Protein AF-A0AAW1S0P6-F1 (afdb_monomer)

Radius of gyration: 84.05 Å; Cα contacts (8 Å, |Δi|>4): 151; chains: 1; bounding box: 163×71×258 Å

Organism: NCBI:txid381761

Mean predicted aligned error: 23.47 Å

Foldseek 3Di:
DDDDDWDWDADQDPQFKDKPPHTDDHGDIDTDDQQIWIWDDDDDPDPPDIDIDTDHDDDPPPPDDPDPPPDDPDDDDDDDDDDDDDDDDDDDDDDDDDDDDDDDDDDDDDDPVVVVVVVVVVVVVVVVVVVVVVVVVVVVVVVVVVVVVVVVVVVVVVVVVVVVVVVVVVVVVVVVVVVVVVVVVVVVVVVVVVVVVVVVVVVVVVVVVVVVVVVVVVVVVVVVVVVVVVVVVVVVVVVVVVVVVVVVVVVVVVVVVLVVLVVLLVVLVVQLVVLVVQLVVLVVQLVVLVVQLVVLVVVVVVVVVVLVVPDDDPVSVVVVVVVVVVSVVVNVVSVVSNVVSVVSNVVSVVSNVVSVVSNVVSVCVNVVPPPPPPPPPPPPPDDDDDDDDDDDDDDDDDDDDDDDDDDDDDDPPDDDDDDDDD

Solvent-accessible surface area (backbone atoms only — not comparable to full-atom values): 25565 Å² total; per-residue (Å²): 134,84,82,81,87,80,49,69,50,61,36,83,64,93,69,44,38,23,50,76,85,45,75,58,58,74,74,46,76,42,79,61,53,81,66,42,35,40,35,41,52,50,95,60,105,54,93,87,48,66,52,77,45,69,43,71,81,77,71,73,76,76,75,70,72,77,76,72,75,86,70,80,87,82,79,77,92,79,84,82,91,78,90,77,82,85,82,80,81,92,79,81,86,82,83,82,79,89,84,78,89,77,89,84,75,94,72,80,90,77,68,83,64,59,63,53,52,53,52,53,49,51,54,50,52,52,52,48,52,53,50,51,52,47,52,51,47,52,54,48,52,50,50,51,51,50,49,51,52,50,52,50,50,50,50,52,55,50,51,50,53,49,53,54,48,52,52,50,51,51,52,50,53,51,53,50,51,53,52,52,51,53,52,53,52,51,54,48,53,52,54,48,53,51,51,53,52,49,52,54,51,51,52,52,52,51,53,50,51,50,51,50,52,51,52,52,51,49,51,51,50,51,53,49,53,49,51,50,52,54,50,51,52,51,51,53,49,52,52,50,52,51,50,50,52,50,52,53,50,51,52,50,51,54,49,54,50,52,53,51,46,50,52,50,35,53,51,28,48,53,48,30,53,53,27,47,52,51,28,51,53,25,48,53,50,30,52,49,35,50,50,52,43,49,52,50,52,51,52,47,56,49,51,56,51,55,60,65,73,68,60,96,45,83,67,56,54,50,56,49,49,54,53,51,49,54,46,52,55,53,51,52,51,37,54,51,49,31,55,51,27,50,53,46,28,52,51,25,50,51,49,30,52,52,29,48,52,50,32,51,55,35,47,53,69,56,59,75,61,74,68,66,84,77,75,74,73,78,78,89,77,89,86,80,94,74,91,81,84,89,80,88,82,91,82,81,85,84,88,89,82,88,80,88,80,83,85,80,82,88,76,94,85,74,89,75,90,82,80,82,89,134

Sequence (422 aa):
MQGQLAFFITDLSTNGTSINGERIRKGEPVQLTEGDRVRLAVASCTADKLVEYVFRAVSPPASAPPSPPASPVAGNRVSPAAGNRVLEPANGHATPHMSGSKRARAATAESGDDLLSVLRRSIKDLKQQLAEERAARDAAEQRAAAGNAAHTAELAAAAQRLADAEARERARAAAQVEAAQAAAQTARLEAQGVQDALRAAEERALEEAGRRRAAEAELEREKTARAELEGEAASARTHAEERSRRLEAEAKAHQAVAEAKQRMAEHAEAAAAAAEATAAEARSGLARAKADAATLQEQLGAAQRALREAGDGRAAERERGDLMQAYARRMHAAMTTLGAAERKEAAATQALAAAREERAAAADASDGGKGGPVCMELDDTEGARGTEGHGGSAKALPAGFMQGAQPGTFDPDTGGEFAGMA

pLDDT: mean 72.91, std 23.36, range [25.8, 95.69]

Secondary structure (DSSP, 8-state):
------EEEEB--SS-EEETTEEPPBT-EEEE-TT-EEEEE-SSSSTT-EEEEE----PPP--PPPPPP------------------------------------------THHHHHHHHHHHHHHHHHHHHHHHHHHHHHHHHHHHHHHHHHHHHHHHHHHHHHHHHHHHHHHHHHHHHHHHHHHHHHHHHHHHHHHHHHHHHHHHHHHHHHHHHHHHHHHHHHHHHHHHHHHHHHHHHHHHHHHHHHHHHHHHHHHHHHHHHHHHHHHHHHHHHHHHHHHHHHHHHHHHHHHHHHHHHHHHHHHHHHT---HHHHHHHHHHHHHHHHHHHHHHHHHHHHHHHHHHHHHHHHHHHHHHHHHHHHHHTT-S----------SS------------------------PPP------------

Structure (mmCIF, N/CA/C/O backbone):
data_AF-A0AAW1S0P6-F1
#
_entry.id   AF-A0AAW1S0P6-F1
#
loop_
_atom_site.group_PDB
_atom_site.id
_atom_site.type_symbol
_atom_site.label_atom_id
_atom_site.label_alt_id
_atom_site.label_comp_id
_atom_site.label_asym_id
_atom_site.label_entity_id
_atom_site.label_seq_id
_atom_site.pdbx_PDB_ins_code
_atom_site.Cartn_x
_atom_site.Cartn_y
_atom_site.Cartn_z
_atom_site.occupancy
_atom_site.B_iso_or_equiv
_atom_site.auth_seq_id
_atom_site.auth_comp_id
_atom_site.auth_asym_id
_atom_site.auth_atom_id
_atom_site.pdbx_PDB_model_num
ATOM 1 N N . MET A 1 1 ? -11.227 35.759 59.719 1.00 38.41 1 MET A N 1
ATOM 2 C CA . MET A 1 1 ? -10.950 35.800 58.270 1.00 38.41 1 MET A CA 1
ATOM 3 C C . MET A 1 1 ? -11.362 34.455 57.698 1.00 38.41 1 MET A C 1
ATOM 5 O O . MET A 1 1 ? -10.686 33.472 57.963 1.00 38.41 1 MET A O 1
ATOM 9 N N . GLN A 1 2 ? -12.535 34.374 57.066 1.00 44.62 2 GLN A N 1
ATOM 10 C CA . GLN A 1 2 ? -13.010 33.134 56.444 1.00 44.62 2 GLN A CA 1
ATOM 11 C C . GLN A 1 2 ? -12.268 32.961 55.115 1.00 44.62 2 GLN A C 1
ATOM 13 O O . GLN A 1 2 ? -12.330 33.847 54.266 1.00 44.62 2 GLN A O 1
ATOM 18 N N . GLY A 1 3 ? -11.512 31.871 54.969 1.00 48.34 3 GLY A N 1
ATOM 19 C CA . GLY A 1 3 ? -10.849 31.537 53.711 1.00 48.34 3 GLY A CA 1
ATOM 20 C C . GLY A 1 3 ? -11.897 31.219 52.650 1.00 48.34 3 GLY A C 1
ATOM 21 O O . GLY A 1 3 ? -12.729 30.336 52.850 1.00 48.34 3 GLY A O 1
ATOM 22 N N . GLN A 1 4 ? -11.886 31.961 51.547 1.00 64.81 4 GLN A N 1
ATOM 23 C CA . GLN A 1 4 ? -12.768 31.718 50.414 1.00 64.81 4 GLN A CA 1
ATOM 24 C C . GLN A 1 4 ? -12.187 30.541 49.618 1.00 64.81 4 GLN A C 1
ATOM 26 O O . GLN A 1 4 ? -11.095 30.644 49.062 1.00 64.81 4 GLN A O 1
ATOM 31 N N . LEU A 1 5 ? -12.873 29.396 49.623 1.00 72.56 5 LEU A N 1
ATOM 32 C CA . LEU A 1 5 ? -12.511 28.251 48.787 1.00 72.56 5 LEU A CA 1
ATOM 33 C C . LEU A 1 5 ? -12.808 28.609 47.325 1.00 72.56 5 LEU A C 1
ATOM 35 O O . LEU A 1 5 ? -13.945 28.932 46.988 1.00 72.56 5 LEU A O 1
ATOM 39 N N . ALA A 1 6 ? -11.784 28.570 46.473 1.00 82.88 6 ALA A N 1
ATOM 40 C CA . ALA A 1 6 ? -11.907 28.781 45.035 1.00 82.88 6 ALA A CA 1
ATOM 41 C C . ALA A 1 6 ? -11.751 27.443 44.304 1.00 82.88 6 ALA A C 1
ATOM 43 O O . ALA A 1 6 ? -10.819 26.685 44.576 1.00 82.88 6 ALA A O 1
ATOM 44 N N . PHE A 1 7 ? -12.668 27.158 43.381 1.00 85.44 7 PHE A N 1
ATOM 45 C CA . PHE A 1 7 ? -12.632 25.965 42.539 1.00 85.44 7 PHE A CA 1
ATOM 46 C C . PHE A 1 7 ? -12.058 26.324 41.174 1.00 85.44 7 PHE A C 1
ATOM 48 O O . PHE A 1 7 ? -12.340 27.400 40.654 1.00 85.44 7 PHE A O 1
ATOM 55 N N . PHE A 1 8 ? -11.264 25.430 40.592 1.00 90.00 8 PHE A N 1
ATOM 56 C CA . PHE A 1 8 ? -10.635 25.629 39.290 1.00 90.00 8 PHE A CA 1
ATOM 57 C C . PHE A 1 8 ? -10.854 24.405 38.406 1.00 90.00 8 PHE A C 1
ATOM 59 O O . PHE A 1 8 ? -10.938 23.281 38.903 1.00 90.00 8 PHE A O 1
ATOM 66 N N . ILE A 1 9 ? -10.913 24.628 37.098 1.00 88.75 9 ILE A N 1
ATOM 67 C CA . ILE A 1 9 ? -10.955 23.586 36.075 1.00 88.75 9 ILE A CA 1
ATOM 68 C C . ILE A 1 9 ? -9.799 23.776 35.096 1.00 88.75 9 ILE A C 1
ATOM 70 O O . ILE A 1 9 ? -9.474 24.900 34.718 1.00 88.75 9 ILE A O 1
ATOM 74 N N . THR A 1 10 ? -9.196 22.668 34.674 1.00 91.44 10 THR A N 1
ATOM 75 C CA . THR A 1 10 ? -8.102 22.653 33.701 1.00 91.44 10 THR A CA 1
ATOM 76 C C . THR A 1 10 ? -8.468 21.714 32.565 1.00 91.44 10 THR A C 1
ATOM 78 O O . THR A 1 10 ? -8.795 20.549 32.796 1.00 91.44 10 THR A O 1
ATOM 81 N N . ASP A 1 11 ? -8.394 22.202 31.329 1.00 90.44 11 ASP A N 1
ATOM 82 C CA . ASP A 1 11 ? -8.635 21.362 30.160 1.00 90.44 11 ASP A CA 1
ATOM 83 C C . ASP A 1 11 ? -7.413 20.490 29.852 1.00 90.44 11 ASP A C 1
ATOM 85 O O . ASP A 1 11 ? -6.328 20.999 29.561 1.00 90.44 11 ASP A O 1
ATOM 89 N N . LEU A 1 12 ? -7.605 19.171 29.889 1.00 87.94 12 LEU A N 1
ATOM 90 C CA . LEU A 1 12 ? -6.617 18.164 29.481 1.00 87.94 12 LEU A CA 1
ATOM 91 C C . LEU A 1 12 ? -7.060 17.391 28.230 1.00 87.94 12 LEU A C 1
ATOM 93 O O . LEU A 1 12 ? -6.334 16.524 27.741 1.00 87.94 12 LEU A O 1
ATOM 97 N N . SER A 1 13 ? -8.240 17.702 27.694 1.00 82.38 13 SER A N 1
ATOM 98 C CA . SER A 1 13 ? -8.849 16.952 26.601 1.00 82.38 13 SER A CA 1
ATOM 99 C C . SER A 1 13 ? -8.153 17.203 25.255 1.00 82.38 13 SER A C 1
ATOM 101 O O . SER A 1 13 ? -7.410 18.170 25.059 1.00 82.38 13 SER A O 1
ATOM 103 N N . THR A 1 14 ? -8.372 16.303 24.296 1.00 81.75 14 THR A N 1
ATOM 104 C CA . THR A 1 14 ? -7.911 16.475 22.905 1.00 81.75 14 THR A CA 1
ATOM 105 C C . THR A 1 14 ? -8.839 17.401 22.116 1.00 81.75 14 THR A C 1
ATOM 107 O O . THR A 1 14 ? -8.379 18.171 21.278 1.00 81.75 14 THR A O 1
ATOM 110 N N . ASN A 1 15 ? -10.140 17.375 22.417 1.00 79.62 15 ASN A N 1
ATOM 111 C CA . ASN A 1 15 ? -11.169 18.076 21.641 1.00 79.62 15 ASN A CA 1
ATOM 112 C C . ASN A 1 15 ? -11.487 19.479 22.175 1.00 79.62 15 ASN A C 1
ATOM 114 O O . ASN A 1 15 ? -12.098 20.293 21.481 1.00 79.62 15 ASN A O 1
ATOM 118 N N . GLY A 1 16 ? -11.021 19.804 23.376 1.00 84.25 16 GLY A N 1
ATOM 119 C CA . GLY A 1 16 ? -11.215 21.092 24.017 1.00 84.25 16 GLY A CA 1
ATOM 120 C C . GLY A 1 16 ? -12.424 21.135 24.948 1.00 84.25 16 GLY A C 1
ATOM 121 O O . GLY A 1 16 ? -13.446 20.483 24.720 1.00 84.25 16 GLY A O 1
ATOM 122 N N . THR A 1 17 ? -12.299 21.976 25.966 1.00 87.19 17 THR A N 1
ATOM 123 C CA . THR A 1 17 ? -13.348 22.297 26.937 1.00 87.19 17 THR A CA 1
ATOM 124 C C . THR A 1 17 ? -13.785 23.754 26.770 1.00 87.19 17 THR A C 1
ATOM 126 O O . THR A 1 17 ? -12.982 24.621 26.419 1.00 87.19 17 THR A O 1
ATOM 129 N N . SER A 1 18 ? -15.063 24.045 27.009 1.00 88.00 18 SER A N 1
ATOM 130 C CA . SER A 1 18 ? -15.578 25.419 27.044 1.00 88.00 18 SER A CA 1
ATOM 131 C C . SER A 1 18 ? -16.373 25.690 28.315 1.00 88.00 18 SER A C 1
ATOM 133 O O . SER A 1 18 ? -16.998 24.778 28.853 1.00 88.00 18 SER A O 1
ATOM 135 N N . ILE A 1 19 ? -16.344 26.934 28.789 1.00 89.50 19 ILE A N 1
ATOM 136 C CA . ILE A 1 19 ? -17.119 27.423 29.932 1.00 89.50 19 ILE A CA 1
ATOM 137 C C . ILE A 1 19 ? -18.008 28.558 29.428 1.00 89.50 19 ILE A C 1
ATOM 139 O O . ILE A 1 19 ? -17.525 29.470 28.765 1.00 89.50 19 ILE A O 1
ATOM 143 N N . ASN A 1 20 ? -19.316 28.484 29.680 1.00 87.81 20 ASN A N 1
ATOM 144 C C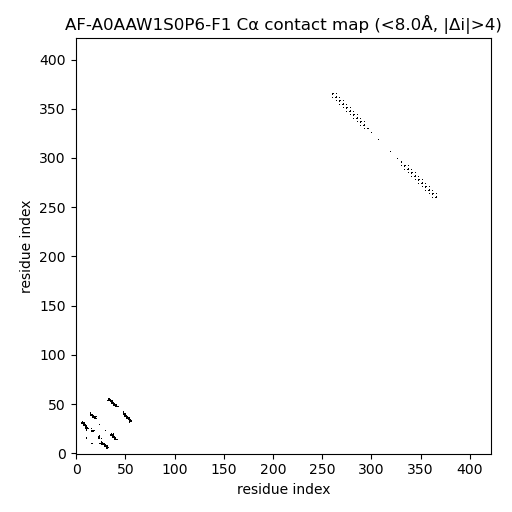A . ASN A 1 20 ? -20.313 29.474 29.245 1.00 87.81 20 ASN A CA 1
ATOM 145 C C . ASN A 1 20 ? -20.275 29.795 27.733 1.00 87.81 20 ASN A C 1
ATOM 147 O O . ASN A 1 20 ? -20.693 30.866 27.304 1.00 87.81 20 ASN A O 1
ATOM 151 N N . GLY A 1 21 ? -19.812 28.842 26.916 1.00 81.81 21 GLY A N 1
ATOM 152 C CA . GLY A 1 21 ? -19.679 28.988 25.462 1.00 81.81 21 GLY A CA 1
ATOM 153 C C . GLY A 1 21 ? -18.304 29.462 24.981 1.00 81.81 21 GLY A C 1
ATOM 154 O O . GLY A 1 21 ? -18.055 29.421 23.779 1.00 81.81 21 GLY A O 1
ATOM 155 N N . GLU A 1 22 ? -17.391 29.833 25.881 1.00 84.94 22 GLU A N 1
ATOM 156 C CA . GLU A 1 22 ? -16.026 30.242 25.541 1.00 84.94 22 GLU A CA 1
ATOM 157 C C . GLU A 1 22 ? -15.033 29.097 25.752 1.00 84.94 22 GLU A C 1
ATOM 159 O O . GLU A 1 22 ? -15.021 28.442 26.794 1.00 84.94 22 GLU A O 1
ATOM 164 N N . ARG A 1 23 ? -14.190 28.822 24.750 1.00 85.81 23 ARG A N 1
ATOM 165 C CA . ARG A 1 23 ? -13.186 27.753 24.832 1.00 85.81 23 ARG A CA 1
ATOM 166 C C . ARG A 1 23 ? -12.046 28.170 25.760 1.00 85.81 23 ARG A C 1
ATOM 168 O O . ARG A 1 23 ? -11.400 29.186 25.515 1.00 85.81 23 ARG A O 1
ATOM 175 N N . ILE A 1 24 ? -11.770 27.359 26.778 1.00 90.06 24 ILE A N 1
ATOM 176 C CA . ILE A 1 24 ? -10.649 27.592 27.694 1.00 90.06 24 ILE A CA 1
ATOM 177 C C . ILE A 1 24 ? -9.345 27.035 27.115 1.00 90.06 24 ILE A C 1
ATOM 179 O O . ILE A 1 24 ? -9.351 26.141 26.264 1.00 90.06 24 ILE A O 1
ATOM 183 N N . ARG A 1 25 ? -8.206 27.585 27.544 1.00 88.38 25 ARG A N 1
ATOM 184 C CA . ARG A 1 25 ? -6.886 27.148 27.073 1.00 88.38 25 ARG A CA 1
ATOM 185 C C . ARG A 1 25 ? -6.486 25.826 27.724 1.00 88.38 25 ARG A C 1
ATOM 187 O O . ARG A 1 25 ? -6.668 25.625 28.923 1.00 88.38 25 ARG A O 1
ATOM 194 N N . LYS A 1 26 ? -5.902 24.932 26.926 1.00 90.56 26 LYS A N 1
ATOM 195 C CA . LYS A 1 26 ? -5.421 23.629 27.394 1.00 90.56 26 LYS A CA 1
ATOM 196 C C . LYS A 1 26 ? -4.271 23.811 28.388 1.00 90.56 26 LYS A C 1
ATOM 198 O O . LYS A 1 26 ? -3.304 24.499 28.080 1.00 90.56 26 LYS A O 1
ATOM 203 N N . GLY A 1 27 ? -4.368 23.168 29.551 1.00 86.50 27 GLY A N 1
ATOM 204 C CA . GLY A 1 27 ? -3.345 23.211 30.602 1.00 86.50 27 GLY A CA 1
ATOM 205 C C . GLY A 1 27 ? -3.355 24.453 31.505 1.00 86.50 27 GLY A C 1
ATOM 206 O O . GLY A 1 27 ? -2.630 24.456 32.497 1.00 86.50 27 GLY A O 1
ATOM 207 N N . GLU A 1 28 ? -4.181 25.469 31.229 1.00 88.19 28 GLU A N 1
ATOM 208 C CA . GLU A 1 28 ? -4.324 26.643 32.103 1.00 88.19 28 GLU A CA 1
ATOM 209 C C . GLU A 1 28 ? -5.522 26.462 33.060 1.00 88.19 28 GLU A C 1
ATOM 211 O O . GLU A 1 28 ? -6.624 26.150 32.599 1.00 88.19 28 GLU A O 1
ATOM 216 N N . PRO A 1 29 ? -5.343 26.634 34.386 1.00 89.06 29 PRO A N 1
ATOM 217 C CA . PRO A 1 29 ? -6.447 26.566 35.336 1.00 89.06 29 PRO A CA 1
ATOM 218 C C . PRO A 1 29 ? -7.324 27.820 35.243 1.00 89.06 29 PRO A C 1
ATOM 220 O O . PRO A 1 29 ? -6.841 28.944 35.379 1.00 89.06 29 PRO A O 1
ATOM 223 N N . VAL A 1 30 ? -8.630 27.625 35.073 1.00 89.31 30 VAL A N 1
ATOM 224 C CA . VAL A 1 30 ? -9.642 28.691 35.057 1.00 89.31 30 VAL A CA 1
ATOM 225 C C . VAL A 1 30 ? -10.534 28.548 36.286 1.00 89.31 30 VAL A C 1
ATOM 227 O O . VAL A 1 30 ? -10.974 27.445 36.607 1.00 89.31 30 VAL A O 1
ATOM 230 N N . GLN A 1 31 ? -10.781 29.645 37.005 1.00 90.00 31 GLN A N 1
ATOM 231 C CA . GLN A 1 31 ? -11.635 29.632 38.194 1.00 90.00 31 GLN A CA 1
ATOM 232 C C . GLN A 1 31 ? -13.100 29.403 37.805 1.00 90.00 31 GLN A C 1
ATOM 234 O O . GLN A 1 31 ? -13.607 30.059 36.900 1.00 90.00 31 GLN A O 1
ATOM 239 N N . LEU A 1 32 ? -13.774 28.498 38.513 1.00 88.00 32 LEU A N 1
ATOM 240 C CA . LEU A 1 32 ? -15.202 28.233 38.382 1.00 88.00 32 LEU A CA 1
ATOM 241 C C . LEU A 1 32 ? -16.009 29.064 39.381 1.00 88.00 32 LEU A C 1
ATOM 243 O O . LEU A 1 32 ? -15.631 29.228 40.545 1.00 88.00 32 LEU A O 1
ATOM 247 N N . THR A 1 33 ? -17.163 29.527 38.923 1.00 86.50 33 THR A N 1
ATOM 248 C CA . THR A 1 33 ? -18.168 30.262 39.686 1.00 86.50 33 THR A CA 1
ATOM 249 C C . THR A 1 33 ? -19.507 29.524 39.685 1.00 86.50 33 THR A C 1
ATOM 251 O O . THR A 1 33 ? -19.783 28.689 38.822 1.00 86.50 33 THR A O 1
ATOM 254 N N . GLU A 1 34 ? -20.332 29.784 40.703 1.00 84.50 34 GLU A N 1
ATOM 255 C CA . GLU A 1 34 ? -21.646 29.148 40.853 1.00 84.50 34 GLU A CA 1
ATOM 256 C C . GLU A 1 34 ? -22.500 29.343 39.593 1.00 84.50 34 GLU A C 1
ATOM 258 O O . GLU A 1 34 ? -22.775 30.472 39.192 1.00 84.50 34 GLU A O 1
ATOM 263 N N . GLY A 1 35 ? -22.961 28.239 39.000 1.00 83.25 35 GLY A N 1
ATOM 264 C CA . GLY A 1 35 ? -23.798 28.254 37.801 1.00 83.25 35 GLY A CA 1
ATOM 265 C C . GLY A 1 35 ? -23.041 28.188 36.473 1.00 83.25 35 GLY A C 1
ATOM 266 O O . GLY A 1 35 ? -23.700 28.127 35.431 1.00 83.25 35 GLY A O 1
ATOM 267 N N . ASP A 1 36 ? -21.705 28.143 36.486 1.00 87.06 36 ASP A N 1
ATOM 268 C CA . ASP A 1 36 ? -20.908 28.003 35.266 1.00 87.06 36 ASP A CA 1
ATOM 269 C C . ASP A 1 36 ? -21.238 26.719 34.503 1.00 87.06 36 ASP A C 1
ATOM 271 O O . ASP A 1 36 ? -21.343 25.628 35.074 1.00 87.06 36 ASP A O 1
ATOM 275 N N . ARG A 1 37 ? -21.384 26.852 33.181 1.00 87.69 37 ARG A N 1
ATOM 276 C CA . ARG A 1 37 ? -21.723 25.753 32.274 1.00 87.69 37 ARG A CA 1
ATOM 277 C C . ARG A 1 37 ? -20.485 25.255 31.554 1.00 87.69 37 ARG A C 1
ATOM 279 O O . ARG A 1 37 ? -19.979 25.925 30.658 1.00 87.69 37 ARG A O 1
ATOM 286 N N . VAL A 1 38 ? -20.025 24.065 31.906 1.00 87.94 38 VAL A N 1
ATOM 287 C CA . VAL A 1 38 ? -18.865 23.419 31.292 1.00 87.94 38 VAL A CA 1
ATOM 288 C C . VAL A 1 38 ? -19.339 22.482 30.189 1.00 87.94 38 VAL A C 1
ATOM 290 O O . VAL A 1 38 ?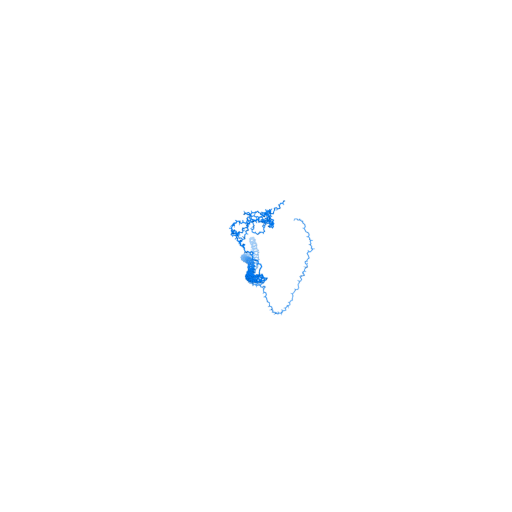 -20.097 21.551 30.451 1.00 87.94 38 VAL A O 1
ATOM 293 N N . ARG A 1 39 ? -18.883 22.694 28.953 1.00 85.12 39 ARG A N 1
ATOM 294 C CA . ARG A 1 39 ? -19.192 21.821 27.813 1.00 85.12 39 ARG A CA 1
ATOM 295 C C . ARG A 1 39 ? -17.943 21.112 27.318 1.00 85.12 39 ARG A C 1
ATOM 297 O O . ARG A 1 39 ? -16.937 21.760 27.015 1.00 85.12 39 ARG A O 1
ATOM 304 N N . LEU A 1 40 ? -18.043 19.792 27.192 1.00 82.25 40 LEU A N 1
ATOM 305 C CA . LEU A 1 40 ? -17.005 18.934 26.626 1.00 82.25 40 LEU A CA 1
ATOM 306 C C . LEU A 1 40 ? -17.352 18.589 25.178 1.00 82.25 40 LEU A C 1
ATOM 308 O O . LEU A 1 40 ? -18.443 18.085 24.901 1.00 82.25 40 LEU A O 1
ATOM 312 N N . ALA A 1 41 ? -16.416 18.828 24.260 1.00 69.38 41 ALA A N 1
ATOM 313 C CA . ALA A 1 41 ? -16.553 18.384 22.880 1.00 69.38 41 ALA A CA 1
ATOM 314 C C . ALA A 1 41 ? -16.237 16.880 22.780 1.00 69.38 41 ALA A C 1
ATOM 316 O O . ALA A 1 41 ? -15.095 16.452 22.971 1.00 69.38 41 ALA A O 1
ATOM 317 N N . VAL A 1 42 ? -17.237 16.050 22.478 1.00 60.53 42 VAL A N 1
ATOM 318 C CA . VAL A 1 42 ? -17.020 14.625 22.186 1.00 60.53 42 VAL A CA 1
ATOM 319 C C . VAL A 1 42 ? -16.735 14.481 20.692 1.00 60.53 42 VAL A C 1
ATOM 321 O O . VAL A 1 42 ? -17.435 15.058 19.865 1.00 60.53 42 VAL A O 1
ATOM 324 N N . ALA A 1 43 ? -15.674 13.753 20.346 1.00 48.53 43 ALA A N 1
ATOM 325 C CA . ALA A 1 43 ? -15.132 13.649 18.993 1.00 48.53 43 ALA A CA 1
ATOM 326 C C . ALA A 1 43 ? -16.197 13.267 17.945 1.00 48.53 43 ALA A C 1
ATOM 328 O O . ALA A 1 43 ? -16.577 12.105 17.845 1.00 48.53 43 ALA A O 1
ATOM 329 N N . SER A 1 44 ? -16.675 14.246 17.173 1.00 46.34 44 SER A N 1
ATOM 330 C CA . SER A 1 44 ? -17.182 14.115 15.796 1.00 46.34 44 SER A CA 1
ATOM 331 C C . SER A 1 44 ? -17.662 15.484 15.302 1.00 46.34 44 SER A C 1
ATOM 333 O O . SER A 1 44 ? -18.165 16.282 16.087 1.00 46.34 44 SER A O 1
ATOM 335 N N . CYS A 1 45 ? -17.519 15.759 14.006 1.00 39.78 45 CYS A N 1
ATOM 336 C CA . CYS A 1 45 ? -17.879 17.011 13.324 1.00 39.78 45 CYS A CA 1
ATOM 337 C C . CYS A 1 45 ? -19.399 17.278 13.231 1.00 39.78 45 CYS A C 1
ATOM 339 O O . CYS A 1 45 ? -19.862 17.932 12.300 1.00 39.78 45 CYS A O 1
ATOM 341 N N . THR A 1 46 ? -20.182 16.771 14.178 1.00 45.72 46 THR A N 1
ATOM 342 C CA . THR A 1 46 ? -21.636 16.919 14.259 1.00 45.72 46 THR A CA 1
ATOM 343 C C . THR A 1 46 ? -21.979 17.454 15.642 1.00 45.72 46 THR A C 1
ATOM 345 O O . THR A 1 46 ? -21.520 16.904 16.642 1.00 45.72 46 THR A O 1
ATOM 348 N N . ALA A 1 47 ? -22.783 18.517 15.708 1.00 51.34 47 ALA A N 1
ATOM 349 C CA . ALA A 1 47 ? -23.155 19.247 16.926 1.00 51.34 47 ALA A CA 1
ATOM 350 C C . ALA A 1 47 ? -23.902 18.413 17.998 1.00 51.34 47 ALA A C 1
ATOM 352 O O . ALA A 1 47 ? -24.271 18.938 19.046 1.00 51.34 47 ALA A O 1
ATOM 353 N N . ASP A 1 48 ? -24.088 17.113 17.767 1.00 49.16 48 ASP A N 1
ATOM 354 C CA . ASP A 1 48 ? -25.056 16.263 18.461 1.00 49.16 48 ASP A CA 1
ATOM 355 C C . ASP A 1 48 ? -24.489 15.515 19.678 1.00 49.16 48 ASP A C 1
ATOM 357 O O . ASP A 1 48 ? -25.187 14.712 20.294 1.00 49.16 48 ASP A O 1
ATOM 361 N N . LYS A 1 49 ? -23.226 15.754 20.059 1.00 55.47 49 LYS A N 1
ATOM 362 C CA . LYS A 1 49 ? -22.599 15.108 21.230 1.00 55.47 49 LYS A CA 1
ATOM 363 C C . LYS A 1 49 ? -21.862 16.105 22.124 1.00 55.47 49 LYS A C 1
ATOM 365 O O . LYS A 1 49 ? -20.685 15.935 22.434 1.00 55.47 49 LYS A O 1
ATOM 370 N N . LEU A 1 50 ? -22.556 17.164 22.534 1.00 66.19 50 LEU A N 1
ATOM 371 C CA . LEU A 1 50 ? -22.090 18.053 23.600 1.00 66.19 50 LEU A CA 1
ATOM 372 C C . LEU A 1 50 ? -22.627 17.561 24.943 1.00 66.19 50 LEU A C 1
ATOM 374 O O . LEU A 1 50 ? -23.837 17.447 25.128 1.00 66.19 50 LEU A O 1
ATOM 378 N N . VAL A 1 51 ? -21.725 17.291 25.887 1.00 73.12 51 VAL A N 1
ATOM 379 C CA . VAL A 1 51 ? -22.098 17.040 27.284 1.00 73.12 51 VAL A CA 1
ATOM 380 C C . VAL A 1 51 ? -21.921 18.344 28.054 1.00 73.12 51 VAL A C 1
ATOM 382 O O . VAL A 1 51 ? -20.819 18.893 28.079 1.00 73.12 51 VAL A O 1
ATOM 385 N N . GLU A 1 52 ? -23.006 18.848 28.643 1.00 82.94 52 GLU A N 1
ATOM 386 C CA . GLU A 1 52 ? -23.034 20.080 29.438 1.00 82.94 52 GLU A CA 1
ATOM 387 C C . GLU A 1 52 ? -23.162 19.740 30.930 1.00 82.94 52 GLU A C 1
ATOM 389 O O . GLU A 1 52 ? -24.091 19.051 31.347 1.00 82.94 52 GLU A O 1
ATOM 394 N N . TYR A 1 53 ? -22.227 20.243 31.733 1.00 84.56 53 TYR A N 1
ATOM 395 C CA . TYR A 1 53 ? -22.234 20.171 33.191 1.00 84.56 53 TYR A CA 1
ATOM 396 C C . TYR A 1 53 ? -22.474 21.567 33.759 1.00 84.56 53 TYR A C 1
ATOM 398 O O . TYR A 1 53 ? -21.944 22.544 33.239 1.00 84.56 53 TYR A O 1
ATOM 406 N N . VAL A 1 54 ? -23.238 21.669 34.846 1.00 85.56 54 VAL A N 1
ATOM 407 C CA . VAL A 1 54 ? -23.435 22.933 35.571 1.00 85.56 54 VAL A CA 1
ATOM 408 C C . VAL A 1 54 ? -22.720 22.838 36.907 1.00 85.56 54 VAL A C 1
ATOM 410 O O . V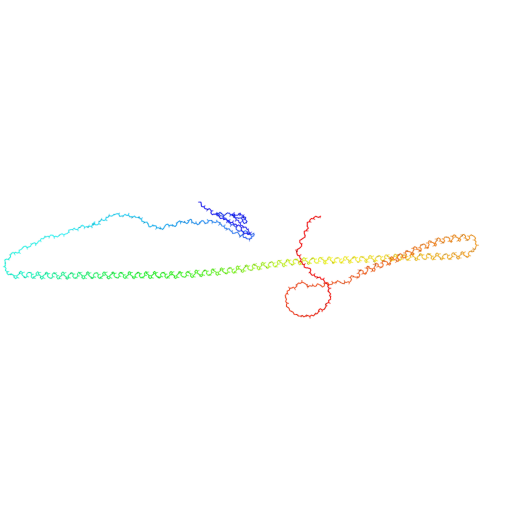AL A 1 54 ? -23.027 21.953 37.709 1.00 85.56 54 VAL A O 1
ATOM 413 N N . PHE A 1 55 ? -21.774 23.739 37.151 1.00 84.19 55 PHE A N 1
ATOM 414 C CA . PHE A 1 55 ? -21.059 23.790 38.415 1.00 84.19 55 PHE A CA 1
ATOM 415 C C . PHE A 1 55 ? -21.961 24.350 39.519 1.00 84.19 55 PHE A C 1
ATOM 417 O O . PHE A 1 55 ? -22.571 25.410 39.368 1.00 84.19 55 PHE A O 1
ATOM 424 N N . ARG A 1 56 ? -22.034 23.624 40.637 1.00 80.88 56 ARG A N 1
ATOM 425 C CA . ARG A 1 56 ? -22.699 24.060 41.866 1.00 80.88 56 ARG A CA 1
ATOM 426 C C . ARG A 1 56 ? -21.786 23.809 43.058 1.00 80.88 56 ARG A C 1
ATOM 428 O O . ARG A 1 56 ? -21.524 22.661 43.417 1.00 80.88 56 ARG A O 1
ATOM 435 N N . ALA A 1 57 ? -21.323 24.878 43.681 1.00 72.88 57 ALA A N 1
ATOM 436 C CA . ALA A 1 57 ? -20.676 24.888 44.975 1.00 72.88 57 ALA A CA 1
ATOM 437 C C . ALA A 1 57 ? -21.726 24.611 46.057 1.00 72.88 57 ALA A C 1
ATOM 439 O O . ALA A 1 57 ? -22.380 25.500 46.605 1.00 72.88 57 ALA A O 1
ATOM 440 N N . VAL A 1 58 ? -21.875 23.334 46.400 1.00 68.31 58 VAL A N 1
ATOM 441 C CA . VAL A 1 58 ? -22.656 22.940 47.570 1.00 68.31 58 VAL A CA 1
ATOM 442 C C . VAL A 1 58 ? -21.824 23.264 48.802 1.00 68.31 58 VAL A C 1
ATOM 444 O O . VAL A 1 58 ? -20.909 22.528 49.167 1.00 68.31 58 VAL A O 1
ATOM 447 N N . SER A 1 59 ? -22.136 24.379 49.458 1.00 58.34 59 SER A N 1
ATOM 448 C CA . SER A 1 59 ? -21.699 24.551 50.840 1.00 58.34 59 SER A CA 1
ATOM 449 C C . SER A 1 59 ? -22.451 23.517 51.683 1.00 58.34 59 SER A C 1
ATOM 451 O O . SER A 1 59 ? -23.684 23.477 51.592 1.00 58.34 59 SER A O 1
ATOM 453 N N . PRO A 1 60 ? -21.777 22.670 52.488 1.00 50.00 60 PRO A N 1
ATOM 454 C CA . PRO A 1 60 ? -22.496 21.887 53.482 1.00 50.00 60 PRO A CA 1
ATOM 455 C C . PRO A 1 60 ? -23.316 22.871 54.326 1.00 50.00 60 PRO A C 1
ATOM 457 O O . PRO A 1 60 ? -22.820 23.974 54.596 1.00 50.00 60 PRO A O 1
ATOM 460 N N . PRO A 1 61 ? -24.561 22.536 54.721 1.00 43.94 61 PRO A N 1
ATOM 461 C CA . PRO A 1 61 ? -25.275 23.370 55.675 1.00 43.94 61 PRO A CA 1
ATOM 462 C C . PRO A 1 61 ? -24.318 23.585 56.840 1.00 43.94 61 PRO A C 1
ATOM 464 O O . PRO A 1 61 ? -23.742 22.608 57.328 1.00 43.94 61 PRO A O 1
ATOM 467 N N . ALA A 1 62 ? -24.073 24.849 57.212 1.00 46.94 62 ALA A N 1
ATOM 468 C CA . ALA A 1 62 ? -23.304 25.159 58.407 1.00 46.94 62 ALA A CA 1
ATOM 469 C C . ALA A 1 62 ? -23.850 24.235 59.485 1.00 46.94 62 ALA A C 1
ATOM 471 O O . ALA A 1 62 ? -25.053 24.287 59.753 1.00 46.94 62 ALA A O 1
ATOM 472 N N . SER A 1 63 ? -23.022 23.301 59.968 1.00 45.94 63 SER A N 1
ATOM 473 C CA . SER A 1 63 ? -23.470 22.320 60.941 1.00 45.94 63 SER A CA 1
ATOM 474 C C . SER A 1 63 ? -24.082 23.136 62.059 1.00 45.94 63 SER A C 1
ATOM 476 O O . SER A 1 63 ? -23.364 23.892 62.723 1.00 45.94 63 SER A O 1
ATOM 478 N N . ALA A 1 64 ? -25.406 23.069 62.200 1.00 41.53 64 ALA A N 1
ATOM 479 C CA . ALA A 1 64 ? -26.047 23.662 63.348 1.00 41.53 64 ALA A CA 1
ATOM 480 C C . ALA A 1 64 ? -25.281 23.090 64.547 1.00 41.53 64 ALA A C 1
ATOM 482 O O . ALA A 1 64 ? -25.070 21.868 64.579 1.00 41.53 64 ALA A O 1
ATOM 483 N N . PRO A 1 65 ? -24.764 23.929 65.465 1.00 48.22 65 PRO A N 1
ATOM 484 C CA . PRO A 1 65 ? -24.181 23.399 66.687 1.00 48.22 65 PRO A CA 1
ATOM 485 C C . PRO A 1 65 ? -25.193 22.405 67.262 1.00 48.22 65 PRO A C 1
ATOM 487 O O . PRO A 1 65 ? -26.398 22.671 67.143 1.00 48.22 65 PRO A O 1
ATOM 490 N N . PRO A 1 66 ? -24.740 21.246 67.780 1.00 42.34 66 PRO A N 1
ATOM 491 C CA . PRO A 1 66 ? -25.646 20.197 68.221 1.00 42.34 66 PRO A CA 1
ATOM 492 C C . PRO A 1 66 ? -26.719 20.850 69.075 1.00 42.34 66 PRO A C 1
ATOM 494 O O . PRO A 1 66 ? -26.398 21.590 70.010 1.00 42.34 66 PRO A O 1
ATOM 497 N N . SER A 1 67 ? -27.982 20.663 68.682 1.00 42.91 67 SER A N 1
ATOM 498 C CA . SER A 1 67 ? -29.102 21.170 69.457 1.00 42.91 67 SER A CA 1
ATOM 499 C C . SER A 1 67 ? -28.859 20.744 70.904 1.00 42.91 67 SER A C 1
ATOM 501 O O . SER A 1 67 ? -28.574 19.562 71.127 1.00 42.91 67 SER A O 1
ATOM 503 N N . PRO A 1 68 ? -28.873 21.674 71.877 1.00 38.91 68 PRO A N 1
ATOM 504 C CA . PRO A 1 68 ? -28.704 21.285 73.265 1.00 38.91 68 PRO A CA 1
ATOM 505 C C . PRO A 1 68 ? -29.737 20.193 73.569 1.00 38.91 68 PRO A C 1
ATOM 507 O O . PRO A 1 68 ? -30.857 20.273 73.047 1.00 38.91 68 PRO A O 1
ATOM 510 N N . PRO A 1 69 ? -29.392 19.160 74.362 1.00 40.44 69 PRO A N 1
ATOM 511 C CA . PRO A 1 69 ? -30.398 18.212 74.814 1.00 40.44 69 PRO A CA 1
ATOM 512 C C . PRO A 1 69 ? -31.545 19.026 75.401 1.00 40.44 69 PRO A C 1
ATOM 514 O O . PRO A 1 69 ? -31.294 20.014 76.097 1.00 40.44 69 PRO A O 1
ATOM 517 N N . ALA A 1 70 ? -32.782 18.657 75.066 1.00 38.88 70 ALA A N 1
ATOM 518 C CA . ALA A 1 70 ? -33.966 19.266 75.643 1.00 38.88 70 ALA A CA 1
ATOM 519 C C . ALA A 1 70 ? -33.821 19.225 77.169 1.00 38.88 70 ALA A C 1
ATOM 521 O O . ALA A 1 70 ? -33.996 18.188 77.807 1.00 38.88 70 ALA A O 1
ATOM 522 N N . SER A 1 71 ? -33.404 20.356 77.732 1.00 32.34 71 SER A N 1
ATOM 523 C CA . SER A 1 71 ? -33.315 20.546 79.164 1.00 32.34 71 SER A CA 1
ATOM 524 C C . SER A 1 71 ? -34.755 20.587 79.668 1.00 32.34 71 SER A C 1
ATOM 526 O O . SER A 1 71 ? -35.596 21.239 79.035 1.00 32.34 71 SER A O 1
ATOM 528 N N . PRO A 1 72 ? -35.077 19.864 80.750 1.00 38.69 72 PRO A N 1
ATOM 529 C CA . PRO A 1 72 ? -36.429 19.807 81.268 1.00 38.69 72 PRO A CA 1
ATOM 530 C C . PRO A 1 72 ? -36.858 21.225 81.630 1.00 38.69 72 PRO A C 1
ATOM 532 O O . PRO A 1 72 ? -36.165 21.927 82.368 1.00 38.69 72 PRO A O 1
ATOM 535 N N . VAL A 1 73 ? -38.012 21.651 81.121 1.00 32.31 73 VAL A N 1
ATOM 536 C CA . VAL A 1 73 ? -38.675 22.849 81.629 1.00 32.31 73 VAL A CA 1
ATOM 537 C C . VAL A 1 73 ? -39.093 22.549 83.067 1.00 32.31 73 VAL A C 1
ATOM 539 O O . VAL A 1 73 ? -40.134 21.958 83.335 1.00 32.31 73 VAL A O 1
ATOM 542 N N . ALA A 1 74 ? -38.226 22.936 83.997 1.00 32.50 74 ALA A N 1
ATOM 543 C CA . ALA A 1 74 ? -38.579 23.236 85.365 1.00 32.50 74 ALA A CA 1
ATOM 544 C C . ALA A 1 74 ? -39.078 24.686 85.410 1.00 32.50 74 ALA A C 1
ATOM 546 O O . ALA A 1 74 ? -38.327 25.632 85.189 1.00 32.50 74 ALA A O 1
ATOM 547 N N . GLY A 1 75 ? -40.363 24.830 85.707 1.00 30.38 75 GLY A N 1
ATOM 548 C CA . GLY A 1 75 ? -41.069 26.073 86.008 1.00 30.38 75 GLY A CA 1
ATOM 549 C C . GLY A 1 75 ? -42.551 25.706 86.087 1.00 30.38 75 GLY A C 1
ATOM 550 O O . GLY A 1 75 ? -43.123 25.303 85.089 1.00 30.38 75 GLY A O 1
ATOM 551 N N . ASN A 1 76 ? -43.226 25.674 87.231 1.00 27.08 76 ASN A N 1
ATOM 552 C CA . ASN A 1 76 ? -43.089 26.537 88.389 1.00 27.08 76 ASN A CA 1
ATOM 553 C C . ASN A 1 76 ? -43.285 25.773 89.698 1.00 27.08 76 ASN A C 1
ATOM 555 O O . ASN A 1 76 ? -44.255 25.041 89.883 1.00 27.08 76 ASN A O 1
ATOM 559 N N . ARG A 1 77 ? -42.402 26.064 90.657 1.00 27.98 77 ARG A N 1
ATOM 560 C CA . ARG A 1 77 ? -42.745 26.023 92.075 1.00 27.98 77 ARG A CA 1
ATOM 561 C C . ARG A 1 77 ? -43.777 27.114 92.348 1.00 27.98 77 ARG A C 1
ATOM 563 O O . ARG A 1 77 ? -43.453 28.288 92.214 1.00 27.98 77 ARG A O 1
ATOM 570 N N . VAL A 1 78 ? -44.949 26.719 92.827 1.00 29.02 78 VAL A N 1
ATOM 571 C CA . VAL A 1 78 ? -45.708 27.486 93.819 1.00 29.02 78 VAL A CA 1
ATOM 572 C C . VAL A 1 78 ? -46.282 26.470 94.808 1.00 29.02 78 VAL A C 1
ATOM 574 O O . VAL A 1 78 ? -47.248 25.780 94.512 1.00 29.02 78 VAL A O 1
ATOM 577 N N . SER A 1 79 ? -45.660 26.370 95.979 1.00 36.56 79 SER A N 1
ATOM 578 C CA . SER A 1 79 ? -46.385 26.098 97.226 1.00 36.56 79 SER A CA 1
ATOM 579 C C . SER A 1 79 ? -46.628 27.476 97.845 1.00 36.56 79 SER A C 1
ATOM 581 O O . SER A 1 79 ? -45.700 28.291 97.809 1.00 36.56 79 SER A O 1
ATOM 583 N N . PRO A 1 80 ? -47.818 27.775 98.397 1.00 39.16 80 PRO A N 1
ATOM 584 C CA . PRO A 1 80 ? -48.099 27.267 99.740 1.00 39.16 80 PRO A CA 1
ATOM 585 C C . PRO A 1 80 ? -49.580 26.974 100.072 1.00 39.16 80 PRO A C 1
ATOM 587 O O . PRO A 1 80 ? -50.502 27.495 99.462 1.00 39.16 80 PRO A O 1
ATOM 590 N N . ALA A 1 81 ? -49.737 26.169 101.127 1.00 25.81 81 ALA A N 1
ATOM 591 C CA . ALA A 1 81 ? -50.718 26.293 102.212 1.00 25.81 81 ALA A CA 1
ATOM 592 C C . ALA A 1 81 ? -52.218 26.470 101.890 1.00 25.81 81 ALA A C 1
ATOM 594 O O . ALA A 1 81 ? -52.666 27.557 101.553 1.00 25.81 81 ALA A O 1
ATOM 595 N N . ALA A 1 82 ? -52.989 25.422 102.200 1.00 30.59 82 ALA A N 1
ATOM 596 C CA . ALA A 1 82 ? -54.302 25.428 102.872 1.00 30.59 82 ALA A CA 1
ATOM 597 C C . ALA A 1 82 ? -54.737 23.944 102.951 1.00 30.59 82 ALA 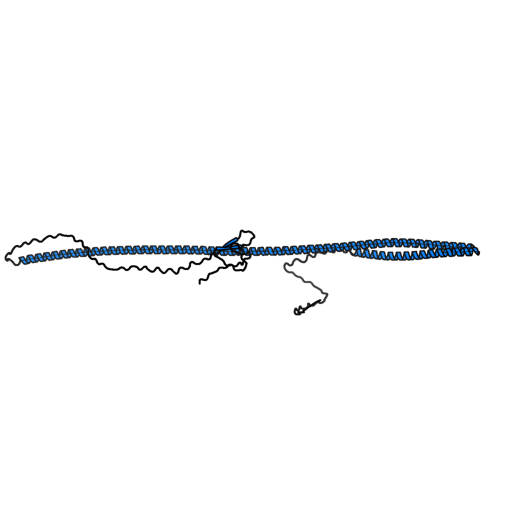A C 1
ATOM 599 O O . ALA A 1 82 ? -54.765 23.266 101.935 1.00 30.59 82 ALA A O 1
ATOM 600 N N . GLY A 1 83 ? -54.963 23.290 104.093 1.00 25.80 83 GLY A N 1
ATOM 601 C CA . GLY A 1 83 ? -55.657 23.795 105.268 1.00 25.80 83 GLY A CA 1
ATOM 602 C C . GLY A 1 83 ? -57.136 23.934 104.926 1.00 25.80 83 GLY A C 1
ATOM 603 O O . GLY A 1 83 ? -57.481 24.934 104.323 1.00 25.80 83 GLY A O 1
ATOM 604 N N . ASN A 1 84 ? -57.936 22.902 105.224 1.00 31.80 84 ASN A N 1
ATOM 605 C CA . ASN A 1 84 ? -59.405 22.859 105.398 1.00 31.80 84 ASN A CA 1
ATOM 606 C C . ASN A 1 84 ? -59.797 21.379 105.220 1.00 31.80 84 ASN A C 1
ATOM 608 O O . ASN A 1 84 ? -59.696 20.844 104.126 1.00 31.80 84 ASN A O 1
ATOM 612 N N . ARG A 1 85 ? -60.100 20.554 106.228 1.00 26.58 85 ARG A N 1
ATOM 613 C CA . ARG A 1 85 ? -60.965 20.732 107.401 1.00 26.58 85 ARG A CA 1
ATOM 614 C C . ARG A 1 85 ? -62.248 21.513 107.106 1.00 26.58 85 ARG A C 1
ATOM 616 O O . ARG A 1 85 ? -62.211 22.705 106.848 1.00 26.58 85 ARG A O 1
ATOM 623 N N . VAL A 1 86 ? -63.341 20.777 107.314 1.00 26.20 86 VAL A N 1
ATOM 624 C CA . VAL A 1 86 ? -64.727 21.203 107.517 1.00 26.20 86 VAL A CA 1
ATOM 625 C C . VAL A 1 86 ? -65.487 21.585 106.251 1.00 26.20 86 VAL A C 1
ATOM 627 O O . VAL A 1 86 ? -65.377 22.700 105.767 1.00 26.20 86 VAL A O 1
ATOM 630 N N . LEU A 1 87 ? -66.352 20.666 105.815 1.00 31.78 87 LEU A N 1
ATOM 631 C CA . LEU A 1 87 ? -67.776 20.953 105.638 1.00 31.78 87 LEU A CA 1
ATOM 632 C C . LEU A 1 87 ? -68.569 19.728 106.117 1.00 31.78 87 LEU A C 1
ATOM 634 O O . LEU A 1 87 ? -68.713 18.732 105.412 1.00 31.78 87 LEU A O 1
ATOM 638 N N . GLU A 1 88 ? -69.047 19.813 107.359 1.00 28.56 88 GLU A N 1
ATOM 639 C CA . GLU A 1 88 ? -70.328 19.210 107.724 1.00 28.56 88 GLU A CA 1
ATOM 640 C C . GLU A 1 88 ? -71.430 19.774 106.814 1.00 28.56 88 GLU A C 1
ATOM 642 O O . GLU A 1 88 ? -71.336 20.916 106.352 1.00 28.56 88 GLU A O 1
ATOM 647 N N . PRO A 1 89 ? -72.540 19.045 106.672 1.00 37.41 89 PRO A N 1
ATOM 648 C CA . PRO A 1 89 ? -73.830 19.697 106.780 1.00 37.41 89 PRO A CA 1
ATOM 649 C C . PRO A 1 89 ? -74.541 19.239 108.054 1.00 37.41 89 PRO A C 1
ATOM 651 O O . PRO A 1 89 ? -74.906 18.075 108.220 1.00 37.41 89 PRO A O 1
ATOM 654 N N . ALA A 1 90 ? -74.762 20.209 108.937 1.00 26.61 90 ALA A N 1
ATOM 655 C CA . ALA A 1 90 ? -75.786 20.158 109.957 1.00 26.61 90 ALA A CA 1
ATOM 656 C C . ALA A 1 90 ? -77.170 20.023 109.301 1.00 26.61 90 ALA A C 1
ATOM 658 O O . ALA A 1 90 ? -77.521 20.793 108.412 1.00 26.61 90 ALA A O 1
ATOM 659 N N . ASN A 1 91 ? -77.934 19.040 109.762 1.00 33.25 91 ASN A N 1
ATOM 660 C CA . ASN A 1 91 ? -79.392 19.021 109.902 1.00 33.25 91 ASN A CA 1
ATOM 661 C C . ASN A 1 91 ? -79.672 17.726 110.679 1.00 33.25 91 ASN A C 1
ATOM 663 O O . ASN A 1 91 ? -79.264 16.652 110.262 1.00 33.25 91 ASN A O 1
ATOM 667 N N . GLY A 1 92 ? -80.261 17.715 111.863 1.00 29.19 92 GLY A N 1
ATOM 668 C CA . GLY A 1 92 ? -81.290 18.599 112.371 1.00 29.19 92 GLY A CA 1
ATOM 669 C C . GLY A 1 92 ? -82.372 17.683 112.934 1.00 29.19 92 GLY A C 1
ATOM 670 O O . GLY A 1 92 ? -83.103 17.065 112.178 1.00 29.19 92 GLY A O 1
ATOM 671 N N . HIS A 1 93 ? -82.401 17.594 114.264 1.00 27.25 93 HIS A N 1
ATOM 672 C CA . HIS A 1 93 ? -83.533 17.218 115.115 1.00 27.25 93 HIS A CA 1
ATOM 673 C C . HIS A 1 93 ? -84.302 15.906 114.869 1.00 27.25 93 HIS A C 1
ATOM 675 O O . HIS A 1 93 ? -85.135 15.810 113.980 1.00 27.25 93 HIS A O 1
ATOM 681 N N . ALA A 1 94 ? -84.212 15.002 115.851 1.00 30.81 94 ALA A N 1
ATOM 682 C CA . ALA A 1 94 ? -85.371 14.683 116.695 1.00 30.81 94 ALA A CA 1
ATOM 683 C C . ALA A 1 94 ? -84.918 14.000 117.998 1.00 30.81 94 ALA A C 1
ATOM 685 O O . ALA A 1 94 ? -84.515 12.841 118.018 1.00 30.81 94 ALA A O 1
ATOM 686 N N . THR A 1 95 ? -84.999 14.738 119.104 1.00 34.38 95 THR A N 1
ATOM 687 C CA . THR A 1 95 ? -85.271 14.173 120.430 1.00 34.38 95 THR A CA 1
ATOM 688 C C . THR A 1 95 ? -86.709 13.629 120.459 1.00 34.38 95 THR A C 1
ATOM 690 O O . THR A 1 95 ? -87.562 14.073 119.691 1.00 34.38 95 THR A O 1
ATOM 693 N N . PRO A 1 96 ? -87.007 12.690 121.366 1.00 38.59 96 PRO A N 1
ATOM 694 C CA . PRO A 1 96 ? -87.886 13.052 122.476 1.00 38.59 96 PRO A CA 1
ATOM 695 C C . PRO A 1 96 ? -87.238 12.650 123.8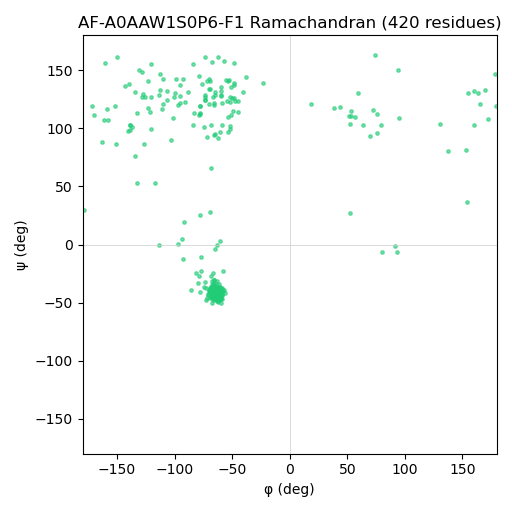08 1.00 38.59 96 PRO A C 1
ATOM 697 O O . PRO A 1 96 ? -86.647 11.588 123.954 1.00 38.59 96 PRO A O 1
ATOM 700 N N . HIS A 1 97 ? -87.125 13.589 124.739 1.00 29.64 97 HIS A N 1
ATOM 701 C CA . HIS A 1 97 ? -88.082 13.784 125.830 1.00 29.64 97 HIS A CA 1
ATOM 702 C C . HIS A 1 97 ? -88.178 12.609 126.817 1.00 29.64 97 HIS A C 1
ATOM 704 O O . HIS A 1 97 ? -88.849 11.607 126.603 1.00 29.64 97 HIS A O 1
ATOM 710 N N . MET A 1 98 ? -87.535 12.851 127.961 1.00 30.38 98 MET A N 1
ATOM 711 C CA . MET A 1 98 ? -87.951 12.489 129.316 1.00 30.38 98 MET A CA 1
ATOM 712 C C . MET A 1 98 ? -89.461 12.272 129.469 1.00 30.38 98 MET A C 1
ATOM 714 O O . MET A 1 98 ? -90.234 13.124 129.037 1.00 30.38 98 MET A O 1
ATOM 718 N N . SER A 1 99 ? -89.853 11.246 130.227 1.00 31.45 99 SER A N 1
ATOM 719 C CA . SER A 1 99 ? -90.867 11.320 131.297 1.00 31.45 99 SER A CA 1
ATOM 720 C C . SER A 1 99 ? -91.333 9.910 131.653 1.00 31.45 99 SER A C 1
ATOM 722 O O . SER A 1 99 ? -91.708 9.146 130.769 1.00 31.45 99 SER A O 1
ATOM 724 N N . GLY A 1 100 ? -91.355 9.562 132.943 1.00 31.27 100 GLY A N 1
ATOM 725 C CA . GLY A 1 100 ? -92.050 8.342 133.359 1.00 31.27 100 GLY A CA 1
ATOM 726 C C . GLY A 1 100 ? -91.579 7.660 134.631 1.00 31.27 100 GLY A C 1
ATOM 727 O O . GLY A 1 100 ? -91.613 6.440 134.718 1.00 31.27 100 GLY A O 1
ATOM 728 N N . SER A 1 101 ? -91.184 8.422 135.643 1.00 31.31 101 SER A N 1
ATOM 729 C CA . SER A 1 101 ? -91.260 7.985 137.033 1.00 31.31 101 SER A CA 1
ATOM 730 C C . SER A 1 101 ? -92.608 7.312 137.349 1.00 31.31 101 SER A C 1
ATOM 732 O O . SER A 1 101 ? -93.653 7.959 137.262 1.00 31.31 101 SER A O 1
ATOM 734 N N . LYS A 1 102 ? -92.590 6.071 137.846 1.00 33.91 102 LYS A N 1
ATOM 735 C CA . LYS A 1 102 ? -93.586 5.602 138.819 1.00 33.91 102 LYS A CA 1
ATOM 736 C C . LYS A 1 102 ? -92.878 5.173 140.099 1.00 33.91 102 LYS A C 1
ATOM 738 O O . LYS A 1 102 ? -92.347 4.076 140.215 1.00 33.91 102 LYS A O 1
ATOM 743 N N . ARG A 1 103 ? -92.902 6.094 141.067 1.00 33.84 103 ARG A N 1
ATOM 744 C CA . ARG A 1 103 ? -92.911 5.786 142.501 1.00 33.84 103 ARG A CA 1
ATOM 745 C C . ARG A 1 103 ? -94.087 4.861 142.814 1.00 33.84 103 ARG A C 1
ATOM 747 O O . ARG A 1 103 ? -95.181 5.126 142.322 1.00 33.84 103 ARG A O 1
ATOM 754 N N . ALA A 1 104 ? -93.861 3.908 143.715 1.00 29.94 104 ALA A N 1
ATOM 755 C CA . ALA A 1 104 ? -94.772 3.372 144.743 1.00 29.94 104 ALA A CA 1
ATOM 756 C C . ALA A 1 104 ? -94.292 1.946 145.062 1.00 29.94 104 ALA A C 1
ATOM 758 O O . ALA A 1 104 ? -94.093 1.173 144.143 1.00 29.94 104 ALA A O 1
ATOM 759 N N . ARG A 1 105 ? -94.085 1.492 146.291 1.00 36.00 105 ARG A N 1
ATOM 760 C CA . ARG A 1 105 ? -94.395 1.990 147.631 1.00 36.00 105 ARG A CA 1
ATOM 761 C C . ARG A 1 105 ? -93.469 1.239 148.589 1.00 36.00 105 ARG A C 1
ATOM 763 O O . ARG A 1 105 ? -93.062 0.117 148.304 1.00 36.00 105 ARG A O 1
ATOM 770 N N . ALA A 1 106 ? -93.215 1.848 149.739 1.00 33.81 106 ALA A N 1
ATOM 771 C CA . ALA A 1 106 ? -92.870 1.105 150.934 1.00 33.81 106 ALA A CA 1
ATOM 772 C C . ALA A 1 106 ? -93.928 0.014 151.164 1.00 33.81 106 ALA A C 1
ATOM 774 O O . ALA A 1 106 ? -95.116 0.320 151.273 1.00 33.81 106 ALA A O 1
ATOM 775 N N . ALA A 1 107 ? -93.490 -1.234 151.233 1.00 37.28 107 ALA A N 1
ATOM 776 C CA . ALA A 1 107 ? -94.180 -2.265 151.979 1.00 37.28 107 ALA A CA 1
ATOM 777 C C . ALA A 1 107 ? -93.152 -2.804 152.968 1.00 37.28 107 ALA A C 1
ATOM 779 O O . ALA A 1 107 ? -92.058 -3.231 152.606 1.00 37.28 107 ALA A O 1
ATOM 780 N N . THR A 1 108 ? -93.499 -2.614 154.229 1.00 39.75 108 THR A N 1
ATOM 781 C CA . THR A 1 108 ? -92.917 -3.216 155.418 1.00 39.75 108 THR A CA 1
ATOM 782 C C . THR A 1 108 ? -92.534 -4.676 155.199 1.00 39.75 108 THR A C 1
ATOM 784 O O . THR A 1 108 ? -93.215 -5.401 154.482 1.00 39.75 108 THR A O 1
ATOM 787 N N . ALA A 1 109 ? -91.427 -5.055 155.833 1.00 39.31 109 ALA A N 1
ATOM 788 C CA . ALA A 1 109 ? -90.818 -6.371 155.805 1.00 39.31 109 ALA A CA 1
ATOM 789 C C . ALA A 1 109 ? -91.827 -7.521 155.862 1.00 39.31 109 ALA A C 1
ATOM 791 O O . ALA A 1 109 ? -92.629 -7.571 156.785 1.00 39.31 109 ALA A O 1
ATOM 792 N N . GLU A 1 110 ? -91.667 -8.484 154.959 1.00 39.06 110 GLU A N 1
ATOM 793 C CA . GLU A 1 110 ? -91.908 -9.892 155.247 1.00 39.06 110 GLU A CA 1
ATOM 794 C C . GLU A 1 110 ? -91.008 -10.733 154.324 1.00 39.06 110 GLU A 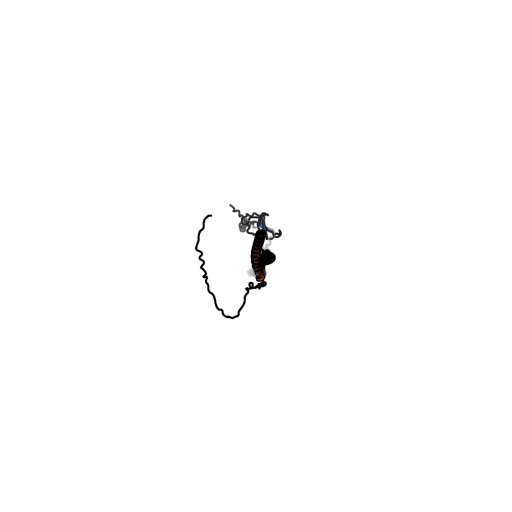C 1
ATOM 796 O O . GLU A 1 110 ? -91.089 -10.641 153.106 1.00 39.06 110 GLU A O 1
ATOM 801 N N . SER A 1 111 ? -90.122 -11.525 154.940 1.00 45.56 111 SER A N 1
ATOM 802 C CA . SER A 1 111 ? -89.292 -12.586 154.345 1.00 45.56 111 SER A CA 1
ATOM 803 C C . SER A 1 111 ? -88.106 -12.192 153.434 1.00 45.56 111 SER A C 1
ATOM 805 O O . SER A 1 111 ? -88.251 -11.702 152.318 1.00 45.56 111 SER A O 1
ATOM 807 N N . GLY A 1 112 ? -86.881 -12.511 153.874 1.00 54.44 112 GLY A N 1
ATOM 808 C CA . GLY A 1 112 ? -85.637 -12.367 153.098 1.00 54.44 112 GLY A CA 1
ATOM 809 C C . GLY A 1 112 ? -85.526 -13.254 151.844 1.00 54.44 112 GLY A C 1
ATOM 810 O O . GLY A 1 112 ? -84.563 -13.103 151.089 1.00 54.44 112 GLY A O 1
ATOM 811 N N . ASP A 1 113 ? -86.499 -14.133 151.580 1.00 57.38 113 ASP A N 1
ATOM 812 C CA . ASP A 1 113 ? -86.503 -15.016 150.406 1.00 57.38 113 ASP A CA 1
ATOM 813 C C . ASP A 1 113 ? -86.941 -14.308 149.105 1.00 57.38 113 ASP A C 1
ATOM 815 O O . ASP A 1 113 ? -86.470 -14.661 148.017 1.00 57.38 113 ASP A O 1
ATOM 819 N N . ASP A 1 114 ? -87.752 -13.247 149.186 1.00 58.25 114 ASP A N 1
ATOM 820 C CA . ASP A 1 114 ? -88.288 -12.565 147.996 1.00 58.25 114 ASP A CA 1
ATOM 821 C C . ASP A 1 114 ? -87.245 -11.692 147.277 1.00 58.25 114 ASP A C 1
ATOM 823 O O . ASP A 1 114 ? -87.177 -11.686 146.044 1.00 58.25 114 ASP A O 1
ATOM 827 N N . LEU A 1 115 ? -86.347 -11.033 148.016 1.00 59.81 115 LEU A N 1
ATOM 828 C CA . LEU A 1 115 ? -85.236 -10.250 147.451 1.00 59.81 115 LEU A CA 1
ATOM 829 C C . LEU A 1 115 ? -84.219 -11.132 146.710 1.00 59.81 115 LEU A C 1
ATOM 831 O O . LEU A 1 115 ? -83.720 -10.761 145.644 1.00 59.81 115 LEU A O 1
ATOM 835 N N . LEU A 1 116 ? -83.950 -12.330 147.238 1.00 70.56 116 LEU A N 1
ATOM 836 C CA . LEU A 1 116 ? -83.076 -13.312 146.596 1.00 70.56 116 LEU A CA 1
ATOM 837 C C . LEU A 1 116 ? -83.689 -13.857 145.302 1.00 70.56 116 LEU A C 1
ATOM 839 O O . LEU A 1 116 ? -82.956 -14.120 144.347 1.00 70.56 116 LEU A O 1
ATOM 843 N N . SER A 1 117 ? -85.016 -13.992 145.233 1.00 73.06 117 SER A N 1
ATOM 844 C CA . SER A 1 117 ? -85.711 -14.440 144.021 1.00 73.06 117 SER A CA 1
ATOM 845 C C . SER A 1 117 ? -85.624 -13.409 142.883 1.00 73.06 117 SER A C 1
ATOM 847 O O . SER A 1 117 ? -85.332 -13.774 141.740 1.00 73.06 117 SER A O 1
ATOM 849 N N . VAL A 1 118 ? -85.777 -12.119 143.205 1.00 74.81 118 VAL A N 1
ATOM 850 C CA . VAL A 1 118 ? -85.669 -11.004 142.251 1.00 74.81 118 VAL A CA 1
ATOM 851 C C . VAL A 1 118 ? -84.231 -10.851 141.758 1.00 74.81 118 VAL A C 1
ATOM 853 O O . VAL A 1 118 ? -84.008 -10.751 140.551 1.00 74.81 118 VAL A O 1
ATOM 856 N N . LEU A 1 119 ? -83.245 -10.923 142.658 1.00 75.50 119 LEU A N 1
ATOM 857 C CA . LEU A 1 119 ? -81.825 -10.901 142.291 1.00 75.50 119 LEU A CA 1
ATOM 858 C C . LEU A 1 119 ? -81.432 -12.111 141.435 1.00 75.50 119 LEU A C 1
ATOM 860 O O . LEU A 1 119 ? -80.733 -11.948 140.439 1.00 75.50 119 LEU A O 1
ATOM 864 N N . ARG A 1 120 ? -81.912 -13.323 141.750 1.00 79.81 120 ARG A N 1
ATOM 865 C CA . ARG A 1 120 ? -81.660 -14.516 140.920 1.00 79.81 120 ARG A CA 1
ATOM 866 C C . ARG A 1 120 ? -82.271 -14.394 139.526 1.00 79.81 120 ARG A C 1
ATOM 868 O O . ARG A 1 120 ? -81.644 -14.840 138.567 1.00 79.81 120 ARG A O 1
ATOM 875 N N . ARG A 1 121 ? -83.463 -13.799 139.403 1.00 80.50 121 ARG A N 1
ATOM 876 C CA . ARG A 1 121 ? -84.126 -13.574 138.110 1.00 80.50 121 ARG A CA 1
ATOM 877 C C . ARG A 1 121 ? -83.381 -12.525 137.282 1.00 80.50 121 ARG A C 1
ATOM 879 O O . ARG A 1 121 ? -83.018 -12.819 136.156 1.00 80.50 121 ARG A O 1
ATOM 886 N N . SER A 1 122 ? -83.004 -11.399 137.887 1.00 80.12 122 SER A N 1
ATOM 887 C CA . SER A 1 122 ? -82.162 -10.373 137.251 1.00 80.12 122 SER A CA 1
ATOM 888 C C . SER A 1 122 ? -80.796 -10.918 136.802 1.00 80.12 122 SER A C 1
ATOM 890 O O . SER A 1 122 ? -80.381 -10.682 135.672 1.00 80.12 122 SER A O 1
ATOM 892 N N . ILE A 1 123 ? -80.120 -11.727 137.627 1.00 81.12 123 ILE A N 1
ATOM 893 C CA . ILE A 1 123 ? -78.851 -12.373 137.250 1.00 81.12 123 ILE A CA 1
ATOM 894 C C . ILE A 1 123 ? -79.055 -13.364 136.096 1.00 81.12 123 ILE A C 1
ATOM 896 O O . ILE A 1 123 ? -78.180 -13.495 135.240 1.00 81.12 123 ILE A O 1
ATOM 900 N N . LYS A 1 124 ? -80.185 -14.079 136.061 1.00 84.69 124 LYS A N 1
ATOM 901 C CA . LYS A 1 124 ? -80.524 -14.986 134.959 1.00 84.69 124 LYS A CA 1
ATOM 902 C C . LYS A 1 124 ? -80.777 -14.209 133.665 1.00 84.69 124 LYS A C 1
ATOM 904 O O . LYS A 1 124 ? -80.214 -14.580 132.640 1.00 84.69 124 LYS A O 1
ATOM 909 N N . ASP A 1 125 ? -81.531 -13.119 133.737 1.00 83.00 125 ASP A N 1
ATOM 910 C CA . ASP A 1 125 ? -81.855 -12.273 132.587 1.00 83.00 125 ASP A CA 1
ATOM 911 C C . ASP A 1 125 ? -80.599 -11.571 132.043 1.00 83.00 125 ASP A C 1
ATOM 913 O O . ASP A 1 125 ? -80.368 -11.576 130.839 1.00 83.00 125 ASP A O 1
ATOM 917 N N . LEU A 1 126 ? -79.707 -11.081 132.913 1.00 80.44 126 LEU A N 1
ATOM 918 C CA . LEU A 1 126 ? -78.414 -10.508 132.513 1.00 80.44 126 LEU A CA 1
ATOM 919 C C . LEU A 1 126 ? -77.472 -11.550 131.896 1.00 80.44 126 LEU A C 1
ATOM 921 O O . LEU A 1 126 ? -76.764 -11.250 130.938 1.00 80.44 126 LEU A O 1
ATOM 925 N N . LYS A 1 127 ? -77.459 -12.788 132.407 1.00 82.81 127 LYS A N 1
ATOM 926 C CA . LYS A 1 127 ? -76.704 -13.888 131.779 1.00 82.81 127 LYS A CA 1
ATOM 927 C C . LYS A 1 127 ? -77.254 -14.232 130.400 1.00 82.81 127 LYS A C 1
ATOM 929 O O . LYS A 1 127 ? -76.473 -14.576 129.518 1.00 82.81 127 LYS A O 1
ATOM 934 N N . GLN A 1 128 ? -78.569 -14.140 130.226 1.00 85.12 128 GLN A N 1
ATOM 935 C CA . GLN A 1 128 ? -79.223 -14.389 128.952 1.00 85.12 128 GLN A CA 1
ATOM 936 C C . GLN A 1 128 ? -78.943 -13.266 127.945 1.00 85.12 128 GLN A C 1
ATOM 938 O O . GLN A 1 128 ? -78.490 -13.561 126.846 1.00 85.12 128 GLN A O 1
ATOM 943 N N . GLN A 1 129 ? -79.059 -11.999 128.347 1.00 79.50 129 GLN A N 1
ATOM 944 C CA . GLN A 1 129 ? -78.677 -10.850 127.517 1.00 79.50 129 GLN A CA 1
ATOM 945 C C . GLN A 1 129 ? -77.195 -10.887 127.129 1.00 79.50 129 GLN A C 1
ATOM 947 O O . GLN A 1 129 ? -76.853 -10.673 125.972 1.00 79.50 129 GLN A O 1
ATOM 952 N N . LEU A 1 130 ? -76.307 -11.244 128.063 1.00 80.69 130 LEU A N 1
ATOM 953 C CA . LEU A 1 130 ? -74.882 -11.401 127.769 1.00 80.69 130 LEU A CA 1
ATOM 954 C C . LEU A 1 130 ? -74.611 -12.562 126.798 1.00 80.69 130 LEU A C 1
ATOM 956 O O . LEU A 1 130 ? -73.685 -12.483 125.993 1.00 80.69 130 LEU A O 1
ATOM 960 N N . ALA A 1 131 ? -75.388 -13.647 126.863 1.00 81.25 131 ALA A N 1
ATOM 961 C CA . ALA A 1 131 ? -75.287 -14.754 125.913 1.00 81.25 131 ALA A CA 1
ATOM 962 C C . ALA A 1 131 ? -75.800 -14.357 124.519 1.00 81.25 131 ALA A C 1
ATOM 964 O O . ALA A 1 131 ? -75.177 -14.711 123.521 1.00 81.25 131 ALA A O 1
ATOM 965 N N . GLU A 1 132 ? -76.884 -13.584 124.450 1.00 82.38 132 GLU A N 1
ATOM 966 C CA . GLU A 1 132 ? -77.452 -13.061 123.205 1.00 82.38 132 GLU A CA 1
ATOM 967 C C . GLU A 1 132 ? -76.532 -12.022 122.545 1.00 82.38 132 GLU A C 1
ATOM 969 O O . GLU A 1 132 ? -76.297 -12.103 121.342 1.00 82.38 132 GLU A O 1
ATOM 974 N N . GLU A 1 133 ? -75.924 -11.110 123.310 1.00 78.94 133 GLU A N 1
ATOM 975 C CA . GLU A 1 133 ? -74.929 -10.163 122.787 1.00 78.94 133 GLU A CA 1
ATOM 976 C C . GLU A 1 133 ? -73.653 -10.860 122.313 1.00 78.94 133 GLU A C 1
ATOM 978 O O . GLU A 1 133 ? -73.103 -10.488 121.277 1.00 78.94 133 GLU A O 1
ATOM 983 N N . ARG A 1 134 ? -73.185 -11.895 123.026 1.00 84.75 134 ARG A N 1
ATOM 984 C CA . ARG A 1 134 ? -72.050 -12.714 122.572 1.00 84.75 134 ARG A CA 1
ATOM 985 C C . ARG A 1 134 ? -72.383 -13.450 121.280 1.00 84.75 134 ARG A C 1
ATOM 987 O O . ARG A 1 134 ? -71.608 -13.364 120.341 1.00 84.75 134 ARG A O 1
ATOM 994 N N . ALA A 1 135 ? -73.560 -14.067 121.181 1.00 83.19 135 ALA A N 1
ATOM 995 C CA . ALA A 1 135 ? -74.002 -14.724 119.953 1.00 83.19 135 ALA A CA 1
ATOM 996 C C . ALA A 1 135 ? -74.174 -13.733 118.785 1.00 83.19 135 ALA A C 1
ATOM 998 O O . ALA A 1 135 ? -73.807 -14.041 117.652 1.00 83.19 135 ALA A O 1
ATOM 999 N N . ALA A 1 136 ? -74.692 -12.528 119.047 1.00 79.94 136 ALA A N 1
ATOM 1000 C CA . ALA A 1 136 ? -74.811 -11.470 118.046 1.00 79.94 136 ALA A CA 1
ATOM 1001 C C . ALA A 1 136 ? -73.439 -10.946 117.596 1.00 79.94 136 ALA A C 1
ATOM 1003 O O . ALA A 1 136 ? -73.239 -10.694 116.406 1.00 79.94 136 ALA A O 1
ATOM 1004 N N . ARG A 1 137 ? -72.483 -10.821 118.524 1.00 82.44 137 ARG A N 1
ATOM 1005 C CA . ARG A 1 137 ? -71.102 -10.431 118.233 1.00 82.44 137 ARG A CA 1
ATOM 1006 C C . ARG A 1 137 ? -70.361 -11.510 117.449 1.00 82.44 137 ARG A C 1
ATOM 1008 O O . ARG A 1 137 ? -69.767 -11.178 116.432 1.00 82.44 137 ARG A O 1
ATOM 1015 N N . ASP A 1 138 ? -70.478 -12.776 117.836 1.00 86.00 138 ASP A N 1
ATOM 1016 C CA . ASP A 1 138 ? -69.895 -13.906 117.106 1.00 86.00 138 ASP A CA 1
ATOM 1017 C C . ASP A 1 138 ? -70.487 -14.002 115.690 1.00 86.00 138 ASP A C 1
ATOM 1019 O O . ASP A 1 138 ? -69.760 -14.199 114.718 1.00 86.00 138 ASP A O 1
ATOM 1023 N N . ALA A 1 139 ? -71.797 -13.775 115.532 1.00 81.31 139 ALA A N 1
ATOM 1024 C CA . ALA A 1 139 ? -72.442 -13.718 114.221 1.00 81.31 139 ALA A CA 1
ATOM 1025 C C . ALA A 1 139 ? -71.975 -12.513 113.380 1.00 81.31 139 ALA A C 1
ATOM 1027 O O . ALA A 1 139 ? -71.826 -12.631 112.161 1.00 81.31 139 ALA A O 1
ATOM 1028 N N . ALA A 1 140 ? -71.735 -11.353 113.998 1.00 77.75 140 ALA A N 1
ATOM 1029 C CA . ALA A 1 140 ? -71.187 -10.178 113.320 1.00 77.75 140 ALA A CA 1
ATOM 1030 C C . ALA A 1 140 ? -69.717 -10.383 112.915 1.00 77.75 140 ALA A C 1
ATOM 1032 O O . ALA A 1 140 ? -69.347 -10.049 111.789 1.00 77.75 140 ALA A O 1
ATOM 1033 N N . GLU A 1 141 ? -68.901 -10.989 113.780 1.00 84.56 141 GLU A N 1
ATOM 1034 C CA . GLU A 1 141 ? -67.505 -11.343 113.504 1.00 84.56 141 GLU A CA 1
ATOM 1035 C C . GLU A 1 141 ? -67.411 -12.411 112.404 1.00 84.56 141 GLU A C 1
ATOM 1037 O O . GLU A 1 141 ? -66.603 -12.269 111.488 1.00 84.56 141 GLU A O 1
ATOM 1042 N N . GLN A 1 142 ? -68.298 -13.412 112.392 1.00 83.75 142 GLN A N 1
ATOM 1043 C CA . GLN A 1 142 ? -68.394 -14.388 111.300 1.00 83.75 142 GLN A CA 1
ATOM 1044 C C . GLN A 1 142 ? -68.803 -13.743 109.970 1.00 83.75 142 GLN A C 1
ATOM 1046 O O . GLN A 1 142 ? -68.234 -14.077 108.931 1.00 83.75 142 GLN A O 1
ATOM 1051 N N . ARG A 1 143 ? -69.746 -12.790 109.975 1.00 83.56 143 ARG A N 1
ATOM 1052 C CA . ARG A 1 143 ? -70.120 -12.034 108.764 1.00 83.56 143 ARG A CA 1
ATOM 1053 C C . ARG A 1 143 ? -68.977 -11.152 108.266 1.00 83.56 143 ARG A C 1
ATOM 1055 O O . ARG A 1 143 ? -68.746 -11.101 107.062 1.00 83.56 143 ARG A O 1
ATOM 1062 N N . ALA A 1 144 ? -68.244 -10.497 109.166 1.00 82.19 144 ALA A N 1
ATOM 1063 C CA . ALA A 1 144 ? -67.067 -9.706 108.814 1.00 82.19 144 ALA A CA 1
ATOM 1064 C C . ALA A 1 144 ? -65.932 -10.589 108.266 1.00 82.19 144 ALA A C 1
ATOM 1066 O O . ALA A 1 144 ? -65.325 -10.248 107.255 1.00 82.19 144 ALA A O 1
ATOM 1067 N N . ALA A 1 145 ? -65.688 -11.755 108.870 1.00 83.56 145 ALA A N 1
ATOM 1068 C CA . ALA A 1 145 ? -64.713 -12.730 108.387 1.00 83.56 145 ALA A CA 1
ATOM 1069 C C . ALA A 1 145 ? -65.097 -13.296 107.010 1.00 83.56 145 ALA A C 1
ATOM 1071 O O . ALA A 1 145 ? -64.244 -13.383 106.130 1.00 83.56 145 ALA A O 1
ATOM 1072 N N . ALA A 1 146 ? -66.378 -13.612 106.790 1.00 83.62 146 ALA A N 1
ATOM 1073 C CA . ALA A 1 146 ? -66.887 -14.056 105.494 1.00 83.62 146 ALA A CA 1
ATOM 1074 C C . ALA A 1 146 ? -66.791 -12.955 104.423 1.00 83.62 146 ALA A C 1
ATOM 1076 O O . ALA A 1 146 ? -66.377 -13.231 103.300 1.00 83.62 146 ALA A O 1
ATOM 1077 N N . GLY A 1 147 ? -67.107 -11.703 104.775 1.00 87.19 147 GLY A N 1
ATOM 1078 C CA . GLY A 1 147 ? -66.942 -10.547 103.890 1.00 87.19 147 GLY A CA 1
ATOM 1079 C C . GLY A 1 147 ? -65.478 -10.295 103.520 1.00 87.19 147 GLY A C 1
ATOM 1080 O O . GLY A 1 147 ? -65.163 -10.106 102.347 1.00 87.19 147 GLY A O 1
ATOM 1081 N N . ASN A 1 148 ? -64.566 -10.384 104.492 1.00 88.06 148 ASN A N 1
ATOM 1082 C CA . ASN A 1 148 ? -63.128 -10.269 104.250 1.00 88.06 148 ASN A CA 1
ATOM 1083 C C . ASN A 1 148 ? -62.602 -11.418 103.378 1.00 88.06 148 ASN A C 1
ATOM 1085 O O . ASN A 1 148 ? -61.802 -11.170 102.483 1.00 88.06 148 ASN A O 1
ATOM 1089 N N . ALA A 1 149 ? -63.066 -12.654 103.593 1.00 86.06 149 ALA A N 1
ATOM 1090 C CA . ALA A 1 149 ? -62.702 -13.808 102.770 1.00 86.06 149 ALA A CA 1
ATOM 1091 C C . ALA A 1 149 ? -63.222 -13.695 101.324 1.00 86.06 149 ALA A C 1
ATOM 1093 O O . ALA A 1 149 ? -62.526 -14.069 100.382 1.00 86.06 149 ALA A O 1
ATOM 1094 N N . ALA A 1 150 ? -64.425 -13.148 101.131 1.00 86.88 150 ALA A N 1
ATOM 1095 C CA . ALA A 1 150 ? -64.956 -12.864 99.800 1.00 86.88 150 ALA A CA 1
ATOM 1096 C C . ALA A 1 150 ? -64.138 -11.768 99.096 1.00 86.88 150 ALA A C 1
ATOM 1098 O O . ALA A 1 150 ? -63.743 -11.939 97.944 1.00 86.88 150 ALA A O 1
ATOM 1099 N N . HIS A 1 151 ? -63.802 -10.685 99.803 1.00 90.19 151 HIS A N 1
ATOM 1100 C CA . HIS A 1 151 ? -63.012 -9.593 99.235 1.00 90.19 151 HIS A CA 1
ATOM 1101 C C . HIS A 1 151 ? -61.574 -10.019 98.888 1.00 90.19 151 HIS A C 1
ATOM 1103 O O . HIS A 1 151 ? -61.048 -9.632 97.844 1.00 90.19 151 HIS A O 1
ATOM 1109 N N . THR A 1 152 ? -60.937 -10.867 99.705 1.00 91.19 152 THR A N 1
ATOM 1110 C CA . THR A 1 152 ? -59.614 -11.427 99.380 1.00 91.19 152 THR A CA 1
ATOM 1111 C C . THR A 1 152 ? -59.666 -12.392 98.197 1.00 91.19 152 THR A C 1
ATOM 1113 O O . THR A 1 152 ? -58.756 -12.370 97.369 1.00 91.19 152 THR A O 1
ATOM 1116 N N . ALA A 1 153 ? -60.731 -13.188 98.058 1.00 89.12 153 ALA A N 1
ATOM 1117 C CA . ALA A 1 153 ? -60.938 -14.040 96.887 1.00 89.12 153 ALA A CA 1
ATOM 1118 C C . ALA A 1 153 ? -61.146 -13.218 95.601 1.00 89.12 153 ALA A C 1
ATOM 1120 O O . ALA A 1 153 ? -60.577 -13.548 94.559 1.00 89.12 153 ALA A O 1
ATOM 1121 N N . GLU A 1 154 ? -61.898 -12.115 95.669 1.00 90.81 154 GLU A N 1
ATOM 1122 C CA . GLU A 1 154 ? -62.072 -11.188 94.544 1.00 90.81 154 GLU A CA 1
ATOM 1123 C C . GLU A 1 154 ? -60.759 -10.503 94.147 1.00 90.81 154 GLU A C 1
ATOM 1125 O O . GLU A 1 154 ? -60.442 -10.436 92.956 1.00 90.81 154 GLU A O 1
ATOM 1130 N N . LEU A 1 155 ? -59.965 -10.052 95.124 1.00 91.56 155 LEU A N 1
ATOM 1131 C CA . LEU A 1 155 ? -58.637 -9.477 94.890 1.00 91.56 155 LEU A CA 1
ATOM 1132 C C . LEU A 1 155 ? -57.676 -10.497 94.266 1.00 91.56 155 LEU A C 1
ATOM 1134 O O . LEU A 1 155 ? -56.975 -10.162 93.312 1.00 91.56 155 LEU A O 1
ATOM 1138 N N . ALA A 1 156 ? -57.679 -11.749 94.733 1.00 90.56 156 ALA A N 1
ATOM 1139 C CA . ALA A 1 156 ? -56.877 -12.820 94.143 1.00 90.56 156 ALA A CA 1
ATOM 1140 C C . ALA A 1 156 ? -57.305 -13.123 92.695 1.00 90.56 156 ALA A C 1
ATOM 1142 O O . ALA A 1 156 ? -56.461 -13.239 91.806 1.00 90.56 156 ALA A O 1
ATOM 1143 N N . ALA A 1 157 ? -58.613 -13.168 92.420 1.00 91.38 157 ALA A N 1
ATOM 1144 C CA . ALA A 1 157 ? -59.140 -13.357 91.069 1.00 91.38 157 ALA A CA 1
ATOM 1145 C C . ALA A 1 157 ? -58.865 -12.154 90.144 1.00 91.38 157 ALA A C 1
ATOM 1147 O O . ALA A 1 157 ? -58.730 -12.320 88.929 1.00 91.38 157 ALA A O 1
ATOM 1148 N N . ALA A 1 158 ? -58.804 -10.932 90.680 1.00 90.44 158 ALA A N 1
ATOM 1149 C CA . ALA A 1 158 ? -58.403 -9.742 89.932 1.00 90.44 158 ALA A CA 1
ATOM 1150 C C . ALA A 1 158 ? -56.897 -9.753 89.616 1.00 90.44 158 ALA A C 1
ATOM 1152 O O . ALA A 1 158 ? -56.519 -9.506 88.472 1.00 90.44 158 ALA A O 1
ATOM 1153 N N . ALA A 1 159 ? -56.054 -10.118 90.587 1.00 90.00 159 ALA A N 1
ATOM 1154 C CA . ALA A 1 159 ? -54.611 -10.265 90.398 1.00 90.00 159 ALA A CA 1
ATOM 1155 C C . ALA A 1 159 ? -54.276 -11.350 89.362 1.00 90.00 159 ALA A C 1
ATOM 1157 O O . ALA A 1 159 ? -53.441 -11.124 88.488 1.00 90.00 159 ALA A O 1
ATOM 1158 N N . GLN A 1 160 ? -54.982 -12.486 89.391 1.00 93.12 160 GLN A N 1
ATOM 1159 C CA . GLN A 1 160 ? -54.808 -13.547 88.397 1.00 93.12 160 GLN A CA 1
ATOM 1160 C C . GLN A 1 160 ? -55.193 -13.078 86.987 1.00 93.12 160 GLN A C 1
ATOM 1162 O O . GLN A 1 160 ? -54.445 -13.297 86.039 1.00 93.12 160 GLN A O 1
ATOM 1167 N N . ARG A 1 161 ? -56.320 -12.367 86.839 1.00 94.56 161 ARG A N 1
ATOM 1168 C CA . ARG A 1 161 ? -56.736 -11.801 85.544 1.00 94.56 161 ARG A CA 1
ATOM 1169 C C . ARG A 1 161 ? -55.731 -10.786 84.998 1.00 94.56 161 ARG A C 1
ATOM 1171 O O . ARG A 1 161 ? -55.525 -10.744 83.787 1.00 94.56 161 ARG A O 1
ATOM 1178 N N . LEU A 1 162 ? -55.106 -9.991 85.869 1.00 93.19 162 LEU A N 1
ATOM 1179 C CA . LEU A 1 162 ? -54.047 -9.061 85.481 1.00 93.19 162 LEU A CA 1
ATOM 1180 C C . LEU A 1 162 ? -52.788 -9.811 85.020 1.00 93.19 162 LEU A C 1
ATOM 1182 O O . LEU A 1 162 ? -52.270 -9.508 83.950 1.00 93.19 162 LEU A O 1
ATOM 1186 N N . ALA A 1 163 ? -52.348 -10.830 85.764 1.00 91.88 163 ALA A N 1
ATOM 1187 C CA . ALA A 1 163 ? -51.203 -11.660 85.387 1.00 91.88 163 ALA A CA 1
ATOM 1188 C C . ALA A 1 163 ? -51.424 -12.378 84.042 1.00 91.88 163 ALA A C 1
ATOM 1190 O O . ALA A 1 163 ? -50.536 -12.389 83.189 1.00 91.88 163 ALA A O 1
ATOM 1191 N N . ASP A 1 164 ? -52.628 -12.908 83.810 1.00 93.25 164 ASP A N 1
ATOM 1192 C CA . ASP A 1 164 ? -52.996 -13.541 82.541 1.00 93.25 164 ASP A CA 1
ATOM 1193 C C . ASP A 1 164 ? -53.027 -12.525 81.384 1.00 93.25 164 ASP A C 1
ATOM 1195 O O . ASP A 1 164 ? -52.636 -12.847 80.259 1.00 93.25 164 ASP A O 1
ATOM 1199 N N . ALA A 1 165 ? -53.477 -11.289 81.634 1.00 91.12 165 ALA A N 1
ATOM 1200 C CA . ALA A 1 165 ? -53.465 -10.215 80.641 1.00 91.12 165 ALA A CA 1
ATOM 1201 C C . ALA A 1 165 ? -52.033 -9.776 80.292 1.00 91.12 165 ALA A C 1
ATOM 1203 O O . ALA A 1 165 ? -51.701 -9.662 79.112 1.00 91.12 165 ALA A O 1
ATOM 1204 N N . GLU A 1 166 ? -51.164 -9.611 81.292 1.00 94.12 166 GLU A N 1
ATOM 1205 C CA . GLU A 1 166 ? -49.746 -9.304 81.087 1.00 94.12 166 GLU A CA 1
ATOM 1206 C C . GLU A 1 166 ? -49.018 -10.429 80.342 1.00 94.12 166 GLU A C 1
ATOM 1208 O O . GLU A 1 166 ? -48.220 -10.158 79.445 1.00 94.12 166 GLU A O 1
ATOM 1213 N N . ALA A 1 167 ? -49.310 -11.694 80.657 1.00 92.94 167 ALA A N 1
ATOM 1214 C CA . ALA A 1 167 ? -48.744 -12.839 79.948 1.00 92.94 167 ALA A CA 1
ATOM 1215 C C . ALA A 1 167 ? -49.161 -12.857 78.467 1.00 92.94 167 ALA A C 1
ATOM 1217 O O . ALA A 1 167 ? -48.330 -13.119 77.596 1.00 92.94 167 ALA A O 1
ATOM 1218 N N . ARG A 1 168 ? -50.422 -12.521 78.161 1.00 94.19 168 ARG A N 1
ATOM 1219 C CA . ARG A 1 168 ? -50.913 -12.405 76.776 1.00 94.19 168 ARG A CA 1
ATOM 1220 C C . ARG A 1 168 ? -50.257 -11.250 76.025 1.00 94.19 168 ARG A C 1
ATOM 1222 O O . ARG A 1 168 ? -49.893 -11.429 74.867 1.00 94.19 168 ARG A O 1
ATOM 1229 N N . GLU A 1 169 ? -50.079 -10.095 76.661 1.00 93.12 169 GLU A N 1
ATOM 1230 C CA . GLU A 1 169 ? -49.377 -8.957 76.052 1.00 93.12 169 GLU A CA 1
ATOM 1231 C C . GLU A 1 169 ? -47.896 -9.269 75.806 1.00 93.12 169 GLU A C 1
ATOM 1233 O O . GLU A 1 169 ? -47.391 -9.020 74.713 1.00 93.12 169 GLU A O 1
ATOM 1238 N N . ARG A 1 170 ? -47.212 -9.929 76.750 1.00 93.38 170 ARG A N 1
ATOM 1239 C CA . ARG A 1 170 ? -45.831 -10.401 76.542 1.00 93.38 170 ARG A CA 1
ATOM 1240 C C . ARG A 1 170 ? -45.732 -11.411 75.399 1.00 93.38 170 ARG A C 1
ATOM 1242 O O . ARG A 1 170 ? -44.816 -11.307 74.588 1.00 93.38 170 ARG A O 1
ATOM 1249 N N . ALA A 1 171 ? -46.677 -12.346 75.294 1.00 92.62 171 ALA A N 1
ATOM 1250 C CA . ALA A 1 171 ? -46.719 -13.310 74.194 1.00 92.62 171 ALA A CA 1
ATOM 1251 C C . ALA A 1 171 ? -46.956 -12.629 72.833 1.00 92.62 171 ALA A C 1
ATOM 1253 O O . ALA A 1 171 ? -46.308 -12.978 71.848 1.00 92.62 171 ALA A O 1
ATOM 1254 N N . ARG A 1 172 ? -47.833 -11.616 72.773 1.00 94.44 172 ARG A N 1
ATOM 1255 C CA . ARG A 1 172 ? -48.056 -10.808 71.560 1.00 94.44 172 ARG A CA 1
ATOM 1256 C C . ARG A 1 172 ? -46.818 -10.008 71.168 1.00 94.44 172 ARG A C 1
ATOM 1258 O O . ARG A 1 172 ? -46.454 -10.012 69.997 1.00 94.44 172 ARG A O 1
ATOM 1265 N N . ALA A 1 173 ? -46.163 -9.363 72.131 1.00 90.88 173 ALA A N 1
ATOM 1266 C CA . ALA A 1 173 ? -44.933 -8.615 71.891 1.00 90.88 173 ALA A CA 1
ATOM 1267 C C . ALA A 1 173 ? -43.806 -9.532 71.386 1.00 90.88 173 ALA A C 1
ATOM 1269 O O . ALA A 1 173 ? -43.134 -9.191 70.416 1.00 90.88 173 ALA A O 1
ATOM 1270 N N . ALA A 1 174 ? -43.645 -10.722 71.975 1.00 92.12 174 ALA A N 1
ATOM 1271 C CA . ALA A 1 174 ? -42.676 -11.715 71.510 1.00 92.12 174 ALA A CA 1
ATOM 1272 C C . ALA A 1 174 ? -42.959 -12.163 70.064 1.00 92.12 174 ALA A C 1
ATOM 1274 O O . ALA A 1 174 ? -42.059 -12.122 69.228 1.00 92.12 174 ALA A O 1
ATOM 1275 N N . ALA A 1 175 ? -44.217 -12.480 69.737 1.00 92.56 175 ALA A N 1
ATOM 1276 C CA . ALA A 1 175 ? -44.610 -12.862 68.379 1.00 92.56 175 ALA A CA 1
ATOM 1277 C C . ALA A 1 175 ? -44.384 -11.735 67.350 1.00 92.56 175 ALA A C 1
ATOM 1279 O O . ALA A 1 175 ? -43.975 -11.997 66.220 1.00 92.56 175 ALA A O 1
ATOM 1280 N N . GLN A 1 176 ? -44.609 -10.470 67.727 1.00 93.06 176 GLN A N 1
ATOM 1281 C CA . GLN A 1 176 ? -44.311 -9.320 66.863 1.00 93.06 176 GLN A CA 1
ATOM 1282 C C . GLN A 1 176 ? -42.808 -9.149 66.621 1.00 93.06 176 GLN A C 1
ATOM 1284 O O . GLN A 1 176 ? -42.406 -8.832 65.501 1.00 93.06 176 GLN A O 1
ATOM 1289 N N . VAL A 1 177 ? -41.974 -9.382 67.639 1.00 93.88 177 VAL A N 1
ATOM 1290 C CA . VAL A 1 177 ? -40.512 -9.336 67.500 1.00 93.88 177 VAL A CA 1
ATOM 1291 C C . VAL A 1 177 ? -40.016 -10.458 66.588 1.00 93.88 177 VAL A C 1
ATOM 1293 O O . VAL A 1 177 ? -39.216 -10.185 65.696 1.00 93.88 177 VAL A O 1
ATOM 1296 N N . GLU A 1 178 ? -40.514 -11.687 66.741 1.00 93.19 178 GLU A N 1
ATOM 1297 C CA . GLU A 1 178 ? -40.162 -12.807 65.855 1.00 93.19 178 GLU A CA 1
ATOM 1298 C C . GLU A 1 178 ? -40.583 -12.541 64.401 1.00 93.19 178 GLU A C 1
ATOM 1300 O O . GLU A 1 178 ? -39.781 -12.717 63.482 1.00 93.19 178 GLU A O 1
ATOM 1305 N N . ALA A 1 179 ? -41.798 -12.028 64.180 1.00 91.69 179 ALA A N 1
ATOM 1306 C CA . ALA A 1 179 ? -42.269 -11.658 62.845 1.00 91.69 179 ALA A CA 1
ATOM 1307 C C . ALA A 1 179 ? -41.420 -10.537 62.217 1.00 91.69 179 ALA A C 1
ATOM 1309 O O . ALA A 1 179 ? -41.060 -10.613 61.040 1.00 91.69 179 ALA A O 1
ATOM 1310 N N . ALA A 1 180 ? -41.048 -9.517 62.999 1.00 90.38 180 ALA A N 1
ATOM 1311 C CA . ALA A 1 180 ? -40.176 -8.438 62.540 1.00 90.38 180 ALA A CA 1
ATOM 1312 C C . ALA A 1 180 ? -38.758 -8.938 62.213 1.00 90.38 180 ALA A C 1
ATOM 1314 O O . ALA A 1 180 ? -38.164 -8.507 61.224 1.00 90.38 180 ALA A O 1
ATOM 1315 N N . GLN A 1 181 ? -38.222 -9.876 63.000 1.00 94.00 181 GLN A N 1
ATOM 1316 C CA . GLN A 1 181 ? -36.925 -10.502 62.735 1.00 94.00 181 GLN A CA 1
ATOM 1317 C C . GLN A 1 181 ? -36.952 -11.358 61.463 1.00 94.00 181 GLN A C 1
ATOM 1319 O O . GLN A 1 181 ? -36.025 -11.259 60.657 1.00 94.00 181 GLN A O 1
ATOM 1324 N N . ALA A 1 182 ? -38.015 -12.134 61.233 1.00 92.19 182 ALA A N 1
ATOM 1325 C CA . ALA A 1 182 ? -38.186 -12.922 60.011 1.00 92.19 182 ALA A CA 1
ATOM 1326 C C . ALA A 1 182 ? -38.309 -12.030 58.761 1.00 92.19 182 ALA A C 1
ATOM 1328 O O . ALA A 1 182 ? -37.648 -12.276 57.746 1.00 92.19 182 ALA A O 1
ATOM 1329 N N . ALA A 1 183 ? -39.080 -10.940 58.844 1.00 92.00 183 ALA A N 1
ATOM 1330 C CA . ALA A 1 183 ? -39.183 -9.956 57.767 1.00 92.00 183 ALA A CA 1
ATOM 1331 C C . ALA A 1 183 ? -37.831 -9.275 57.483 1.00 92.00 183 ALA A C 1
ATOM 1333 O O . ALA A 1 183 ? -37.428 -9.147 56.327 1.00 92.00 183 ALA A O 1
ATOM 1334 N N . ALA A 1 184 ? -37.082 -8.906 58.529 1.00 90.81 184 ALA A N 1
ATOM 1335 C CA . ALA A 1 184 ? -35.754 -8.312 58.386 1.00 90.81 184 ALA A CA 1
ATOM 1336 C C . ALA A 1 184 ? -34.724 -9.285 57.784 1.00 90.81 184 ALA A C 1
ATOM 1338 O O . ALA A 1 184 ? -33.873 -8.862 57.003 1.00 90.81 184 ALA A O 1
ATOM 1339 N N . GLN A 1 185 ? -34.785 -10.579 58.118 1.00 93.81 185 GLN A N 1
ATOM 1340 C CA . GLN A 1 185 ? -33.936 -11.600 57.492 1.00 93.81 185 GLN A CA 1
ATOM 1341 C C . GLN A 1 185 ? -34.269 -11.781 56.009 1.00 93.81 185 GLN A C 1
ATOM 1343 O O . GLN A 1 185 ? -33.356 -11.821 55.188 1.00 93.81 185 GLN A O 1
ATOM 1348 N N . THR A 1 186 ? -35.556 -11.812 55.661 1.00 92.88 186 THR A N 1
ATOM 1349 C CA . THR A 1 186 ? -36.004 -11.936 54.266 1.00 92.88 186 THR A CA 1
ATOM 1350 C C . THR A 1 186 ? -35.525 -10.745 53.433 1.00 92.88 186 THR A C 1
ATOM 1352 O O . THR A 1 186 ? -34.868 -10.934 52.413 1.00 92.88 186 THR A O 1
ATOM 1355 N N . ALA A 1 187 ? -35.713 -9.518 53.932 1.00 90.81 187 ALA A N 1
ATOM 1356 C CA . ALA A 1 187 ? -35.241 -8.305 53.261 1.00 90.81 187 ALA A CA 1
ATOM 1357 C C . ALA A 1 187 ? -33.709 -8.267 53.090 1.00 90.81 187 ALA A C 1
ATOM 1359 O O . ALA A 1 187 ? -33.206 -7.751 52.093 1.00 90.81 187 ALA A O 1
ATOM 1360 N N . ARG A 1 188 ? -32.943 -8.824 54.041 1.00 93.31 188 ARG A N 1
ATOM 1361 C CA . ARG A 1 188 ? -31.479 -8.942 53.916 1.00 93.31 188 ARG A CA 1
ATOM 1362 C C . ARG A 1 188 ? -31.069 -9.919 52.817 1.00 93.31 188 ARG A C 1
ATOM 1364 O O . ARG A 1 188 ? -30.158 -9.596 52.062 1.00 93.31 188 ARG A O 1
ATOM 1371 N N . LEU A 1 189 ? -31.727 -11.075 52.725 1.00 91.94 189 LEU A N 1
ATOM 1372 C CA . LEU A 1 189 ? -31.450 -12.067 51.681 1.00 91.94 189 LEU A CA 1
ATOM 1373 C C . LEU A 1 189 ? -31.810 -11.530 50.289 1.00 91.94 189 LEU A C 1
ATOM 1375 O O . LEU A 1 189 ? -31.038 -11.704 49.351 1.00 91.94 189 LEU A O 1
ATOM 1379 N N . GLU A 1 190 ? -32.930 -10.815 50.162 1.00 93.06 190 GLU A N 1
ATOM 1380 C CA . GLU A 1 190 ? -33.310 -10.141 48.915 1.00 93.06 190 GLU A CA 1
ATOM 1381 C C . GLU A 1 190 ? -32.295 -9.058 48.525 1.00 93.06 190 GLU A C 1
ATOM 1383 O O . GLU A 1 190 ? -31.850 -9.013 47.378 1.00 93.06 190 GLU A O 1
ATOM 1388 N N . ALA A 1 191 ? -31.860 -8.225 49.477 1.00 91.00 191 ALA A N 1
ATOM 1389 C CA . ALA A 1 191 ? -30.842 -7.206 49.226 1.00 91.00 191 ALA A CA 1
ATOM 1390 C C . ALA A 1 191 ? -29.494 -7.814 48.800 1.00 91.00 191 ALA A C 1
ATOM 1392 O O . ALA A 1 191 ? -28.844 -7.279 47.902 1.00 91.00 191 ALA A O 1
ATOM 1393 N N . GLN A 1 192 ? -29.089 -8.939 49.401 1.00 93.12 192 GLN A N 1
ATOM 1394 C CA . GLN A 1 192 ? -27.895 -9.683 48.986 1.00 93.12 192 GLN A CA 1
ATOM 1395 C C . GLN A 1 192 ? -28.046 -10.246 47.570 1.00 93.12 192 GLN A C 1
ATOM 1397 O O . GLN A 1 192 ? -27.170 -10.022 46.741 1.00 93.12 192 GLN A O 1
ATOM 1402 N N . GLY A 1 193 ? -29.183 -10.870 47.249 1.00 94.69 193 GLY A N 1
ATOM 1403 C CA . GLY A 1 193 ? -29.448 -11.377 45.900 1.00 94.69 193 GLY A CA 1
ATOM 1404 C C . GLY A 1 193 ? -29.407 -10.281 44.829 1.00 94.69 193 GLY A C 1
ATOM 1405 O O . GLY A 1 193 ? -28.877 -10.499 43.740 1.00 94.69 193 GLY A O 1
ATOM 1406 N N . VAL A 1 194 ? -29.901 -9.078 45.144 1.00 93.88 194 VAL A N 1
ATOM 1407 C CA . VAL A 1 194 ? -29.798 -7.913 44.250 1.00 93.88 194 VAL A CA 1
ATOM 1408 C C . VAL A 1 194 ? -28.346 -7.455 44.091 1.00 93.88 194 VAL A C 1
ATOM 1410 O O . VAL A 1 194 ? -27.932 -7.175 42.969 1.00 93.88 194 VAL A O 1
ATOM 1413 N N . GLN A 1 195 ? -27.557 -7.398 45.169 1.00 93.38 195 GLN A N 1
ATOM 1414 C CA . GLN A 1 195 ? -26.138 -7.020 45.100 1.00 93.38 195 GLN A CA 1
ATOM 1415 C C . GLN A 1 195 ? -25.312 -8.013 44.274 1.00 93.38 195 GLN A C 1
ATOM 1417 O O . GLN A 1 195 ? -24.515 -7.591 43.435 1.00 93.38 195 GLN A O 1
ATOM 1422 N N . ASP A 1 196 ? -25.542 -9.312 44.453 1.00 94.56 196 ASP A N 1
ATOM 1423 C CA . ASP A 1 196 ? -24.861 -10.359 43.689 1.00 94.56 196 ASP A CA 1
ATOM 1424 C C . ASP A 1 196 ? -25.229 -10.297 42.200 1.00 94.56 196 ASP A C 1
ATOM 1426 O O . ASP A 1 196 ? -24.358 -10.400 41.333 1.00 94.56 196 ASP A O 1
ATOM 1430 N N . ALA A 1 197 ? -26.506 -10.049 41.884 1.00 92.62 197 ALA A N 1
ATOM 1431 C CA . ALA A 1 197 ? -26.955 -9.852 40.508 1.00 92.62 197 ALA A CA 1
ATOM 1432 C C . ALA A 1 197 ? -26.319 -8.609 39.861 1.00 92.62 197 ALA A C 1
ATOM 1434 O O . ALA A 1 197 ? -25.948 -8.649 38.686 1.00 92.62 197 ALA A O 1
ATOM 1435 N N . LEU A 1 198 ? -26.164 -7.523 40.624 1.00 94.25 198 LEU A N 1
ATOM 1436 C CA . LEU A 1 198 ? -25.542 -6.288 40.150 1.00 94.25 198 LEU A CA 1
ATOM 1437 C C . LEU A 1 198 ? -24.049 -6.496 39.872 1.00 94.25 198 LEU A C 1
ATOM 1439 O O . LEU A 1 198 ? -23.575 -6.142 38.796 1.00 94.25 198 LEU A O 1
ATOM 1443 N N . ARG A 1 199 ? -23.339 -7.180 40.777 1.00 95.69 199 ARG A N 1
ATOM 1444 C CA . ARG A 1 199 ? -21.927 -7.544 40.598 1.00 95.69 199 ARG A CA 1
ATOM 1445 C C . ARG A 1 199 ? -21.714 -8.441 39.378 1.00 95.69 199 ARG A C 1
ATOM 1447 O O . ARG A 1 199 ? -20.824 -8.183 38.573 1.00 95.69 199 ARG A O 1
ATOM 1454 N N . ALA A 1 200 ? -22.566 -9.448 39.189 1.00 93.81 200 ALA A N 1
ATOM 1455 C CA . ALA A 1 200 ? -22.505 -10.318 38.015 1.00 93.81 200 ALA A CA 1
ATOM 1456 C C . ALA A 1 200 ? -22.794 -9.559 36.704 1.00 93.81 200 ALA A C 1
ATOM 1458 O O . ALA A 1 200 ? -22.222 -9.878 35.660 1.00 93.81 200 ALA A O 1
ATOM 1459 N N . ALA A 1 201 ? -23.677 -8.556 36.734 1.00 92.62 201 ALA A N 1
ATOM 1460 C CA . ALA A 1 201 ? -23.938 -7.699 35.580 1.00 92.62 201 ALA A CA 1
ATOM 1461 C C . ALA A 1 201 ? -22.741 -6.786 35.259 1.00 92.62 201 ALA A C 1
ATOM 1463 O O . ALA A 1 201 ? -22.391 -6.642 34.087 1.00 92.62 201 ALA A O 1
ATOM 1464 N N . GLU A 1 202 ? -22.087 -6.219 36.277 1.00 94.56 202 GLU A N 1
ATOM 1465 C CA . GLU A 1 202 ? -20.865 -5.420 36.121 1.00 94.56 202 GLU A CA 1
ATOM 1466 C C . GLU A 1 202 ? -19.710 -6.244 35.539 1.00 94.56 202 GLU A C 1
ATOM 1468 O O . GLU A 1 202 ? -19.066 -5.804 34.586 1.00 94.56 202 GLU A O 1
ATOM 1473 N N . GLU A 1 203 ? -19.483 -7.461 36.042 1.00 94.81 203 GLU A N 1
ATOM 1474 C CA . GLU A 1 203 ? -18.452 -8.370 35.521 1.00 94.81 203 GLU A CA 1
ATOM 1475 C C . GLU A 1 203 ? -18.690 -8.700 34.040 1.00 94.81 203 GLU A C 1
ATOM 1477 O O . GLU A 1 203 ? -17.786 -8.545 33.217 1.00 94.81 203 GLU A O 1
ATOM 1482 N N . ARG A 1 204 ? -19.931 -9.035 33.656 1.00 94.31 204 ARG A N 1
ATOM 1483 C CA . ARG A 1 204 ? -20.289 -9.279 32.246 1.00 94.31 204 ARG A CA 1
ATOM 1484 C C . ARG A 1 204 ? -20.093 -8.044 31.369 1.00 94.31 204 ARG A C 1
ATOM 1486 O O . ARG A 1 204 ? -19.615 -8.169 30.241 1.00 94.31 204 ARG A O 1
ATOM 1493 N N . ALA A 1 205 ? -20.447 -6.859 31.867 1.00 92.69 205 ALA A N 1
ATOM 1494 C CA . ALA A 1 205 ? -20.263 -5.609 31.135 1.00 92.69 205 ALA A CA 1
ATOM 1495 C C . ALA A 1 205 ? -18.774 -5.294 30.916 1.00 92.69 205 ALA A C 1
ATOM 1497 O O . ALA A 1 205 ? -18.391 -4.851 29.831 1.00 92.69 205 ALA A O 1
ATOM 1498 N N . LEU A 1 206 ? -17.922 -5.566 31.910 1.00 94.12 206 LEU A N 1
ATOM 1499 C CA . LEU A 1 206 ? -16.471 -5.419 31.796 1.00 94.12 206 LEU A CA 1
ATOM 1500 C C . LEU A 1 206 ? -15.866 -6.425 30.810 1.00 94.12 206 LEU A C 1
ATOM 1502 O O . LEU A 1 206 ? -15.043 -6.035 29.982 1.00 94.12 206 LEU A O 1
ATOM 1506 N N . GLU A 1 207 ? -16.296 -7.688 30.837 1.00 94.12 207 GLU A N 1
ATOM 1507 C CA . GLU A 1 207 ? -15.867 -8.703 29.866 1.00 94.12 207 GLU A CA 1
ATOM 1508 C C . GLU A 1 207 ? -16.284 -8.348 28.435 1.00 94.12 207 GLU A C 1
ATOM 1510 O O . GLU A 1 207 ? -15.514 -8.516 27.488 1.00 94.12 207 GLU A O 1
ATOM 1515 N N . GLU A 1 208 ? -17.505 -7.848 28.246 1.00 94.31 208 GLU A N 1
ATOM 1516 C CA . GLU A 1 208 ? -17.980 -7.411 26.936 1.00 94.31 208 GLU A CA 1
ATOM 1517 C C . GLU A 1 208 ? -17.228 -6.166 26.448 1.00 94.31 208 GLU A C 1
ATOM 1519 O O . GLU A 1 208 ? -16.809 -6.117 25.290 1.00 94.31 208 GLU A O 1
ATOM 1524 N N . ALA A 1 209 ? -16.971 -5.194 27.327 1.00 92.56 209 ALA A N 1
ATOM 1525 C CA . ALA A 1 209 ? -16.134 -4.041 27.010 1.00 92.56 209 ALA A CA 1
ATOM 1526 C C . ALA A 1 209 ? -14.695 -4.457 26.657 1.00 92.56 209 ALA A C 1
ATOM 1528 O O . ALA A 1 209 ? -14.115 -3.919 25.714 1.00 92.56 209 ALA A O 1
ATOM 1529 N N . GLY A 1 210 ? -14.135 -5.441 27.367 1.00 95.00 210 GLY A N 1
ATOM 1530 C CA . GLY A 1 210 ? -12.834 -6.035 27.062 1.00 95.00 210 GLY A CA 1
ATOM 1531 C C . GLY A 1 210 ? -12.805 -6.683 25.678 1.00 95.00 210 GLY A C 1
ATOM 1532 O O . GLY A 1 210 ? -11.911 -6.389 24.886 1.00 95.00 210 GLY A O 1
ATOM 1533 N N . ARG A 1 211 ? -13.823 -7.488 25.343 1.00 95.06 211 ARG A N 1
ATOM 1534 C CA . ARG A 1 211 ? -13.967 -8.109 24.014 1.00 95.06 211 ARG A CA 1
ATOM 1535 C C . ARG A 1 211 ? -14.108 -7.078 22.895 1.00 95.06 211 ARG A C 1
ATOM 1537 O O . ARG A 1 211 ? -13.466 -7.229 21.861 1.00 95.06 211 ARG A O 1
ATOM 1544 N N . ARG A 1 212 ? -14.889 -6.012 23.101 1.00 94.31 212 ARG A N 1
ATOM 1545 C CA . ARG A 1 212 ? -15.034 -4.923 22.118 1.00 94.31 212 ARG A CA 1
ATOM 1546 C C . ARG A 1 212 ? -13.714 -4.193 21.879 1.00 94.31 212 ARG A C 1
ATOM 1548 O O . ARG A 1 212 ? -13.336 -4.015 20.730 1.00 94.31 212 ARG A O 1
ATOM 1555 N N . ARG A 1 213 ? -12.971 -3.857 22.940 1.00 94.19 213 ARG A N 1
ATOM 1556 C CA . ARG A 1 213 ? -11.640 -3.235 22.813 1.00 94.19 213 ARG A CA 1
ATOM 1557 C C . ARG A 1 213 ? -10.635 -4.144 22.106 1.00 94.19 213 ARG A C 1
ATOM 1559 O O . ARG A 1 213 ? -9.829 -3.652 21.325 1.00 94.19 213 ARG A O 1
ATOM 1566 N N . ALA A 1 214 ? -10.674 -5.451 22.370 1.00 92.88 214 ALA A N 1
ATOM 1567 C CA . ALA A 1 214 ? -9.821 -6.415 21.677 1.00 92.88 214 ALA A CA 1
ATOM 1568 C C . ALA A 1 214 ? -10.151 -6.483 20.177 1.00 92.88 214 ALA A C 1
ATOM 1570 O O . ALA A 1 214 ? -9.242 -6.390 19.358 1.00 92.88 214 ALA A O 1
ATOM 1571 N N . ALA A 1 215 ? -11.438 -6.545 19.823 1.00 93.56 215 ALA A N 1
ATOM 1572 C CA . ALA A 1 215 ? -11.885 -6.538 18.431 1.00 93.56 215 ALA A CA 1
ATOM 1573 C C . ALA A 1 215 ? -11.539 -5.222 17.707 1.00 93.56 215 ALA A C 1
ATOM 1575 O O . ALA A 1 215 ? -11.103 -5.245 16.562 1.00 93.56 215 ALA A O 1
ATOM 1576 N N . GLU A 1 216 ? -11.681 -4.071 18.373 1.00 93.81 216 GLU A N 1
ATOM 1577 C CA . GLU A 1 216 ? -11.253 -2.774 17.832 1.00 93.81 216 GLU A CA 1
ATOM 1578 C C . GLU A 1 216 ? -9.736 -2.733 17.599 1.00 93.81 216 GLU A C 1
ATOM 1580 O O . GLU A 1 216 ? -9.287 -2.255 16.560 1.00 93.81 216 GLU A O 1
ATOM 1585 N N . ALA A 1 217 ? -8.939 -3.275 18.525 1.00 93.69 217 ALA A N 1
ATOM 1586 C CA . ALA A 1 217 ? -7.490 -3.346 18.372 1.00 93.69 217 ALA A CA 1
ATOM 1587 C C . ALA A 1 217 ? -7.060 -4.283 17.229 1.00 93.69 217 ALA A C 1
ATOM 1589 O O . ALA A 1 217 ? -6.110 -3.965 16.515 1.00 93.69 217 ALA A O 1
ATOM 1590 N N . GLU A 1 218 ? -7.739 -5.417 17.036 1.00 93.75 218 GLU A N 1
ATOM 1591 C CA . GLU A 1 218 ? -7.506 -6.298 15.884 1.00 93.75 218 GLU A CA 1
ATOM 1592 C C . GLU A 1 218 ? -7.881 -5.616 14.568 1.00 93.75 218 GLU A C 1
ATOM 1594 O O . GLU A 1 218 ? -7.077 -5.621 13.640 1.00 93.75 218 GLU A O 1
ATOM 1599 N N . LEU A 1 219 ? -9.032 -4.942 14.511 1.00 94.75 219 LEU A N 1
ATOM 1600 C CA . LEU A 1 219 ? -9.450 -4.193 13.328 1.00 94.75 219 LEU A CA 1
ATOM 1601 C C . LEU A 1 219 ? -8.448 -3.085 12.966 1.00 94.75 219 LEU A C 1
ATOM 1603 O O . LEU A 1 219 ? -8.155 -2.879 11.790 1.00 94.75 219 LEU A O 1
ATOM 1607 N N . GLU A 1 220 ? -7.910 -2.363 13.950 1.00 93.38 220 GLU A N 1
ATOM 1608 C CA . GLU A 1 220 ? -6.873 -1.357 13.695 1.00 93.38 220 GLU A CA 1
ATOM 1609 C C . GLU A 1 220 ? -5.568 -1.993 13.198 1.00 93.38 220 GLU A C 1
ATOM 1611 O O . GLU A 1 220 ? -4.975 -1.473 12.255 1.00 93.38 220 GLU A O 1
ATOM 1616 N N . ARG A 1 221 ? -5.162 -3.154 13.736 1.00 94.12 221 ARG A N 1
ATOM 1617 C CA . ARG A 1 221 ? -4.006 -3.911 13.214 1.00 94.12 221 ARG A CA 1
ATOM 1618 C C . ARG A 1 221 ? -4.222 -4.380 11.774 1.00 94.12 221 ARG A C 1
ATOM 1620 O O . ARG A 1 221 ? -3.298 -4.315 10.968 1.00 94.12 221 ARG A O 1
ATOM 1627 N N . GLU A 1 222 ? -5.426 -4.832 11.432 1.00 93.88 222 GLU A N 1
ATOM 1628 C CA . GLU A 1 222 ? -5.768 -5.213 10.058 1.00 93.88 222 GLU A CA 1
ATOM 1629 C C . GLU A 1 222 ? -5.741 -4.009 9.112 1.00 93.88 222 GLU A C 1
ATOM 1631 O O . GLU A 1 222 ? -5.218 -4.110 8.002 1.00 93.88 222 GLU A O 1
ATOM 1636 N N . LYS A 1 223 ? -6.252 -2.848 9.543 1.00 94.06 223 LYS A N 1
ATOM 1637 C CA . LYS A 1 223 ? -6.178 -1.610 8.753 1.00 94.06 223 LYS A CA 1
ATOM 1638 C C . LYS A 1 223 ? -4.737 -1.175 8.514 1.00 94.06 223 LYS A C 1
ATOM 1640 O O . LYS A 1 223 ? -4.418 -0.798 7.389 1.00 94.06 223 LYS A O 1
ATOM 1645 N N . THR A 1 224 ? -3.874 -1.234 9.531 1.00 93.44 224 THR A N 1
ATOM 1646 C CA . THR A 1 224 ? -2.455 -0.887 9.369 1.00 93.44 224 THR A CA 1
ATOM 1647 C C . THR A 1 224 ? -1.749 -1.869 8.444 1.00 93.44 224 THR A C 1
ATOM 1649 O O . THR A 1 224 ? -1.099 -1.428 7.503 1.00 93.44 224 THR A O 1
ATOM 1652 N N . ALA A 1 225 ? -1.957 -3.177 8.624 1.00 93.12 225 ALA A N 1
ATOM 1653 C CA . ALA A 1 225 ? -1.367 -4.195 7.753 1.00 93.12 225 ALA A CA 1
ATOM 1654 C C . ALA A 1 225 ? -1.838 -4.037 6.297 1.00 93.12 225 ALA A C 1
ATOM 1656 O O . ALA A 1 225 ? -1.053 -4.142 5.359 1.00 93.12 225 ALA A O 1
ATOM 1657 N N . ARG A 1 226 ? -3.120 -3.719 6.085 1.00 93.12 226 ARG A N 1
ATOM 1658 C CA . ARG A 1 226 ? -3.648 -3.435 4.749 1.00 93.12 226 ARG A CA 1
ATOM 1659 C C . ARG A 1 226 ? -3.027 -2.179 4.138 1.00 93.12 226 ARG A C 1
ATOM 1661 O O . ARG A 1 226 ? -2.707 -2.197 2.955 1.00 93.12 226 ARG A O 1
ATOM 1668 N N . ALA A 1 227 ? -2.854 -1.112 4.915 1.00 91.88 227 ALA A N 1
ATOM 1669 C CA . ALA A 1 227 ? -2.211 0.110 4.439 1.00 91.88 227 ALA A CA 1
ATOM 1670 C C . ALA A 1 227 ? -0.736 -0.125 4.064 1.00 91.88 227 ALA A C 1
ATOM 1672 O O . ALA A 1 227 ? -0.276 0.407 3.055 1.00 91.88 227 ALA A O 1
ATOM 1673 N N . GLU A 1 228 ? -0.016 -0.951 4.828 1.00 92.12 228 GLU A N 1
ATOM 1674 C CA . GLU A 1 228 ? 1.354 -1.376 4.509 1.00 92.12 228 GLU A CA 1
ATOM 1675 C C . GLU A 1 228 ? 1.397 -2.161 3.193 1.00 92.12 228 GLU A C 1
ATOM 1677 O O . GLU A 1 228 ? 2.143 -1.786 2.290 1.00 92.12 228 GLU A O 1
ATOM 1682 N N . LEU A 1 229 ? 0.526 -3.162 3.022 1.00 93.19 229 LEU A N 1
ATOM 1683 C C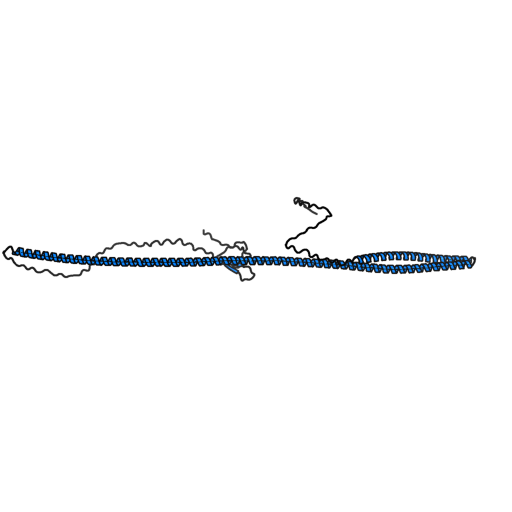A . LEU A 1 229 ? 0.429 -3.939 1.779 1.00 93.19 229 LEU A CA 1
ATOM 1684 C C . LEU A 1 229 ? 0.040 -3.076 0.567 1.00 93.19 229 LEU A C 1
ATOM 1686 O O . LEU A 1 229 ? 0.562 -3.269 -0.530 1.00 93.19 229 LEU A O 1
ATOM 1690 N N . GLU A 1 230 ? -0.870 -2.113 0.738 1.00 92.31 230 GLU A N 1
ATOM 1691 C CA . GLU A 1 230 ? -1.233 -1.159 -0.318 1.00 92.31 230 GLU A CA 1
ATOM 1692 C C . GLU A 1 230 ? -0.049 -0.238 -0.674 1.00 92.31 230 GLU A C 1
ATOM 1694 O O . GLU A 1 230 ? 0.175 0.040 -1.857 1.00 92.31 230 GLU A O 1
ATOM 1699 N N . GLY A 1 231 ? 0.751 0.174 0.316 1.00 92.69 231 GLY A N 1
ATOM 1700 C CA . GLY A 1 231 ? 1.989 0.933 0.121 1.00 92.69 231 GLY A CA 1
ATOM 1701 C C . GLY A 1 231 ? 3.079 0.139 -0.607 1.00 92.69 231 GLY A C 1
ATOM 1702 O O . GLY A 1 231 ? 3.669 0.638 -1.568 1.00 92.69 231 GLY A O 1
ATOM 1703 N N . GLU A 1 232 ? 3.307 -1.115 -0.214 1.00 92.44 232 GLU A N 1
ATOM 1704 C CA . GLU A 1 232 ? 4.240 -2.031 -0.883 1.00 92.44 232 GLU A CA 1
ATOM 1705 C C . GLU A 1 232 ? 3.813 -2.308 -2.329 1.00 92.44 232 GLU A C 1
ATOM 1707 O O . GLU A 1 232 ? 4.632 -2.226 -3.246 1.00 92.44 232 GLU A O 1
ATOM 1712 N N . ALA A 1 233 ? 2.520 -2.551 -2.566 1.00 91.31 233 ALA A N 1
ATOM 1713 C CA . ALA A 1 233 ? 1.983 -2.755 -3.908 1.00 91.31 233 ALA A CA 1
ATOM 1714 C C . ALA A 1 233 ? 2.132 -1.506 -4.792 1.00 91.31 233 ALA A C 1
ATOM 1716 O O . ALA A 1 233 ? 2.425 -1.629 -5.984 1.00 91.31 233 ALA A O 1
ATOM 1717 N N . ALA A 1 234 ? 1.952 -0.304 -4.236 1.00 91.38 234 ALA A N 1
ATOM 1718 C CA . ALA A 1 234 ? 2.193 0.945 -4.956 1.00 91.38 234 ALA A CA 1
ATOM 1719 C C . ALA A 1 234 ? 3.679 1.105 -5.324 1.00 91.38 234 ALA A C 1
ATOM 1721 O O . ALA A 1 234 ? 3.990 1.402 -6.478 1.00 91.38 234 ALA A O 1
ATOM 1722 N N . SER A 1 235 ? 4.586 0.827 -4.382 1.00 92.25 235 SER A N 1
ATOM 1723 C CA . SER A 1 235 ? 6.035 0.853 -4.617 1.00 92.25 235 SER A CA 1
ATOM 1724 C C . SER A 1 235 ? 6.461 -0.153 -5.697 1.00 92.25 235 SER A C 1
ATOM 1726 O O . SER A 1 235 ? 7.156 0.194 -6.657 1.00 92.25 235 SER A O 1
ATOM 1728 N N . ALA A 1 236 ? 5.952 -1.386 -5.629 1.00 91.44 236 ALA A N 1
ATOM 1729 C CA . ALA A 1 236 ? 6.212 -2.419 -6.628 1.00 91.44 236 ALA A CA 1
ATOM 1730 C C . ALA A 1 236 ? 5.738 -2.004 -8.032 1.00 91.44 236 ALA A C 1
ATOM 1732 O O . ALA A 1 236 ? 6.458 -2.212 -9.010 1.00 91.44 236 ALA A O 1
ATOM 1733 N N . ARG A 1 237 ? 4.568 -1.356 -8.145 1.00 93.38 237 ARG A N 1
ATOM 1734 C CA . ARG A 1 237 ? 4.081 -0.802 -9.422 1.00 93.38 237 ARG A CA 1
ATOM 1735 C C . ARG A 1 237 ? 5.009 0.282 -9.955 1.00 93.38 237 ARG A C 1
ATOM 1737 O O . ARG A 1 237 ? 5.353 0.234 -11.131 1.00 93.38 237 ARG A O 1
ATOM 1744 N N . THR A 1 238 ? 5.472 1.203 -9.107 1.00 92.88 238 THR A N 1
ATOM 1745 C CA . THR A 1 238 ? 6.419 2.241 -9.545 1.00 92.88 238 THR A CA 1
ATOM 1746 C C . THR A 1 238 ? 7.741 1.651 -10.034 1.00 92.88 238 THR A C 1
ATOM 1748 O O . THR A 1 238 ? 8.219 2.035 -11.099 1.00 92.88 238 THR A O 1
ATOM 1751 N N . HIS A 1 239 ? 8.290 0.648 -9.343 1.00 92.31 239 HIS A N 1
ATOM 1752 C CA . HIS A 1 239 ? 9.504 -0.036 -9.791 1.00 92.31 239 HIS A CA 1
ATOM 1753 C C . HIS A 1 239 ? 9.296 -0.821 -11.092 1.00 92.31 239 HIS A C 1
ATOM 1755 O O . HIS A 1 239 ? 10.172 -0.814 -11.959 1.00 92.31 239 HIS A O 1
ATOM 1761 N N . ALA A 1 240 ? 8.139 -1.466 -11.267 1.00 91.06 240 ALA A N 1
ATOM 1762 C CA . ALA A 1 240 ? 7.792 -2.147 -12.511 1.00 91.06 240 ALA A CA 1
ATOM 1763 C C . ALA A 1 240 ? 7.667 -1.160 -13.686 1.00 91.06 240 ALA A C 1
ATOM 1765 O O . ALA A 1 240 ? 8.201 -1.420 -14.765 1.00 91.06 240 ALA A O 1
ATOM 1766 N N . GLU A 1 241 ? 7.033 -0.003 -13.475 1.00 93.31 241 GLU A N 1
ATOM 1767 C CA . GLU A 1 241 ? 6.937 1.064 -14.477 1.00 93.31 241 GLU A CA 1
ATOM 1768 C C . GLU A 1 241 ? 8.313 1.640 -14.839 1.00 93.31 241 GLU A C 1
ATOM 1770 O O . GLU A 1 241 ? 8.615 1.825 -16.019 1.00 93.31 241 GLU A O 1
ATOM 1775 N N . GLU A 1 242 ? 9.182 1.884 -13.855 1.00 93.50 242 GLU A N 1
ATOM 1776 C CA . GLU A 1 242 ? 10.557 2.333 -14.098 1.00 93.50 242 GLU A CA 1
ATOM 1777 C C . GLU A 1 242 ? 11.370 1.298 -14.878 1.00 93.50 242 GLU A C 1
ATOM 1779 O O . GLU A 1 242 ? 12.074 1.659 -15.826 1.00 93.50 242 GLU A O 1
ATOM 1784 N N . ARG A 1 243 ? 11.250 0.011 -14.529 1.00 94.00 243 ARG A N 1
ATOM 1785 C CA . ARG A 1 243 ? 11.898 -1.082 -15.265 1.00 94.00 243 ARG A CA 1
ATOM 1786 C C . ARG A 1 243 ? 11.389 -1.149 -16.704 1.00 94.00 243 ARG A C 1
ATOM 1788 O O . ARG A 1 243 ? 12.209 -1.244 -17.611 1.00 94.00 243 ARG A O 1
ATOM 1795 N N . SER A 1 244 ? 10.079 -1.020 -16.926 1.00 93.94 244 SER A N 1
ATOM 1796 C CA . SER A 1 244 ? 9.494 -0.966 -18.274 1.00 93.94 244 SER A CA 1
ATOM 1797 C C . SER A 1 244 ? 10.062 0.201 -19.083 1.00 93.94 244 SER A C 1
ATOM 1799 O O . SER A 1 244 ? 10.517 0.006 -20.205 1.00 93.94 244 SER A O 1
ATOM 1801 N N . ARG A 1 245 ? 10.133 1.405 -18.498 1.00 92.69 245 ARG A N 1
ATOM 1802 C CA . ARG A 1 245 ? 10.709 2.585 -19.167 1.00 92.69 245 ARG A CA 1
ATOM 1803 C C . ARG A 1 245 ? 12.190 2.406 -19.502 1.00 92.69 245 ARG A C 1
ATOM 1805 O O . ARG A 1 245 ? 12.621 2.853 -20.563 1.00 92.69 245 ARG A O 1
ATOM 1812 N N . ARG A 1 246 ? 12.970 1.764 -18.624 1.00 92.38 246 ARG A N 1
ATOM 1813 C CA . ARG A 1 246 ? 14.384 1.441 -18.893 1.00 92.38 246 ARG A CA 1
ATOM 1814 C C . ARG A 1 246 ? 14.515 0.462 -20.056 1.00 92.38 246 ARG A C 1
ATOM 1816 O O . ARG A 1 246 ? 15.261 0.752 -20.983 1.00 92.38 246 ARG A O 1
ATOM 1823 N N . LEU A 1 247 ? 13.736 -0.618 -20.057 1.00 91.31 247 LEU A N 1
ATOM 1824 C CA . LEU A 1 247 ? 13.735 -1.601 -21.145 1.00 91.31 247 LEU A CA 1
ATOM 1825 C C . LEU A 1 247 ? 13.286 -0.985 -22.479 1.00 91.31 247 LEU A C 1
ATOM 1827 O O . LEU A 1 247 ? 13.887 -1.250 -23.516 1.00 91.31 247 LEU A O 1
ATOM 1831 N N . GLU A 1 248 ? 12.278 -0.109 -22.471 1.00 92.12 248 GLU A N 1
ATOM 1832 C CA . GLU A 1 248 ? 11.867 0.641 -23.665 1.00 92.12 248 GLU A CA 1
ATOM 1833 C C . GLU A 1 248 ? 12.968 1.584 -24.172 1.00 92.12 248 GLU A C 1
ATOM 1835 O O . GLU A 1 248 ? 13.151 1.730 -25.383 1.00 92.12 248 GLU A O 1
ATOM 1840 N N . ALA A 1 249 ? 13.703 2.240 -23.269 1.00 90.88 249 ALA A N 1
ATOM 1841 C CA . ALA A 1 249 ? 14.825 3.101 -23.634 1.00 90.88 249 ALA A CA 1
ATOM 1842 C C . ALA A 1 249 ? 15.996 2.295 -24.217 1.00 90.88 249 ALA A C 1
ATOM 1844 O O . ALA A 1 249 ? 16.559 2.695 -25.236 1.00 90.88 249 ALA A O 1
ATOM 1845 N N . GLU A 1 250 ? 16.320 1.144 -23.626 1.00 90.06 250 GLU A N 1
ATOM 1846 C CA . GLU A 1 250 ? 17.326 0.209 -24.141 1.00 90.06 250 GLU A CA 1
ATOM 1847 C C . GLU A 1 250 ? 16.932 -0.322 -25.524 1.00 90.06 250 GLU A C 1
ATOM 1849 O O . GLU A 1 250 ? 17.736 -0.268 -26.455 1.00 90.06 250 GLU A O 1
ATOM 1854 N N . ALA A 1 251 ? 15.675 -0.736 -25.713 1.00 90.31 251 ALA A N 1
ATOM 1855 C CA . ALA A 1 251 ? 15.168 -1.181 -27.010 1.00 90.31 251 ALA A CA 1
ATOM 1856 C C . ALA A 1 251 ? 15.284 -0.084 -28.084 1.00 90.31 251 ALA A C 1
ATOM 1858 O O . ALA A 1 251 ? 15.753 -0.349 -29.192 1.00 90.31 251 ALA A O 1
ATOM 1859 N N . LYS A 1 252 ? 14.933 1.167 -27.750 1.00 91.00 252 LYS A N 1
ATOM 1860 C CA . LYS A 1 252 ? 15.107 2.320 -28.653 1.00 91.00 252 LYS A CA 1
ATOM 1861 C C . LYS A 1 252 ? 16.577 2.592 -28.969 1.00 91.00 252 LYS A C 1
ATOM 1863 O O . LYS A 1 252 ? 16.897 2.908 -30.113 1.00 91.00 252 LYS A O 1
ATOM 1868 N N . ALA A 1 253 ? 17.474 2.455 -27.993 1.00 88.38 253 ALA A N 1
ATOM 1869 C CA . ALA A 1 253 ? 18.909 2.615 -28.213 1.00 88.38 253 ALA A CA 1
ATOM 1870 C C . ALA A 1 253 ? 19.458 1.527 -29.152 1.00 88.38 253 ALA A C 1
ATOM 1872 O O . ALA A 1 253 ? 20.173 1.841 -30.103 1.00 88.38 253 ALA A O 1
ATOM 1873 N N . HIS A 1 254 ? 19.071 0.264 -28.949 1.00 88.88 254 HIS A N 1
ATOM 1874 C CA . HIS A 1 254 ? 19.437 -0.836 -29.844 1.00 88.88 254 HIS A CA 1
ATOM 1875 C C . HIS A 1 254 ? 18.893 -0.636 -31.262 1.00 88.88 254 HIS A C 1
ATOM 1877 O O . HIS A 1 254 ? 19.633 -0.844 -32.226 1.00 88.88 254 HIS A O 1
ATOM 1883 N N . GLN A 1 255 ? 17.648 -0.170 -31.401 1.00 90.56 255 GLN A N 1
ATOM 1884 C CA . GLN A 1 255 ? 17.073 0.173 -32.701 1.00 90.56 255 GLN A CA 1
ATOM 1885 C C . GLN A 1 255 ? 17.861 1.301 -33.385 1.00 90.56 255 GLN A C 1
ATOM 1887 O O . GLN A 1 255 ? 18.220 1.168 -34.552 1.00 90.56 255 GLN A O 1
ATOM 1892 N N . ALA A 1 256 ? 18.198 2.375 -32.666 1.00 88.50 256 ALA A N 1
ATOM 1893 C CA . ALA A 1 256 ? 18.979 3.482 -33.218 1.00 88.50 256 ALA A CA 1
ATOM 1894 C C . ALA A 1 256 ? 20.377 3.037 -33.687 1.00 88.50 256 ALA A C 1
ATOM 1896 O O . ALA A 1 256 ? 20.851 3.475 -34.736 1.00 88.50 256 ALA A O 1
ATOM 1897 N N . VAL A 1 257 ? 21.029 2.132 -32.947 1.00 89.38 257 VAL A N 1
ATOM 1898 C CA . VAL A 1 257 ? 22.313 1.538 -33.354 1.00 89.38 257 VAL A CA 1
ATOM 1899 C C . VAL A 1 257 ? 22.150 0.666 -34.601 1.00 89.38 257 VAL A C 1
ATOM 1901 O O . VAL A 1 257 ? 22.991 0.734 -35.497 1.00 89.38 257 VAL A O 1
ATOM 1904 N N . ALA A 1 258 ? 21.078 -0.125 -34.696 1.00 86.50 258 ALA A N 1
ATOM 1905 C CA . ALA A 1 258 ? 20.794 -0.933 -35.881 1.00 86.50 258 ALA A CA 1
ATOM 1906 C C . ALA A 1 258 ? 20.554 -0.057 -37.124 1.00 86.50 258 ALA A C 1
ATOM 1908 O O . ALA A 1 258 ? 21.160 -0.298 -38.168 1.00 86.50 258 ALA A O 1
ATOM 1909 N N . GLU A 1 259 ? 19.758 1.009 -36.998 1.00 89.06 259 GLU A N 1
ATOM 1910 C CA . GLU A 1 259 ? 19.524 1.979 -38.075 1.00 89.06 259 GLU A CA 1
ATOM 1911 C C . GLU A 1 259 ? 20.818 2.694 -38.495 1.00 89.06 259 GLU A C 1
ATOM 1913 O O . GLU A 1 259 ? 21.064 2.888 -39.686 1.00 89.06 259 GLU A O 1
ATOM 1918 N N . ALA A 1 260 ? 21.682 3.059 -37.541 1.00 86.88 260 ALA A N 1
ATOM 1919 C CA . ALA A 1 260 ? 22.977 3.668 -37.839 1.00 86.88 260 ALA A CA 1
ATOM 1920 C C . ALA A 1 260 ? 23.899 2.712 -38.611 1.00 86.88 260 ALA A C 1
ATOM 1922 O O . ALA A 1 260 ? 24.499 3.114 -39.610 1.00 86.88 260 ALA A O 1
ATOM 1923 N N . LYS A 1 261 ? 23.971 1.439 -38.199 1.00 87.56 261 LYS A N 1
ATOM 1924 C CA . LYS A 1 261 ? 24.735 0.402 -38.910 1.00 87.56 261 LYS A CA 1
ATOM 1925 C C . LYS A 1 261 ? 24.223 0.191 -40.334 1.00 87.56 261 LYS A C 1
ATOM 1927 O O . LYS A 1 261 ? 25.031 0.110 -41.255 1.00 87.56 261 LYS A O 1
ATOM 1932 N N . GLN A 1 262 ? 22.903 0.162 -40.524 1.00 88.38 262 GLN A N 1
ATOM 1933 C CA . GLN A 1 262 ? 22.305 0.042 -41.852 1.00 88.38 262 GLN A CA 1
ATOM 1934 C C . GLN A 1 262 ? 22.692 1.226 -42.749 1.00 88.38 262 GLN A C 1
ATOM 1936 O O . GLN A 1 262 ? 23.162 1.014 -43.863 1.00 88.38 262 GLN A O 1
ATOM 1941 N N . ARG A 1 263 ? 22.584 2.467 -42.252 1.00 89.69 263 ARG A N 1
ATOM 1942 C CA . ARG A 1 263 ? 22.997 3.658 -43.017 1.00 89.69 263 ARG A CA 1
ATOM 1943 C C . ARG A 1 263 ? 24.479 3.621 -43.385 1.00 89.69 263 ARG A C 1
ATOM 1945 O O . ARG A 1 263 ? 24.837 3.988 -44.499 1.00 89.69 263 ARG A O 1
ATOM 1952 N N . MET A 1 264 ? 25.350 3.164 -42.482 1.00 87.38 264 MET A N 1
ATOM 1953 C CA . MET A 1 264 ? 26.778 2.996 -42.785 1.00 87.38 264 MET A CA 1
ATOM 1954 C C . MET A 1 264 ? 27.013 1.971 -43.901 1.00 87.38 264 MET A C 1
ATOM 1956 O O . MET A 1 264 ? 27.816 2.232 -44.795 1.00 87.38 264 MET A O 1
ATOM 1960 N N . ALA A 1 265 ? 26.297 0.844 -43.888 1.00 86.88 265 ALA A N 1
ATOM 1961 C CA . ALA A 1 265 ? 26.381 -0.160 -44.947 1.00 86.88 265 ALA A CA 1
ATOM 1962 C C . ALA A 1 265 ? 25.891 0.386 -46.301 1.00 86.88 265 ALA A C 1
ATOM 1964 O O . ALA A 1 265 ? 26.569 0.202 -47.311 1.00 86.88 265 ALA A O 1
ATOM 1965 N N . GLU A 1 266 ? 24.774 1.122 -46.316 1.00 89.00 266 GLU A N 1
ATOM 1966 C CA . GLU A 1 266 ? 24.248 1.788 -47.517 1.00 89.00 266 GLU A CA 1
ATOM 1967 C C . GLU A 1 266 ? 25.244 2.820 -48.078 1.00 89.00 266 GLU A C 1
ATOM 1969 O O . GLU A 1 266 ? 25.487 2.867 -49.286 1.00 89.00 266 GLU A O 1
ATOM 1974 N N . HIS A 1 267 ? 25.881 3.617 -47.212 1.00 91.00 267 HIS A N 1
ATOM 1975 C CA . HIS A 1 267 ? 26.918 4.567 -47.621 1.00 91.00 267 HIS A CA 1
ATOM 1976 C C . HIS A 1 267 ? 28.164 3.874 -48.183 1.00 91.00 267 HIS A C 1
ATOM 1978 O O . HIS A 1 267 ? 28.680 4.310 -49.215 1.00 91.00 267 HIS A O 1
ATOM 1984 N N . ALA A 1 268 ? 28.627 2.793 -47.552 1.00 88.12 268 ALA A N 1
ATOM 1985 C CA . ALA A 1 268 ? 29.777 2.027 -48.028 1.00 88.12 268 ALA A CA 1
ATOM 1986 C C . ALA A 1 268 ? 29.491 1.347 -49.381 1.00 88.12 268 ALA A C 1
ATOM 1988 O O . ALA A 1 268 ? 30.347 1.325 -50.266 1.00 88.12 268 ALA A O 1
ATOM 1989 N N . GLU A 1 269 ? 28.270 0.843 -49.587 1.00 89.50 269 GLU A N 1
ATOM 1990 C CA . GLU A 1 269 ? 27.844 0.281 -50.870 1.00 89.50 269 GLU A CA 1
ATOM 1991 C C . GLU A 1 269 ? 27.775 1.347 -51.974 1.00 89.50 269 GLU A C 1
ATOM 1993 O O . GLU A 1 269 ? 28.299 1.132 -53.071 1.00 89.50 269 GLU A O 1
ATOM 1998 N N . ALA A 1 270 ? 27.214 2.524 -51.678 1.00 90.19 270 ALA A N 1
ATOM 1999 C CA . ALA A 1 270 ? 27.185 3.647 -52.613 1.00 90.19 270 ALA A CA 1
ATOM 2000 C C . ALA A 1 270 ? 28.600 4.141 -52.974 1.00 90.19 270 ALA A C 1
ATOM 2002 O O . ALA A 1 270 ? 28.881 4.417 -54.144 1.00 90.19 270 ALA A O 1
ATOM 2003 N N . ALA A 1 271 ? 29.509 4.211 -51.995 1.00 88.44 271 ALA A N 1
ATOM 2004 C CA . ALA A 1 271 ? 30.906 4.584 -52.210 1.00 88.44 271 ALA A CA 1
ATOM 2005 C C . ALA A 1 271 ? 31.643 3.562 -53.091 1.00 88.44 271 ALA A C 1
ATOM 2007 O O . ALA A 1 271 ? 32.338 3.948 -54.035 1.00 88.44 271 ALA A O 1
ATOM 2008 N N . ALA A 1 272 ? 31.441 2.262 -52.849 1.00 89.38 272 ALA A N 1
ATOM 2009 C CA . ALA A 1 272 ? 32.004 1.200 -53.677 1.00 89.38 272 ALA A CA 1
ATOM 2010 C C . ALA A 1 272 ? 31.487 1.267 -55.124 1.00 89.38 272 ALA A C 1
ATOM 2012 O O . ALA A 1 272 ? 32.288 1.200 -56.056 1.00 89.38 272 ALA A O 1
ATOM 2013 N N . ALA A 1 273 ? 30.183 1.478 -55.328 1.00 90.81 273 ALA A N 1
ATOM 2014 C CA . ALA A 1 273 ? 29.598 1.627 -56.663 1.00 90.81 273 ALA A CA 1
ATOM 2015 C C . ALA A 1 273 ? 30.165 2.846 -57.419 1.00 90.81 273 ALA A C 1
ATOM 2017 O O . ALA A 1 273 ? 30.497 2.753 -58.604 1.00 90.81 273 ALA A O 1
ATOM 2018 N N . ALA A 1 274 ? 30.343 3.982 -56.734 1.00 90.56 274 ALA A N 1
ATOM 2019 C CA . ALA A 1 274 ? 30.958 5.176 -57.314 1.00 90.56 274 ALA A CA 1
ATOM 2020 C C . ALA A 1 274 ? 32.441 4.955 -57.676 1.00 90.56 274 ALA A C 1
ATOM 2022 O O . ALA A 1 274 ? 32.904 5.390 -58.740 1.00 90.56 274 ALA A O 1
ATOM 2023 N N . ALA A 1 275 ? 33.190 4.244 -56.827 1.00 90.25 275 ALA A N 1
ATOM 2024 C CA . ALA A 1 275 ? 34.578 3.880 -57.096 1.00 90.25 275 ALA A CA 1
ATOM 2025 C C . ALA A 1 275 ? 34.700 2.904 -58.280 1.00 90.25 275 ALA A C 1
ATOM 2027 O O . ALA A 1 275 ? 35.595 3.060 -59.112 1.00 90.25 275 ALA A O 1
ATOM 2028 N N . GLU A 1 276 ? 33.779 1.943 -58.413 1.00 92.31 276 GLU A N 1
ATOM 2029 C CA . GLU A 1 276 ? 33.722 1.020 -59.555 1.00 92.31 276 GLU A CA 1
ATOM 2030 C C . GLU A 1 276 ? 33.466 1.755 -60.871 1.00 92.31 276 GLU A C 1
ATOM 2032 O O . GLU A 1 276 ? 34.179 1.516 -61.850 1.00 92.31 276 GLU A O 1
ATOM 2037 N N . ALA A 1 277 ? 32.515 2.694 -60.887 1.00 92.12 277 ALA A N 1
ATOM 2038 C CA . ALA A 1 277 ? 32.258 3.540 -62.050 1.00 92.12 277 ALA A CA 1
ATOM 2039 C C . ALA A 1 277 ? 33.503 4.360 -62.434 1.00 92.12 277 ALA A C 1
ATOM 2041 O O . ALA A 1 277 ? 33.924 4.356 -63.593 1.00 92.12 277 ALA A O 1
ATOM 2042 N N . THR A 1 278 ? 34.163 4.977 -61.449 1.00 92.00 278 THR A N 1
ATOM 2043 C CA . THR A 1 278 ? 35.387 5.768 -61.662 1.00 92.00 278 THR A CA 1
ATOM 2044 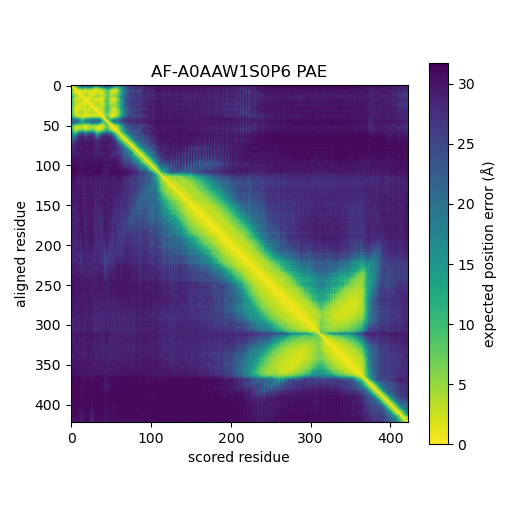C C . THR A 1 278 ? 36.537 4.913 -62.208 1.00 92.00 278 THR A C 1
ATOM 2046 O O . THR A 1 278 ? 37.253 5.328 -63.124 1.00 92.00 278 THR A O 1
ATOM 2049 N N . ALA A 1 279 ? 36.715 3.696 -61.686 1.00 91.19 279 ALA A N 1
ATOM 2050 C CA . ALA A 1 279 ? 37.725 2.758 -62.167 1.00 91.19 279 ALA A CA 1
ATOM 2051 C C . ALA A 1 279 ? 37.424 2.270 -63.593 1.00 91.19 279 ALA A C 1
ATOM 2053 O O . ALA A 1 279 ? 38.338 2.173 -64.417 1.00 91.19 279 ALA A O 1
ATOM 2054 N N . ALA A 1 280 ? 36.156 2.009 -63.923 1.00 92.00 280 ALA A N 1
ATOM 2055 C CA . ALA A 1 280 ? 35.740 1.640 -65.275 1.00 92.00 280 ALA A CA 1
ATOM 2056 C C . ALA A 1 280 ? 36.021 2.767 -66.286 1.00 92.00 280 ALA A C 1
ATOM 2058 O O . ALA A 1 280 ? 36.591 2.516 -67.353 1.00 92.00 280 ALA A O 1
ATOM 2059 N N . GLU A 1 281 ? 35.706 4.017 -65.933 1.00 93.06 281 GLU A N 1
ATOM 2060 C CA . GLU A 1 281 ? 36.031 5.190 -66.749 1.00 93.06 281 GLU A CA 1
ATOM 2061 C C . GLU A 1 281 ? 37.542 5.353 -66.950 1.00 93.06 281 GLU A C 1
ATOM 2063 O O . GLU A 1 281 ? 37.995 5.592 -68.074 1.00 93.06 281 GLU A O 1
ATOM 2068 N N . ALA A 1 282 ? 38.338 5.187 -65.888 1.00 91.62 282 ALA A N 1
ATOM 2069 C CA . ALA A 1 282 ? 39.792 5.288 -65.961 1.00 91.62 282 ALA A CA 1
ATOM 2070 C C . ALA A 1 282 ? 40.403 4.202 -66.864 1.00 91.62 282 ALA A C 1
ATOM 2072 O O . ALA A 1 282 ? 41.249 4.515 -67.705 1.00 91.62 282 ALA A O 1
ATOM 2073 N N . ARG A 1 283 ? 39.923 2.953 -66.772 1.00 93.50 283 ARG A N 1
ATOM 2074 C CA . ARG A 1 283 ? 40.345 1.844 -67.650 1.00 93.50 283 ARG A CA 1
ATOM 2075 C C . ARG A 1 283 ? 39.985 2.095 -69.110 1.00 93.50 283 ARG A C 1
ATOM 2077 O O . ARG A 1 283 ? 40.821 1.881 -69.986 1.00 93.50 283 ARG A O 1
ATOM 2084 N N . SER A 1 284 ? 38.776 2.590 -69.376 1.00 93.88 284 SER A N 1
ATOM 2085 C CA . SER A 1 284 ? 38.360 2.990 -70.726 1.00 93.88 284 SER A CA 1
ATOM 2086 C C . SER A 1 284 ? 39.241 4.124 -71.270 1.00 93.88 284 SER A C 1
ATOM 2088 O O . SER A 1 284 ? 39.690 4.070 -72.415 1.00 93.88 284 SER A O 1
ATOM 2090 N N . GLY A 1 285 ? 39.546 5.133 -70.447 1.00 92.44 285 GLY A N 1
ATOM 2091 C CA . GLY A 1 285 ? 40.456 6.225 -70.806 1.00 92.44 285 GLY A CA 1
ATOM 2092 C C . GLY A 1 285 ? 41.875 5.743 -71.124 1.00 92.44 285 GLY A C 1
ATOM 2093 O O . GLY A 1 285 ? 42.447 6.148 -72.135 1.00 92.44 285 GLY A O 1
ATOM 2094 N N . LEU A 1 286 ? 42.417 4.829 -70.314 1.00 93.44 286 LEU A N 1
ATOM 2095 C CA . LEU A 1 286 ? 43.725 4.215 -70.545 1.00 93.44 286 LEU A CA 1
ATOM 2096 C C . LEU A 1 286 ? 43.749 3.377 -71.830 1.00 93.44 286 LEU A C 1
ATOM 2098 O O . LEU A 1 286 ? 44.711 3.458 -72.591 1.00 93.44 286 LEU A O 1
ATOM 2102 N N . ALA A 1 287 ? 42.697 2.600 -72.101 1.00 93.12 287 ALA A N 1
ATOM 2103 C CA . ALA A 1 287 ? 42.587 1.816 -73.329 1.00 93.12 287 ALA A CA 1
ATOM 2104 C C . ALA A 1 287 ? 42.614 2.709 -74.580 1.00 93.12 287 ALA A C 1
ATOM 2106 O O . ALA A 1 287 ? 43.330 2.398 -75.532 1.00 93.12 287 ALA A O 1
ATOM 2107 N N . ARG A 1 288 ? 41.909 3.851 -74.553 1.00 92.88 288 ARG A N 1
ATOM 2108 C CA . ARG A 1 288 ? 41.955 4.850 -75.636 1.00 92.88 288 ARG A CA 1
ATOM 2109 C C . ARG A 1 288 ? 43.351 5.448 -75.795 1.00 92.88 288 ARG A C 1
ATOM 2111 O O . ARG A 1 288 ? 43.886 5.419 -76.894 1.00 92.88 288 ARG A O 1
ATOM 2118 N N . ALA A 1 289 ? 43.984 5.884 -74.703 1.00 90.88 289 ALA A N 1
ATOM 2119 C CA . ALA A 1 289 ? 45.336 6.448 -74.754 1.00 90.88 289 ALA A CA 1
ATOM 2120 C C . ALA A 1 289 ? 46.377 5.449 -75.298 1.00 90.88 289 ALA A C 1
ATOM 2122 O O . ALA A 1 289 ? 47.260 5.828 -76.067 1.00 90.88 289 ALA A O 1
ATOM 2123 N N . LYS A 1 290 ? 46.258 4.159 -74.945 1.00 92.81 290 LYS A N 1
ATOM 2124 C CA . LYS A 1 290 ? 47.098 3.085 -75.502 1.00 92.81 290 LYS A CA 1
ATOM 2125 C C . LYS A 1 290 ? 46.854 2.881 -76.997 1.00 92.81 290 LYS A C 1
ATOM 2127 O O . LYS A 1 290 ? 47.819 2.733 -77.743 1.00 92.81 290 LYS A O 1
ATOM 2132 N N . ALA A 1 291 ? 45.595 2.892 -77.436 1.00 91.69 291 ALA A N 1
ATOM 2133 C CA . ALA A 1 291 ? 45.244 2.774 -78.851 1.00 91.69 291 ALA A CA 1
ATOM 2134 C C . ALA A 1 291 ? 45.765 3.967 -79.673 1.00 91.69 291 ALA A C 1
ATOM 2136 O O . ALA A 1 291 ? 46.336 3.767 -80.746 1.00 91.69 291 ALA A O 1
ATOM 2137 N N . ASP A 1 292 ? 45.649 5.189 -79.149 1.00 89.38 292 ASP A N 1
ATOM 2138 C CA . ASP A 1 292 ? 46.169 6.402 -79.787 1.00 89.38 292 ASP A CA 1
ATOM 2139 C C . ASP A 1 292 ? 47.703 6.362 -79.900 1.00 89.38 292 ASP A C 1
ATOM 2141 O O . ASP A 1 292 ? 48.261 6.646 -80.963 1.00 89.38 292 ASP A O 1
ATOM 2145 N N . ALA A 1 293 ? 48.397 5.947 -78.833 1.00 88.50 293 ALA A N 1
ATOM 2146 C CA . ALA A 1 293 ? 49.852 5.787 -78.835 1.00 88.50 293 ALA A CA 1
ATOM 2147 C C . ALA A 1 293 ? 50.319 4.712 -79.834 1.00 88.50 293 ALA A C 1
ATOM 2149 O O . ALA A 1 293 ? 51.266 4.951 -80.587 1.00 88.50 293 ALA A O 1
ATOM 2150 N N . ALA A 1 294 ? 49.630 3.565 -79.893 1.00 90.06 294 ALA A N 1
ATOM 2151 C CA . ALA A 1 294 ? 49.912 2.499 -80.855 1.00 90.06 294 ALA A CA 1
ATOM 2152 C C . ALA A 1 294 ? 49.683 2.962 -82.303 1.00 90.06 294 ALA A C 1
ATOM 2154 O O . ALA A 1 294 ? 50.543 2.763 -83.159 1.00 90.06 294 ALA A O 1
ATOM 2155 N N . THR A 1 295 ? 48.577 3.667 -82.560 1.00 90.06 295 THR A N 1
ATOM 2156 C CA . THR A 1 295 ? 48.258 4.228 -83.882 1.00 90.06 295 THR A CA 1
ATOM 2157 C C . THR A 1 295 ? 49.329 5.223 -84.331 1.00 90.06 295 THR A C 1
ATOM 2159 O O . THR A 1 295 ? 49.785 5.180 -85.474 1.00 90.06 295 THR A O 1
ATOM 2162 N N . LEU A 1 296 ? 49.787 6.105 -83.435 1.00 87.69 296 LEU A N 1
ATOM 2163 C CA . LEU A 1 296 ? 50.886 7.026 -83.733 1.00 87.69 296 LEU A CA 1
ATOM 2164 C C . LEU A 1 296 ? 52.191 6.270 -84.017 1.00 87.69 296 LEU A C 1
ATOM 2166 O O . LEU A 1 296 ? 52.886 6.598 -84.978 1.00 87.69 296 LEU A O 1
ATOM 2170 N N . GLN A 1 297 ? 52.506 5.232 -83.240 1.00 87.44 297 GLN A N 1
ATOM 2171 C CA . GLN A 1 297 ? 53.691 4.401 -83.459 1.00 87.44 297 GLN A CA 1
ATOM 2172 C C . GLN A 1 297 ? 53.660 3.682 -84.820 1.00 87.44 297 GLN A C 1
ATOM 2174 O O . GLN A 1 297 ? 54.679 3.641 -85.516 1.00 87.44 297 GLN A O 1
ATOM 2179 N N . GLU A 1 298 ? 52.504 3.167 -85.241 1.00 88.50 298 GLU A N 1
ATOM 2180 C CA . GLU A 1 298 ? 52.316 2.586 -86.574 1.00 88.50 298 GLU A CA 1
ATOM 2181 C C . GLU A 1 298 ? 52.477 3.628 -87.686 1.00 88.50 298 GLU A C 1
ATOM 2183 O O . GLU A 1 298 ? 53.192 3.376 -88.661 1.00 88.50 298 GLU A O 1
ATOM 2188 N N . GLN A 1 299 ? 51.881 4.817 -87.521 1.00 85.62 299 GLN A N 1
ATOM 2189 C CA . GLN A 1 299 ? 52.030 5.936 -88.458 1.00 85.62 299 GLN A CA 1
ATOM 2190 C C . GLN A 1 299 ? 53.496 6.358 -88.611 1.00 85.62 299 GLN A C 1
ATOM 2192 O O . GLN A 1 299 ? 53.932 6.628 -89.730 1.00 85.62 299 GLN A O 1
ATOM 2197 N N . LEU A 1 300 ? 54.289 6.354 -87.533 1.00 82.88 300 LEU A N 1
ATOM 2198 C CA . LEU A 1 300 ? 55.736 6.576 -87.621 1.00 82.88 300 LEU A CA 1
ATOM 2199 C C . LEU A 1 300 ? 56.448 5.474 -88.369 1.00 82.88 300 LEU A C 1
ATOM 2201 O O . LEU A 1 300 ? 57.280 5.773 -89.219 1.00 82.88 300 LEU A O 1
ATOM 2205 N N . GLY A 1 301 ? 56.155 4.215 -88.049 1.00 84.44 301 GLY A N 1
ATOM 2206 C CA . GLY A 1 301 ? 56.753 3.085 -88.747 1.00 84.44 301 GLY A CA 1
ATOM 2207 C C . GLY A 1 301 ? 56.486 3.166 -90.251 1.00 84.44 301 GLY A C 1
ATOM 2208 O O . GLY A 1 301 ? 57.393 2.946 -91.052 1.00 84.44 301 GLY A O 1
ATOM 2209 N N . ALA A 1 302 ? 55.267 3.547 -90.642 1.00 82.69 302 ALA A N 1
ATOM 2210 C CA . ALA A 1 302 ? 54.890 3.775 -92.033 1.00 82.69 302 ALA A CA 1
ATOM 2211 C C . ALA A 1 302 ? 55.613 4.986 -92.648 1.00 82.69 302 ALA A C 1
ATOM 2213 O O . ALA A 1 302 ? 56.206 4.850 -93.717 1.00 82.69 302 ALA A O 1
ATOM 2214 N N . ALA A 1 303 ? 55.642 6.132 -91.962 1.00 77.00 303 ALA A N 1
ATOM 2215 C CA . ALA A 1 303 ? 56.328 7.336 -92.431 1.00 77.00 303 ALA A CA 1
ATOM 2216 C C . ALA A 1 303 ? 57.845 7.123 -92.581 1.00 77.00 303 ALA A C 1
ATOM 2218 O O . ALA A 1 303 ? 58.436 7.551 -93.568 1.00 77.00 303 ALA A O 1
ATOM 2219 N N . GLN A 1 304 ? 58.482 6.409 -91.648 1.00 79.12 304 GLN A N 1
ATOM 2220 C CA . GLN A 1 304 ? 59.902 6.056 -91.716 1.00 79.12 304 GLN A CA 1
ATOM 2221 C C . GLN A 1 304 ? 60.214 5.107 -92.877 1.00 79.12 304 GLN A C 1
ATOM 2223 O O . GLN A 1 304 ? 61.279 5.234 -93.477 1.00 79.12 304 GLN A O 1
ATOM 2228 N N . ARG A 1 305 ? 59.315 4.165 -93.201 1.00 81.44 305 ARG A N 1
ATOM 2229 C CA . ARG A 1 305 ? 59.450 3.295 -94.382 1.00 81.44 305 ARG A CA 1
ATOM 2230 C C . ARG A 1 305 ? 59.317 4.095 -95.679 1.00 81.44 305 ARG A C 1
ATOM 2232 O O . ARG A 1 305 ? 60.232 4.046 -96.492 1.00 81.44 305 ARG A O 1
ATOM 2239 N N . ALA A 1 306 ? 58.270 4.911 -95.804 1.00 75.19 306 ALA A N 1
ATOM 2240 C CA . ALA A 1 306 ? 58.053 5.769 -96.972 1.00 75.19 306 ALA A CA 1
ATOM 2241 C C . ALA A 1 306 ? 59.226 6.742 -97.214 1.00 75.19 306 ALA A C 1
ATOM 2243 O O . ALA A 1 306 ? 59.674 6.921 -98.342 1.00 75.19 306 ALA A O 1
ATOM 2244 N N . LEU A 1 307 ? 59.790 7.319 -96.146 1.00 71.81 307 LEU A N 1
ATOM 2245 C CA . LEU A 1 307 ? 60.964 8.194 -96.230 1.00 71.81 307 LEU A CA 1
ATOM 2246 C C . LEU A 1 307 ? 62.259 7.461 -96.623 1.00 71.81 307 LEU A C 1
ATOM 2248 O O . LEU A 1 307 ? 63.147 8.094 -97.183 1.00 71.81 307 LEU A O 1
ATOM 2252 N N . ARG A 1 308 ? 62.399 6.156 -96.338 1.00 73.50 308 ARG A N 1
ATOM 2253 C CA . ARG A 1 308 ? 63.545 5.350 -96.813 1.00 73.50 308 ARG A CA 1
ATOM 2254 C C . ARG A 1 308 ? 63.446 5.036 -98.305 1.00 73.50 308 ARG A C 1
ATOM 2256 O O . ARG A 1 308 ? 64.474 4.929 -98.960 1.00 73.50 308 ARG A O 1
ATOM 2263 N N . GLU A 1 309 ? 62.234 4.887 -98.827 1.00 74.38 309 GLU A N 1
ATOM 2264 C CA . GLU A 1 309 ? 61.979 4.572 -100.238 1.00 74.38 309 GLU A CA 1
ATOM 2265 C C . GLU A 1 309 ? 62.150 5.795 -101.164 1.00 74.38 309 GLU A C 1
ATOM 2267 O O . GLU A 1 309 ? 62.432 5.627 -102.346 1.00 74.38 309 GLU A O 1
ATOM 2272 N N . ALA A 1 310 ? 62.037 7.021 -100.637 1.00 68.19 310 ALA A N 1
ATOM 2273 C CA . ALA A 1 310 ? 62.043 8.263 -101.422 1.00 68.19 310 ALA A CA 1
ATOM 2274 C C . ALA A 1 310 ? 63.428 8.756 -101.921 1.00 68.19 310 ALA A C 1
ATOM 2276 O O . ALA A 1 310 ? 63.472 9.633 -102.782 1.00 68.19 310 ALA A O 1
ATOM 2277 N N . GLY A 1 311 ? 64.548 8.190 -101.449 1.00 65.56 311 GLY A N 1
ATOM 2278 C CA . GLY A 1 311 ? 65.908 8.509 -101.930 1.00 65.56 311 GLY A CA 1
ATOM 2279 C C . GLY A 1 311 ? 66.496 9.866 -101.484 1.00 65.56 311 GLY A C 1
ATOM 2280 O O . GLY A 1 311 ? 65.794 10.764 -101.020 1.00 65.56 311 GLY A O 1
ATOM 2281 N N . ASP A 1 312 ? 67.825 10.006 -101.605 1.00 60.66 312 ASP A N 1
ATOM 2282 C CA . ASP A 1 312 ? 68.619 11.080 -100.983 1.00 60.66 312 ASP A CA 1
ATOM 2283 C C . ASP A 1 312 ? 68.645 12.388 -101.804 1.00 60.66 312 ASP A C 1
ATOM 2285 O O . ASP A 1 312 ? 69.390 12.535 -102.777 1.00 60.66 312 ASP A O 1
ATOM 2289 N N . GLY A 1 313 ? 67.863 13.387 -101.377 1.00 66.25 313 GLY A N 1
ATOM 2290 C CA . GLY A 1 313 ? 67.902 14.756 -101.903 1.00 66.25 313 GLY A CA 1
ATOM 2291 C C . GLY A 1 313 ? 67.767 15.813 -100.800 1.00 66.25 313 GLY A C 1
ATOM 2292 O O . GLY A 1 313 ? 66.928 15.693 -99.912 1.00 66.25 313 GLY A O 1
ATOM 2293 N N . ARG A 1 314 ? 68.549 16.903 -100.869 1.00 63.81 314 ARG A N 1
ATOM 2294 C CA . ARG A 1 314 ? 68.610 17.956 -99.823 1.00 63.81 314 ARG A CA 1
ATOM 2295 C C . ARG A 1 314 ? 67.269 18.646 -99.495 1.00 63.81 314 ARG A C 1
ATOM 2297 O O . ARG A 1 314 ? 67.128 19.208 -98.412 1.00 63.81 314 ARG A O 1
ATOM 2304 N N . ALA A 1 315 ? 66.295 18.635 -100.410 1.00 63.91 315 ALA A N 1
ATOM 2305 C CA . ALA A 1 315 ? 64.935 19.128 -100.151 1.00 63.91 315 ALA A CA 1
ATOM 2306 C C . ALA A 1 315 ? 64.098 18.116 -99.342 1.00 63.91 315 ALA A C 1
ATOM 2308 O O . ALA A 1 315 ? 63.437 18.503 -98.380 1.00 63.91 315 ALA A O 1
ATOM 2309 N N . ALA A 1 316 ? 64.224 16.822 -99.657 1.00 64.12 316 ALA A N 1
ATOM 2310 C CA . ALA A 1 316 ? 63.588 15.731 -98.922 1.00 64.12 316 ALA A CA 1
ATOM 2311 C C . ALA A 1 316 ? 64.133 15.605 -97.487 1.00 64.12 316 ALA A C 1
ATOM 2313 O O . ALA A 1 316 ? 63.391 15.257 -96.575 1.00 64.12 316 ALA A O 1
ATOM 2314 N N . GLU A 1 317 ? 65.401 15.957 -97.242 1.00 67.50 317 GLU A N 1
ATOM 2315 C CA . GLU A 1 317 ? 65.981 15.989 -95.888 1.00 67.50 317 GLU A CA 1
ATOM 2316 C C . GLU A 1 317 ? 65.348 17.049 -94.970 1.00 67.50 317 GLU A C 1
ATOM 2318 O O . GLU A 1 317 ? 65.177 16.795 -93.776 1.00 67.50 317 GLU A O 1
ATOM 2323 N N . ARG A 1 318 ? 64.972 18.222 -95.502 1.00 73.31 318 ARG A N 1
ATOM 2324 C CA . ARG A 1 318 ? 64.314 19.280 -94.711 1.00 73.31 318 ARG A CA 1
ATOM 2325 C C . ARG A 1 318 ? 62.873 18.915 -94.372 1.00 73.31 318 ARG A C 1
ATOM 2327 O O . ARG A 1 318 ? 62.507 18.952 -93.202 1.00 73.31 318 ARG A O 1
ATOM 2334 N N . GLU A 1 319 ? 62.102 18.464 -95.361 1.00 70.38 319 GLU A N 1
ATOM 2335 C CA . GLU A 1 319 ? 60.734 17.970 -95.142 1.00 70.38 319 GLU A CA 1
ATOM 2336 C C . GLU A 1 319 ? 60.714 16.767 -94.185 1.00 70.38 319 GLU A C 1
ATOM 2338 O O . GLU A 1 319 ? 59.852 16.667 -93.311 1.00 70.38 319 GLU A O 1
ATOM 2343 N N . ARG A 1 320 ? 61.724 15.892 -94.268 1.00 72.69 320 ARG A N 1
ATOM 2344 C CA . ARG A 1 320 ? 61.947 14.803 -93.310 1.00 72.69 320 ARG A CA 1
ATOM 2345 C C . ARG A 1 320 ? 62.206 15.317 -91.892 1.00 72.69 320 ARG A C 1
ATOM 2347 O O . ARG A 1 320 ? 61.669 14.745 -90.946 1.00 72.69 320 ARG A O 1
ATOM 2354 N N . GLY A 1 321 ? 63.004 16.372 -91.729 1.00 77.81 321 GLY A N 1
ATOM 2355 C CA . GLY A 1 321 ? 63.260 17.011 -90.434 1.00 77.81 321 GLY A CA 1
ATOM 2356 C C . GLY A 1 321 ? 61.992 17.592 -89.802 1.00 77.81 321 GLY A C 1
ATOM 2357 O O . GLY A 1 321 ? 61.704 17.309 -88.636 1.00 77.81 321 GLY A O 1
ATOM 2358 N N . ASP A 1 322 ? 61.196 18.318 -90.586 1.00 81.12 322 ASP A N 1
ATOM 2359 C CA . ASP A 1 322 ? 59.954 18.949 -90.125 1.00 81.12 322 ASP A CA 1
ATOM 2360 C C . ASP A 1 322 ? 58.880 17.910 -89.762 1.00 81.12 322 ASP A C 1
ATOM 2362 O O . ASP A 1 322 ? 58.243 18.008 -88.707 1.00 81.12 322 ASP A O 1
ATOM 2366 N N . LEU A 1 323 ? 58.725 16.855 -90.573 1.00 78.50 323 LEU A N 1
ATOM 2367 C CA . LEU A 1 323 ? 57.820 15.736 -90.282 1.00 78.50 323 LEU A CA 1
ATOM 2368 C C . LEU A 1 323 ? 58.239 14.972 -89.021 1.00 78.50 323 LEU A C 1
ATOM 2370 O O . LEU A 1 323 ? 57.394 14.668 -88.174 1.00 78.50 323 LEU A O 1
ATOM 2374 N N . MET A 1 324 ? 59.537 14.701 -88.850 1.00 80.44 324 MET A N 1
ATOM 2375 C CA . MET A 1 324 ? 60.055 14.048 -87.646 1.00 80.44 324 MET A CA 1
ATOM 2376 C C . MET A 1 324 ? 59.874 14.923 -86.400 1.00 80.44 324 MET A C 1
ATOM 2378 O O . MET A 1 324 ? 59.551 14.398 -85.334 1.00 80.44 324 MET A O 1
ATOM 2382 N N . GLN A 1 325 ? 60.013 16.247 -86.515 1.00 84.75 325 GLN A N 1
ATOM 2383 C CA . GLN A 1 325 ? 59.797 17.168 -85.398 1.00 84.75 325 GLN A CA 1
ATOM 2384 C C . GLN A 1 325 ? 58.310 17.289 -85.026 1.00 84.75 325 GLN A C 1
ATOM 2386 O O . GLN A 1 325 ? 57.968 17.261 -83.840 1.00 84.75 325 GLN A O 1
ATOM 2391 N N . ALA A 1 326 ? 57.413 17.378 -86.012 1.00 83.81 326 ALA A N 1
ATOM 2392 C CA . ALA A 1 326 ? 55.967 17.374 -85.789 1.00 83.81 326 ALA A CA 1
ATOM 2393 C C . ALA A 1 326 ? 55.502 16.058 -85.146 1.00 83.81 326 ALA A C 1
ATOM 2395 O O . ALA A 1 326 ? 54.709 16.068 -84.200 1.00 83.81 326 ALA A O 1
ATOM 2396 N N . TYR A 1 327 ? 56.051 14.932 -85.605 1.00 84.50 327 TYR A N 1
ATOM 2397 C CA . TYR A 1 327 ? 55.807 13.632 -85.003 1.00 84.50 327 TYR A CA 1
ATOM 2398 C C . TYR A 1 327 ? 56.342 13.550 -83.570 1.00 84.50 327 TYR A C 1
ATOM 2400 O O . TYR A 1 327 ? 55.612 13.124 -82.681 1.00 84.50 327 TYR A O 1
ATOM 2408 N N . ALA A 1 328 ? 57.572 14.004 -83.309 1.00 83.81 328 ALA A N 1
ATOM 2409 C CA . ALA A 1 328 ? 58.150 14.001 -81.965 1.00 83.81 328 ALA A CA 1
ATOM 2410 C C . ALA A 1 328 ? 57.283 14.788 -80.969 1.00 83.81 328 ALA A C 1
ATOM 2412 O O . ALA A 1 328 ? 57.072 14.334 -79.847 1.00 83.81 328 ALA A O 1
ATOM 2413 N N . ARG A 1 329 ? 56.701 15.922 -81.389 1.00 88.19 329 ARG A N 1
ATOM 2414 C CA . ARG A 1 329 ? 55.748 16.690 -80.566 1.00 88.19 329 ARG A CA 1
ATOM 2415 C C . ARG A 1 329 ? 54.443 15.928 -80.317 1.00 88.19 329 ARG A C 1
ATOM 2417 O O . ARG A 1 329 ? 53.971 15.904 -79.182 1.00 88.19 329 ARG A O 1
ATOM 2424 N N . ARG A 1 330 ? 53.873 15.287 -81.345 1.00 88.69 330 ARG A N 1
ATOM 2425 C CA . ARG A 1 330 ? 52.650 14.469 -81.213 1.00 88.69 330 ARG A CA 1
ATOM 2426 C C . ARG A 1 330 ? 52.874 13.241 -80.332 1.00 88.69 330 ARG A C 1
ATOM 2428 O O . ARG A 1 330 ? 52.058 12.972 -79.460 1.00 88.69 330 ARG A O 1
ATOM 2435 N N . MET A 1 331 ? 54.000 12.553 -80.501 1.00 87.00 331 MET A N 1
ATOM 2436 C CA . MET A 1 331 ? 54.386 11.410 -79.679 1.00 87.00 331 MET A CA 1
ATOM 2437 C C . MET A 1 331 ? 54.660 11.829 -78.231 1.00 87.00 331 MET A C 1
ATOM 2439 O O . MET A 1 331 ? 54.184 11.180 -77.310 1.00 87.00 331 MET A O 1
ATOM 2443 N N . HIS A 1 332 ? 55.334 12.958 -77.998 1.00 88.38 332 HIS A N 1
ATOM 2444 C CA . HIS A 1 332 ? 55.518 13.493 -76.648 1.00 88.38 332 HIS A CA 1
ATOM 2445 C C . HIS A 1 332 ? 54.175 13.812 -75.960 1.00 88.38 332 HIS A C 1
ATOM 2447 O O . HIS A 1 332 ? 53.978 13.470 -74.793 1.00 88.38 332 HIS A O 1
ATOM 2453 N N . ALA A 1 333 ? 53.221 14.418 -76.677 1.00 88.00 333 ALA A N 1
ATOM 2454 C CA . ALA A 1 333 ? 51.873 14.666 -76.160 1.00 88.00 333 ALA A CA 1
ATOM 2455 C C . ALA A 1 333 ? 51.102 13.359 -75.874 1.00 88.00 333 ALA A C 1
ATOM 2457 O O . ALA A 1 333 ? 50.472 13.231 -74.822 1.00 88.00 333 ALA A O 1
ATOM 2458 N N . ALA A 1 334 ? 51.202 12.363 -76.758 1.00 87.81 334 ALA A N 1
ATOM 2459 C CA . ALA A 1 334 ? 50.594 11.045 -76.569 1.00 87.81 334 ALA A CA 1
ATOM 2460 C C . ALA A 1 334 ? 51.198 10.283 -75.376 1.00 87.81 334 ALA A C 1
ATOM 2462 O O . ALA A 1 334 ? 50.470 9.754 -74.547 1.00 87.81 334 ALA A O 1
ATOM 2463 N N . MET A 1 335 ? 52.522 10.301 -75.206 1.00 89.56 335 MET A N 1
ATOM 2464 C CA . MET A 1 335 ? 53.182 9.683 -74.049 1.00 89.56 335 MET A CA 1
ATOM 2465 C C . MET A 1 335 ? 52.842 10.399 -72.735 1.00 89.56 335 MET A C 1
ATOM 2467 O O . MET A 1 335 ? 52.679 9.755 -71.701 1.00 89.56 335 MET A O 1
ATOM 2471 N N . THR A 1 336 ? 52.675 11.725 -72.765 1.00 91.50 336 THR A N 1
ATOM 2472 C CA . THR A 1 336 ? 52.247 12.502 -71.589 1.00 91.50 336 THR A CA 1
ATOM 2473 C C . THR A 1 336 ? 50.810 12.161 -71.184 1.00 91.50 336 THR A C 1
ATOM 2475 O O . THR A 1 336 ? 50.528 11.980 -69.998 1.00 91.50 336 THR A O 1
ATOM 2478 N N . THR A 1 337 ? 49.901 12.047 -72.158 1.00 90.94 337 THR A N 1
ATOM 2479 C CA . THR A 1 337 ? 48.500 11.660 -71.916 1.00 90.94 337 THR A CA 1
ATOM 2480 C C . THR A 1 337 ? 48.374 10.203 -71.478 1.00 90.94 337 THR A C 1
ATOM 2482 O O . THR A 1 337 ? 47.631 9.932 -70.538 1.00 90.94 337 THR A O 1
ATOM 2485 N N . LEU A 1 338 ? 49.160 9.290 -72.057 1.00 90.50 338 LEU A N 1
ATOM 2486 C CA . LEU A 1 338 ? 49.260 7.900 -71.613 1.00 90.50 338 LEU A CA 1
ATOM 2487 C C . LEU A 1 338 ? 49.745 7.810 -70.161 1.00 90.50 338 LEU A C 1
ATOM 2489 O O . LEU A 1 338 ? 49.066 7.210 -69.335 1.00 90.50 338 LEU A O 1
ATOM 2493 N N . GLY A 1 339 ? 50.844 8.485 -69.811 1.00 90.06 339 GLY A N 1
ATOM 2494 C CA . GLY A 1 339 ? 51.349 8.488 -68.435 1.00 90.06 339 GLY A CA 1
ATOM 2495 C C . GLY A 1 339 ? 50.374 9.122 -67.432 1.00 90.06 339 GLY A C 1
ATOM 2496 O O . GLY A 1 339 ? 50.313 8.709 -66.274 1.00 90.06 339 GLY A O 1
ATOM 2497 N N . ALA A 1 340 ? 49.579 10.112 -67.850 1.00 90.44 340 ALA A N 1
ATOM 2498 C CA . ALA A 1 340 ? 48.503 10.662 -67.025 1.00 90.44 340 ALA A CA 1
ATOM 2499 C C . ALA A 1 340 ? 47.336 9.674 -66.856 1.00 90.44 340 ALA A C 1
ATOM 2501 O O . ALA A 1 340 ? 46.800 9.552 -65.754 1.00 90.44 340 ALA A O 1
ATOM 2502 N N . ALA A 1 341 ? 46.970 8.947 -67.915 1.00 89.69 341 ALA A N 1
ATOM 2503 C CA . ALA A 1 341 ? 45.935 7.920 -67.873 1.00 89.69 341 ALA A CA 1
ATOM 2504 C C . ALA A 1 341 ? 46.347 6.719 -67.006 1.00 89.69 341 ALA A C 1
ATOM 2506 O O . ALA A 1 341 ? 45.528 6.230 -66.234 1.00 89.69 341 ALA A O 1
ATOM 2507 N N . GLU A 1 342 ? 47.613 6.296 -67.058 1.00 90.94 342 GLU A N 1
ATOM 2508 C CA . GLU A 1 342 ? 48.165 5.233 -66.204 1.00 90.94 342 GLU A CA 1
ATOM 2509 C C . GLU A 1 342 ? 48.137 5.624 -64.724 1.00 90.94 342 GLU A C 1
ATOM 2511 O O . GLU A 1 342 ? 47.679 4.848 -63.890 1.00 90.94 342 GLU A O 1
ATOM 2516 N N . ARG A 1 343 ? 48.540 6.857 -64.385 1.00 92.50 343 ARG A N 1
ATOM 2517 C CA . ARG A 1 343 ? 48.429 7.359 -63.004 1.00 92.50 343 ARG A CA 1
ATOM 2518 C C . ARG A 1 343 ? 46.977 7.454 -62.538 1.00 92.50 343 ARG A C 1
ATOM 2520 O O . ARG A 1 343 ? 46.692 7.145 -61.385 1.00 92.50 343 ARG A O 1
ATOM 2527 N N . LYS A 1 344 ? 46.061 7.871 -63.420 1.00 91.69 344 LYS A N 1
ATOM 2528 C CA . LYS A 1 344 ? 44.627 7.960 -63.111 1.00 91.69 344 LYS A CA 1
ATOM 2529 C C . LYS A 1 344 ? 44.006 6.577 -62.890 1.00 91.69 344 LYS A C 1
ATOM 2531 O O . LYS A 1 344 ? 43.208 6.428 -61.973 1.00 91.69 344 LYS A O 1
ATOM 2536 N N . GLU A 1 345 ? 44.377 5.576 -63.687 1.00 92.81 345 GLU A N 1
ATOM 2537 C CA . GLU A 1 345 ? 43.923 4.190 -63.517 1.00 92.81 345 GLU A CA 1
ATOM 2538 C C . GLU A 1 345 ? 44.495 3.564 -62.242 1.00 92.81 345 GLU A C 1
ATOM 2540 O O . GLU A 1 345 ? 43.730 3.002 -61.464 1.00 92.81 345 GLU A O 1
ATOM 2545 N N . ALA A 1 346 ? 45.784 3.767 -61.954 1.00 90.06 346 ALA A N 1
ATOM 2546 C CA . ALA A 1 346 ? 46.398 3.293 -60.717 1.00 90.06 346 ALA A CA 1
ATOM 2547 C C . ALA A 1 346 ? 45.726 3.902 -59.472 1.00 90.06 346 ALA A C 1
ATOM 2549 O O . ALA A 1 346 ? 45.392 3.178 -58.535 1.00 90.06 346 ALA A O 1
ATOM 2550 N N . ALA A 1 347 ? 45.465 5.215 -59.481 1.00 90.25 347 ALA A N 1
ATOM 2551 C CA . ALA A 1 347 ? 44.762 5.896 -58.395 1.00 90.25 347 ALA A CA 1
ATOM 2552 C C . ALA A 1 347 ? 43.307 5.411 -58.245 1.00 90.25 347 ALA A C 1
ATOM 2554 O O . ALA A 1 347 ? 42.849 5.178 -57.129 1.00 90.25 347 ALA A O 1
ATOM 2555 N N . ALA A 1 348 ? 42.587 5.211 -59.354 1.00 89.88 348 ALA A N 1
ATOM 2556 C CA . ALA A 1 348 ? 41.211 4.715 -59.323 1.00 89.88 348 ALA A CA 1
ATOM 2557 C C . ALA A 1 348 ? 41.127 3.253 -58.848 1.00 89.88 348 ALA A C 1
ATOM 2559 O O . ALA A 1 348 ? 40.219 2.899 -58.100 1.00 89.88 348 ALA A O 1
ATOM 2560 N N . THR A 1 349 ? 42.089 2.409 -59.226 1.00 90.12 349 THR A N 1
ATOM 2561 C CA . THR A 1 349 ? 42.169 1.014 -58.772 1.00 90.12 349 THR A CA 1
ATOM 2562 C C . THR A 1 349 ? 42.526 0.923 -57.283 1.00 90.12 349 THR A C 1
ATOM 2564 O O . THR A 1 349 ? 41.948 0.097 -56.577 1.00 90.12 349 THR A O 1
ATOM 2567 N N . GLN A 1 350 ? 43.397 1.801 -56.771 1.00 91.19 350 GLN A N 1
ATOM 2568 C CA . GLN A 1 350 ? 43.662 1.911 -55.329 1.00 91.19 350 GLN A CA 1
ATOM 2569 C C . GLN A 1 350 ? 42.430 2.392 -54.549 1.00 91.19 350 GLN A C 1
ATOM 2571 O O . GLN A 1 350 ? 42.088 1.802 -53.527 1.00 91.19 350 GLN A O 1
ATOM 2576 N N . ALA A 1 351 ? 41.722 3.408 -55.052 1.00 88.56 351 ALA A N 1
ATOM 2577 C CA . ALA A 1 351 ? 40.486 3.893 -54.438 1.00 88.56 351 ALA A CA 1
ATOM 2578 C C . ALA A 1 351 ? 39.386 2.816 -54.415 1.00 88.56 351 ALA A C 1
ATOM 2580 O O . ALA A 1 351 ? 38.674 2.680 -53.424 1.00 88.56 351 ALA A O 1
ATOM 2581 N N . LEU A 1 352 ? 39.280 2.007 -55.475 1.00 89.56 352 LEU A N 1
ATOM 2582 C CA . LEU A 1 352 ? 38.353 0.879 -55.524 1.00 89.56 352 LEU A CA 1
ATOM 2583 C C . LEU A 1 352 ? 38.707 -0.217 -54.509 1.00 89.56 352 LEU A C 1
ATOM 2585 O O . LEU A 1 352 ? 37.809 -0.785 -53.891 1.00 89.56 352 LEU A O 1
ATOM 2589 N N . ALA A 1 353 ? 39.994 -0.528 -54.336 1.00 89.69 353 ALA A N 1
ATOM 2590 C CA . ALA A 1 353 ? 40.431 -1.489 -53.327 1.00 89.69 353 ALA A CA 1
ATOM 2591 C C . ALA A 1 353 ? 40.049 -1.016 -51.914 1.00 89.69 353 ALA A C 1
ATOM 2593 O O . ALA A 1 353 ? 39.409 -1.766 -51.181 1.00 89.69 353 ALA A O 1
ATOM 2594 N N . ALA A 1 354 ? 40.321 0.253 -51.591 1.00 88.38 354 ALA A N 1
ATOM 2595 C CA . ALA A 1 354 ? 39.953 0.851 -50.308 1.00 88.38 354 ALA A CA 1
ATOM 2596 C C . ALA A 1 354 ? 38.429 0.851 -50.069 1.00 88.38 354 ALA A C 1
ATOM 2598 O O . ALA A 1 354 ? 37.969 0.445 -49.005 1.00 88.38 354 ALA A O 1
ATOM 2599 N N . ALA A 1 355 ? 37.628 1.217 -51.076 1.00 88.38 355 ALA A N 1
ATOM 2600 C CA . ALA A 1 355 ? 36.167 1.218 -50.955 1.00 88.38 355 ALA A CA 1
ATOM 2601 C C . ALA A 1 355 ? 35.580 -0.197 -50.767 1.00 88.38 355 ALA A C 1
ATOM 2603 O O . ALA A 1 355 ? 34.557 -0.376 -50.106 1.00 88.38 355 ALA A O 1
ATOM 2604 N N . ARG A 1 356 ? 36.223 -1.230 -51.331 1.00 89.44 356 ARG A N 1
ATOM 2605 C CA . ARG A 1 356 ? 35.823 -2.633 -51.130 1.00 89.44 356 ARG A CA 1
ATOM 2606 C C . ARG A 1 356 ? 36.170 -3.146 -49.737 1.00 89.44 356 ARG A C 1
ATOM 2608 O O . ARG A 1 356 ? 35.372 -3.889 -49.173 1.00 89.44 356 ARG A O 1
ATOM 2615 N N . GLU A 1 357 ? 37.312 -2.745 -49.187 1.00 89.38 357 GLU A N 1
ATOM 2616 C CA . GLU A 1 357 ? 37.679 -3.040 -47.796 1.00 89.38 357 GLU A CA 1
ATOM 2617 C C . GLU A 1 357 ? 36.703 -2.377 -46.814 1.00 89.38 357 GLU A C 1
ATOM 2619 O O . GLU A 1 357 ? 36.223 -3.032 -45.890 1.00 89.38 357 GLU A O 1
ATOM 2624 N N . GLU A 1 358 ? 36.323 -1.121 -47.060 1.00 85.81 358 GLU A N 1
ATOM 2625 C CA . GLU A 1 358 ? 35.332 -0.403 -46.249 1.00 85.81 358 GLU A CA 1
ATOM 2626 C C . GLU A 1 358 ? 33.941 -1.058 -46.317 1.00 85.81 358 GLU A C 1
ATOM 2628 O O . GLU A 1 358 ? 33.285 -1.241 -45.290 1.00 85.81 358 GLU A O 1
ATOM 2633 N N . ARG A 1 359 ? 33.514 -1.509 -47.506 1.00 86.88 359 ARG A N 1
ATOM 2634 C CA . ARG A 1 359 ? 32.272 -2.283 -47.674 1.00 86.88 359 ARG A CA 1
ATOM 2635 C C . ARG A 1 359 ? 32.310 -3.615 -46.923 1.00 86.88 359 ARG A C 1
ATOM 2637 O O . ARG A 1 359 ? 31.312 -3.982 -46.309 1.00 86.88 359 ARG A O 1
ATOM 2644 N N . ALA A 1 360 ? 33.430 -4.336 -46.973 1.00 84.62 360 ALA A N 1
ATOM 2645 C CA . ALA A 1 360 ? 33.588 -5.598 -46.251 1.00 84.62 360 ALA A CA 1
ATOM 2646 C C . ALA A 1 360 ? 33.518 -5.379 -44.730 1.00 84.62 360 ALA A C 1
ATOM 2648 O O . ALA A 1 360 ? 32.761 -6.063 -44.045 1.00 84.62 360 ALA A O 1
ATOM 2649 N N . ALA A 1 361 ? 34.205 -4.353 -44.219 1.00 82.31 361 ALA A N 1
ATOM 2650 C CA . ALA A 1 361 ? 34.158 -3.988 -42.806 1.00 82.31 361 ALA A CA 1
ATOM 2651 C C . ALA A 1 361 ? 32.745 -3.575 -42.345 1.00 82.31 361 ALA A C 1
ATOM 2653 O O . ALA A 1 361 ? 32.316 -3.937 -41.247 1.00 82.31 361 ALA A O 1
ATOM 2654 N N . ALA A 1 362 ? 31.994 -2.853 -43.183 1.00 82.25 362 ALA A N 1
ATOM 2655 C CA . ALA A 1 362 ? 30.609 -2.481 -42.894 1.00 82.25 362 ALA A CA 1
ATOM 2656 C C . ALA A 1 362 ? 29.653 -3.692 -42.903 1.00 82.25 362 ALA A C 1
ATOM 2658 O O . ALA A 1 362 ? 28.743 -3.759 -42.073 1.00 82.25 362 ALA A O 1
ATOM 2659 N N . ALA A 1 363 ? 29.871 -4.665 -43.795 1.00 77.25 363 ALA A N 1
ATOM 2660 C CA . ALA A 1 363 ? 29.091 -5.901 -43.851 1.00 77.25 363 ALA A CA 1
ATOM 2661 C C . ALA A 1 363 ? 29.321 -6.784 -42.610 1.00 77.25 363 ALA A C 1
ATOM 2663 O O . ALA A 1 363 ? 28.353 -7.218 -41.983 1.00 77.25 363 ALA A O 1
ATOM 2664 N N . ASP A 1 364 ? 30.575 -6.956 -42.182 1.00 78.00 364 ASP A N 1
ATOM 2665 C CA . ASP A 1 364 ? 30.916 -7.716 -40.972 1.00 78.00 364 ASP A CA 1
ATOM 2666 C C . ASP A 1 364 ? 30.323 -7.074 -39.702 1.00 78.00 364 ASP A C 1
ATOM 2668 O O . ASP A 1 364 ? 29.799 -7.761 -38.818 1.00 78.00 364 ASP A O 1
ATOM 2672 N N . ALA A 1 365 ? 30.317 -5.737 -39.627 1.00 70.38 365 ALA A N 1
ATOM 2673 C CA . ALA A 1 365 ? 29.700 -4.992 -38.526 1.00 70.38 365 ALA A CA 1
ATOM 2674 C C . ALA A 1 365 ? 28.162 -5.129 -38.471 1.00 70.38 365 ALA A C 1
ATOM 2676 O O . ALA A 1 365 ? 27.564 -4.954 -37.395 1.00 70.38 365 ALA A O 1
ATOM 2677 N N . SER A 1 366 ? 27.535 -5.436 -39.611 1.00 65.94 366 SER A N 1
ATOM 2678 C CA . SER A 1 366 ? 26.095 -5.668 -39.763 1.00 65.94 366 SER A CA 1
ATOM 2679 C C . SER A 1 366 ? 25.701 -7.122 -39.464 1.00 65.94 366 SER A C 1
ATOM 2681 O O . SER A 1 366 ? 24.676 -7.349 -38.822 1.00 65.94 366 SER A O 1
ATOM 2683 N N . ASP A 1 367 ? 26.506 -8.112 -39.868 1.00 61.78 367 ASP A N 1
ATOM 2684 C CA . ASP A 1 367 ? 26.205 -9.541 -39.664 1.00 61.78 367 ASP A CA 1
ATOM 2685 C C . ASP A 1 367 ? 26.554 -10.058 -38.256 1.00 61.78 367 ASP A C 1
ATOM 2687 O O . ASP A 1 367 ? 25.896 -10.973 -37.752 1.00 61.78 367 ASP A O 1
ATOM 2691 N N . GLY A 1 368 ? 27.496 -9.416 -37.553 1.00 53.75 368 GLY A N 1
ATOM 2692 C CA . GLY A 1 368 ? 27.840 -9.735 -36.158 1.00 53.75 368 GLY A CA 1
ATOM 2693 C C . GLY A 1 368 ? 26.711 -9.526 -35.130 1.00 53.75 368 GLY A C 1
ATOM 2694 O O . GLY A 1 368 ? 26.911 -9.764 -33.943 1.00 53.75 368 GLY A O 1
ATOM 2695 N N . GLY A 1 369 ? 25.526 -9.074 -35.562 1.00 48.53 369 GLY A N 1
ATOM 2696 C CA . GLY A 1 369 ? 24.329 -8.884 -34.737 1.00 48.53 369 GLY A CA 1
ATOM 2697 C C . GLY A 1 369 ? 23.315 -10.034 -34.765 1.00 48.53 369 GLY A C 1
ATOM 2698 O O . GLY A 1 369 ? 22.305 -9.939 -34.078 1.00 48.53 369 GLY A O 1
ATOM 2699 N N . LYS A 1 370 ? 23.549 -11.128 -35.510 1.00 46.97 370 LYS A N 1
ATOM 2700 C CA . LYS A 1 370 ? 22.654 -12.311 -35.521 1.00 46.97 370 LYS A CA 1
ATOM 2701 C C . LYS A 1 370 ? 22.818 -13.233 -34.302 1.00 46.97 370 LYS A C 1
ATOM 2703 O O . LYS A 1 370 ? 22.485 -14.415 -34.366 1.00 46.97 370 LYS A O 1
ATOM 2708 N N . GLY A 1 371 ? 23.291 -12.704 -33.174 1.00 42.75 371 GLY A N 1
ATOM 2709 C CA . GLY A 1 371 ? 22.956 -13.289 -31.882 1.00 42.75 371 GLY A CA 1
ATOM 2710 C C . GLY A 1 371 ? 21.472 -13.034 -31.670 1.00 42.75 371 GLY A C 1
ATOM 2711 O O . GLY A 1 371 ? 21.086 -11.896 -31.416 1.00 42.75 371 GLY A O 1
ATOM 2712 N N . GLY A 1 372 ? 20.641 -14.061 -31.879 1.00 37.88 372 GLY A N 1
ATOM 2713 C CA . GLY A 1 372 ? 19.203 -13.988 -31.627 1.00 37.88 372 GLY A CA 1
ATOM 2714 C C . GLY A 1 372 ? 18.919 -13.388 -30.248 1.00 37.88 372 GLY A C 1
ATOM 2715 O O . GLY A 1 372 ? 19.805 -13.429 -29.390 1.00 37.88 372 GLY A O 1
ATOM 2716 N N . PRO A 1 373 ? 17.723 -12.808 -30.031 1.00 42.03 373 PRO A N 1
ATOM 2717 C CA . PRO A 1 373 ? 17.379 -12.237 -28.739 1.00 42.03 373 PRO A CA 1
ATOM 2718 C C . PRO A 1 373 ? 17.707 -13.285 -27.685 1.00 42.03 373 PRO A C 1
ATOM 2720 O O . PRO A 1 373 ? 17.146 -14.381 -27.708 1.00 42.03 373 PRO A O 1
ATOM 2723 N N . VAL A 1 374 ? 18.679 -12.982 -26.822 1.00 39.41 374 VAL A N 1
ATOM 2724 C CA . VAL A 1 374 ? 18.880 -13.751 -25.606 1.00 39.41 374 VAL A CA 1
ATOM 2725 C C . VAL A 1 374 ? 17.548 -13.611 -24.900 1.00 39.41 374 VAL A C 1
ATOM 2727 O O . VAL A 1 374 ? 17.214 -12.537 -24.399 1.00 39.41 374 VAL A O 1
ATOM 2730 N N . CYS A 1 375 ? 16.738 -14.664 -24.974 1.00 34.00 375 CYS A N 1
ATOM 2731 C CA . CYS A 1 375 ? 15.651 -14.879 -24.054 1.00 34.00 375 CYS A CA 1
ATOM 2732 C C . CYS A 1 375 ? 16.320 -14.810 -22.687 1.00 34.00 375 CYS A C 1
ATOM 2734 O O . CYS A 1 375 ? 16.974 -15.762 -22.270 1.00 34.00 375 CYS A O 1
ATOM 2736 N N . MET A 1 376 ? 16.265 -13.642 -22.042 1.00 36.97 376 MET A N 1
ATOM 2737 C CA . MET A 1 376 ? 16.420 -13.593 -20.604 1.00 36.97 376 MET A CA 1
ATOM 2738 C C . MET A 1 376 ? 15.269 -14.447 -20.098 1.00 36.97 376 MET A C 1
ATOM 2740 O O . MET A 1 376 ? 14.124 -13.994 -20.069 1.00 36.97 376 MET A O 1
ATOM 2744 N N . GLU A 1 377 ? 15.563 -15.715 -19.815 1.00 36.44 377 GLU A N 1
ATOM 2745 C CA . GLU A 1 377 ? 14.766 -16.475 -18.876 1.00 36.44 377 GLU A CA 1
ATOM 2746 C C . GLU A 1 377 ? 14.677 -15.587 -17.638 1.00 36.44 377 GLU A C 1
ATOM 2748 O O . GLU A 1 377 ? 15.680 -15.205 -17.032 1.00 36.44 377 GLU A O 1
ATOM 2753 N N . LEU A 1 378 ? 13.465 -15.102 -17.388 1.00 40.44 378 LEU A N 1
ATOM 2754 C CA . LEU A 1 378 ? 13.130 -14.441 -16.150 1.00 40.44 378 LEU A CA 1
ATOM 2755 C C . LEU A 1 378 ? 13.261 -15.529 -15.089 1.00 40.44 378 LEU A C 1
ATOM 2757 O O . LEU A 1 378 ? 12.349 -16.332 -14.914 1.00 40.44 378 LEU A O 1
ATOM 2761 N N . ASP A 1 379 ? 14.421 -15.593 -14.441 1.00 34.31 379 ASP A N 1
ATOM 2762 C CA . ASP A 1 379 ? 14.555 -16.294 -13.174 1.00 34.31 379 ASP A CA 1
ATOM 2763 C C . ASP A 1 379 ? 13.647 -15.572 -12.171 1.00 34.31 379 ASP A C 1
ATOM 2765 O O . ASP A 1 379 ? 14.019 -14.592 -11.520 1.00 34.31 379 ASP A O 1
ATOM 2769 N N . ASP A 1 380 ? 12.410 -16.058 -12.084 1.00 42.03 380 ASP A N 1
ATOM 2770 C CA . ASP A 1 380 ? 11.470 -15.806 -11.002 1.00 42.03 380 ASP A CA 1
ATOM 2771 C C . ASP A 1 380 ? 11.986 -16.504 -9.733 1.00 42.03 380 ASP A C 1
ATOM 2773 O O . ASP A 1 380 ? 11.396 -17.457 -9.224 1.00 42.03 380 ASP A O 1
ATOM 2777 N N . THR A 1 381 ? 13.121 -16.057 -9.199 1.00 44.03 381 THR A N 1
ATOM 2778 C CA . THR A 1 381 ? 13.602 -16.511 -7.893 1.00 44.03 381 THR A CA 1
ATOM 2779 C C . THR A 1 381 ? 14.066 -15.336 -7.058 1.00 44.03 381 THR A C 1
ATOM 2781 O O . THR A 1 381 ? 15.256 -15.143 -6.864 1.00 44.03 381 THR A O 1
ATOM 2784 N N . GLU A 1 382 ? 13.120 -14.576 -6.512 1.00 41.56 382 GLU A N 1
ATOM 2785 C CA . GLU A 1 382 ? 13.282 -13.979 -5.184 1.00 41.56 382 GLU A CA 1
ATOM 2786 C C . GLU A 1 382 ? 11.918 -13.531 -4.647 1.00 41.56 382 GLU A C 1
ATOM 2788 O O . GLU A 1 382 ? 11.456 -12.415 -4.857 1.00 41.56 382 GLU A O 1
ATOM 2793 N N . GLY A 1 383 ? 11.231 -14.458 -3.973 1.00 36.88 383 GLY A N 1
ATOM 2794 C CA . GLY A 1 383 ? 9.921 -14.179 -3.388 1.00 36.88 383 GLY A CA 1
ATOM 2795 C C . GLY A 1 383 ? 9.273 -15.335 -2.630 1.00 36.88 383 GLY A C 1
ATOM 2796 O O . GLY A 1 383 ? 8.054 -15.421 -2.609 1.00 36.88 383 GLY A O 1
ATOM 2797 N N . ALA A 1 384 ? 10.041 -16.247 -2.024 1.00 38.31 384 ALA A N 1
ATOM 2798 C CA . ALA A 1 384 ? 9.475 -17.235 -1.104 1.00 38.31 384 ALA A CA 1
ATOM 2799 C C . ALA A 1 384 ? 10.499 -17.650 -0.039 1.00 38.31 384 ALA A C 1
ATOM 2801 O O . ALA A 1 384 ? 11.203 -18.648 -0.172 1.00 38.31 384 ALA A O 1
ATOM 2802 N N . ARG A 1 385 ? 10.576 -16.889 1.057 1.00 38.31 385 ARG A N 1
ATOM 2803 C CA . ARG A 1 385 ? 11.039 -17.432 2.342 1.00 38.31 385 ARG A CA 1
ATOM 2804 C C . ARG A 1 385 ? 9.826 -17.656 3.235 1.00 38.31 385 ARG A C 1
ATOM 2806 O O . ARG A 1 385 ? 9.429 -16.780 3.990 1.00 38.31 385 ARG A O 1
ATOM 2813 N N . GLY A 1 386 ? 9.271 -18.857 3.124 1.00 30.84 386 GLY A N 1
ATOM 2814 C CA . GLY A 1 386 ? 8.305 -19.442 4.045 1.00 30.84 386 GLY A CA 1
ATOM 2815 C C . GLY A 1 386 ? 8.658 -20.914 4.253 1.00 30.84 386 GLY A C 1
ATOM 2816 O O . GLY A 1 386 ? 8.489 -21.715 3.347 1.00 30.84 386 GLY A O 1
ATOM 2817 N N . THR A 1 387 ? 9.262 -21.188 5.410 1.00 45.69 387 THR A N 1
ATOM 2818 C CA . THR A 1 387 ? 9.273 -22.431 6.207 1.00 45.69 387 THR A CA 1
ATOM 2819 C C . THR A 1 387 ? 8.883 -23.762 5.534 1.00 45.69 387 THR A C 1
ATOM 2821 O O . THR A 1 387 ? 7.734 -23.933 5.148 1.00 45.69 387 THR A O 1
ATOM 2824 N N . GLU A 1 388 ? 9.806 -24.739 5.543 1.00 36.25 388 GLU A N 1
ATOM 2825 C CA . GLU A 1 388 ? 9.671 -26.078 6.170 1.00 36.25 388 GLU A CA 1
ATOM 2826 C C . GLU A 1 388 ? 10.661 -27.127 5.601 1.00 36.25 388 GLU A C 1
ATOM 2828 O O . GLU A 1 388 ? 10.794 -27.310 4.399 1.00 36.25 388 GLU A O 1
ATOM 2833 N N . GLY A 1 389 ? 11.338 -27.848 6.507 1.00 31.80 389 GLY A N 1
ATOM 2834 C CA . GLY A 1 389 ? 11.358 -29.319 6.491 1.00 31.80 389 GLY A CA 1
ATOM 2835 C C . GLY A 1 389 ? 12.202 -30.098 5.466 1.00 31.80 389 GLY A C 1
ATOM 2836 O O . GLY A 1 389 ? 11.700 -30.503 4.434 1.00 31.80 389 GLY A O 1
ATOM 2837 N N . HIS A 1 390 ? 13.406 -30.496 5.903 1.00 30.23 390 HIS A N 1
ATOM 2838 C CA . HIS A 1 390 ? 14.043 -31.822 5.715 1.00 30.23 390 HIS A CA 1
ATOM 2839 C C . HIS A 1 390 ? 14.338 -32.412 4.314 1.00 30.23 390 HIS A C 1
ATOM 2841 O O . HIS A 1 390 ? 13.450 -32.707 3.529 1.00 30.23 390 HIS A O 1
ATOM 2847 N N . GLY A 1 391 ? 15.595 -32.866 4.150 1.00 30.06 391 GLY A N 1
ATOM 2848 C CA . GLY A 1 391 ? 15.869 -34.151 3.483 1.00 30.06 391 GLY A CA 1
ATOM 2849 C C . GLY A 1 391 ? 17.027 -34.196 2.482 1.00 30.06 391 GLY A C 1
ATOM 2850 O O . GLY A 1 391 ? 16.796 -34.193 1.286 1.00 30.06 391 GLY A O 1
ATOM 2851 N N . GLY A 1 392 ? 18.258 -34.321 2.993 1.00 31.05 392 GLY A N 1
ATOM 2852 C CA . GLY A 1 392 ? 19.364 -35.124 2.439 1.00 31.05 392 GLY A CA 1
ATOM 2853 C C . GLY A 1 392 ? 19.678 -35.109 0.933 1.00 31.05 392 GLY A C 1
ATOM 2854 O O . GLY A 1 392 ? 19.005 -35.739 0.131 1.00 31.05 392 GLY A O 1
ATOM 2855 N N . SER A 1 393 ? 20.881 -34.665 0.571 1.00 33.25 393 SER A N 1
ATOM 2856 C CA . SER A 1 393 ? 22.021 -35.575 0.346 1.00 33.25 393 SER A CA 1
ATOM 2857 C C . SER A 1 393 ? 23.189 -34.832 -0.303 1.00 33.25 393 SER A C 1
ATOM 2859 O O . SER A 1 393 ? 23.047 -34.050 -1.236 1.00 33.25 393 SER A O 1
ATOM 2861 N N . ALA A 1 394 ? 24.369 -35.067 0.259 1.00 38.19 394 ALA A N 1
ATOM 2862 C CA . ALA A 1 394 ? 25.627 -34.489 -0.164 1.00 38.19 394 ALA A CA 1
ATOM 2863 C C . ALA A 1 394 ? 26.111 -35.082 -1.494 1.00 38.19 394 ALA A C 1
ATOM 2865 O O . ALA A 1 394 ? 26.107 -36.304 -1.661 1.00 38.19 394 ALA A O 1
ATOM 2866 N N . LYS A 1 395 ? 26.679 -34.240 -2.366 1.00 34.25 395 LYS A N 1
ATOM 2867 C CA . LYS A 1 395 ? 27.794 -34.658 -3.225 1.00 34.25 395 LYS A CA 1
ATOM 2868 C C . LYS A 1 395 ? 28.634 -33.478 -3.734 1.00 34.25 395 LYS A C 1
ATOM 2870 O O . LYS A 1 395 ? 28.220 -32.733 -4.605 1.00 34.25 395 LYS A O 1
ATOM 2875 N N . ALA A 1 396 ? 29.827 -33.400 -3.143 1.00 32.94 396 ALA A N 1
ATOM 2876 C CA . ALA A 1 396 ? 31.132 -33.084 -3.729 1.00 32.94 396 ALA A CA 1
ATOM 2877 C C . ALA A 1 396 ? 31.324 -31.801 -4.571 1.00 32.94 396 ALA A C 1
ATOM 2879 O O . ALA A 1 396 ? 30.953 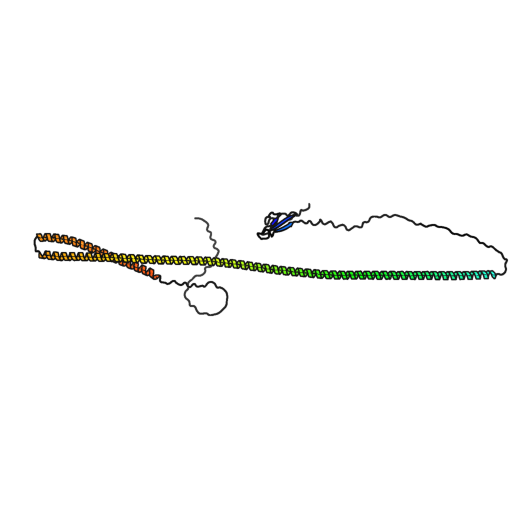-31.728 -5.737 1.00 32.94 396 ALA A O 1
ATOM 2880 N N . LEU A 1 397 ? 32.097 -30.877 -3.986 1.00 35.81 397 LEU A N 1
ATOM 2881 C CA . LEU A 1 397 ? 33.034 -29.980 -4.683 1.00 35.81 397 LEU A CA 1
ATOM 2882 C C . LEU A 1 397 ? 34.142 -30.800 -5.392 1.00 35.81 397 LEU A C 1
ATOM 2884 O O . LEU A 1 397 ? 34.389 -31.947 -5.007 1.00 35.81 397 LEU A O 1
ATOM 2888 N N . PRO A 1 398 ? 34.856 -30.219 -6.375 1.00 44.69 398 PRO A N 1
ATOM 2889 C CA . PRO A 1 398 ? 36.115 -29.525 -6.051 1.00 44.69 398 PRO A CA 1
ATOM 2890 C C . PRO A 1 398 ? 36.219 -28.157 -6.758 1.00 44.69 398 PRO A C 1
ATOM 2892 O O . PRO A 1 398 ? 35.816 -27.998 -7.901 1.00 44.69 398 PRO A O 1
ATOM 2895 N N . ALA A 1 399 ? 36.566 -27.091 -6.039 1.00 34.81 399 ALA A N 1
ATOM 2896 C CA . ALA A 1 399 ? 37.929 -26.617 -5.763 1.00 34.81 399 ALA A CA 1
ATOM 2897 C C . ALA A 1 399 ? 38.590 -25.904 -6.958 1.00 34.81 399 ALA A C 1
ATOM 2899 O O . ALA A 1 399 ? 38.979 -26.531 -7.936 1.00 34.81 399 ALA A O 1
ATOM 2900 N N . GLY A 1 400 ? 38.796 -24.592 -6.804 1.00 29.44 400 GLY A N 1
ATOM 2901 C CA . GLY A 1 400 ? 39.709 -23.823 -7.645 1.00 29.44 400 GLY A CA 1
ATOM 2902 C C . GLY A 1 400 ? 39.342 -22.348 -7.754 1.00 29.44 400 GLY A C 1
ATOM 2903 O O . GLY A 1 400 ? 38.715 -21.961 -8.725 1.00 29.44 400 GLY A O 1
ATOM 2904 N N . PHE A 1 401 ? 39.714 -21.539 -6.761 1.00 30.94 401 PHE A N 1
ATOM 2905 C CA . PHE A 1 401 ? 40.705 -20.458 -6.892 1.00 30.94 401 PHE A CA 1
ATOM 2906 C C . PHE A 1 401 ? 40.614 -19.509 -5.691 1.00 30.94 401 PHE A C 1
ATOM 2908 O O . PHE A 1 401 ? 39.576 -18.929 -5.390 1.00 30.94 401 PHE A O 1
ATOM 2915 N N . MET A 1 402 ? 41.739 -19.388 -4.985 1.00 36.94 402 MET A N 1
ATOM 2916 C CA . MET A 1 402 ? 41.970 -18.367 -3.973 1.00 36.94 402 MET A CA 1
ATOM 2917 C C . MET A 1 402 ? 42.092 -16.995 -4.641 1.00 36.94 402 MET A C 1
ATOM 2919 O O . MET A 1 402 ? 42.839 -16.890 -5.610 1.00 36.94 402 MET A O 1
ATOM 2923 N N . GLN A 1 403 ? 41.528 -15.947 -4.035 1.00 33.44 403 GLN A N 1
ATOM 2924 C CA . GLN A 1 403 ? 42.326 -14.778 -3.636 1.00 33.44 403 GLN A CA 1
ATOM 2925 C C . GLN A 1 403 ? 41.539 -13.799 -2.750 1.00 33.44 403 GLN A C 1
ATOM 2927 O O . GLN A 1 403 ? 40.612 -13.138 -3.189 1.00 33.44 403 GLN A O 1
ATOM 2932 N N . GLY A 1 404 ? 41.969 -13.738 -1.486 1.00 34.41 404 GLY A N 1
ATOM 2933 C CA . GLY A 1 404 ? 42.232 -12.517 -0.720 1.00 34.41 404 GLY A CA 1
ATOM 2934 C C . GLY A 1 404 ? 41.166 -11.425 -0.621 1.00 34.41 404 GLY A C 1
ATOM 2935 O O . GLY A 1 404 ? 41.114 -10.544 -1.465 1.00 34.41 404 GLY A O 1
ATOM 2936 N N . ALA A 1 405 ? 40.509 -11.356 0.537 1.00 32.50 405 ALA A N 1
ATOM 2937 C CA . ALA A 1 405 ? 40.350 -10.102 1.276 1.00 32.50 405 ALA A CA 1
ATOM 2938 C C . ALA A 1 405 ? 40.043 -10.424 2.747 1.00 32.50 405 ALA A C 1
ATOM 2940 O O . ALA A 1 405 ? 39.036 -11.055 3.060 1.00 32.50 405 ALA A O 1
ATOM 2941 N N . GLN A 1 406 ? 40.939 -10.030 3.654 1.00 39.19 406 GLN A N 1
ATOM 2942 C CA . GLN A 1 406 ? 40.638 -9.987 5.084 1.00 39.19 406 GLN A CA 1
ATOM 2943 C C . GLN A 1 406 ? 39.648 -8.842 5.363 1.00 39.19 406 GLN A C 1
ATOM 2945 O O . GLN A 1 406 ? 39.805 -7.774 4.768 1.00 39.19 406 GLN A O 1
ATOM 2950 N N . PRO A 1 407 ? 38.678 -9.000 6.279 1.00 39.38 407 PRO A N 1
ATOM 2951 C CA . PRO A 1 407 ? 37.904 -7.872 6.773 1.00 39.38 407 PRO A CA 1
ATOM 2952 C C . PRO A 1 407 ? 38.736 -7.101 7.805 1.00 39.38 407 PRO A C 1
ATOM 2954 O O . PRO A 1 407 ? 39.053 -7.612 8.880 1.00 39.38 407 PRO A O 1
ATOM 2957 N N . GLY A 1 408 ? 39.105 -5.869 7.455 1.00 35.72 408 GLY A N 1
ATOM 2958 C CA . GLY A 1 408 ? 39.648 -4.897 8.395 1.00 35.72 408 GLY A CA 1
ATOM 2959 C C . GLY A 1 408 ? 38.597 -4.527 9.439 1.00 35.72 408 GLY A C 1
ATOM 2960 O O . GLY A 1 408 ? 37.444 -4.246 9.117 1.00 35.72 408 GLY A O 1
ATOM 2961 N N . THR A 1 409 ? 39.018 -4.565 10.694 1.00 40.47 409 THR A N 1
ATOM 2962 C CA . THR A 1 409 ? 38.292 -4.123 11.881 1.00 40.47 409 THR A CA 1
ATOM 2963 C C . THR A 1 409 ? 37.944 -2.637 11.796 1.00 40.47 409 THR A C 1
ATOM 2965 O O . THR A 1 409 ? 38.799 -1.810 11.492 1.00 40.47 409 THR A O 1
ATOM 2968 N N . PHE A 1 410 ? 36.687 -2.317 12.090 1.00 35.62 410 PHE A N 1
ATOM 2969 C CA . PHE A 1 410 ? 36.182 -0.964 12.297 1.00 35.62 410 PHE A CA 1
ATOM 2970 C C . PHE A 1 410 ? 36.670 -0.446 13.659 1.00 35.62 410 PHE A C 1
ATOM 2972 O O . PHE A 1 410 ? 36.424 -1.099 14.674 1.00 35.62 410 PHE A O 1
ATOM 2979 N N . ASP A 1 411 ? 37.352 0.699 13.669 1.00 42.75 411 ASP A N 1
ATOM 2980 C CA . ASP A 1 411 ? 37.810 1.409 14.870 1.00 42.75 411 ASP A CA 1
ATOM 2981 C C . ASP A 1 411 ? 37.204 2.831 14.860 1.00 42.75 411 ASP A C 1
ATOM 2983 O O . ASP A 1 411 ? 37.485 3.590 13.927 1.00 42.75 411 ASP A O 1
ATOM 2987 N N . PRO A 1 412 ? 36.310 3.189 15.804 1.00 45.91 412 PRO A N 1
ATOM 2988 C CA . PRO A 1 412 ? 35.574 4.452 15.783 1.00 45.91 412 PRO A CA 1
ATOM 2989 C C . PRO A 1 412 ? 36.240 5.607 16.557 1.00 45.91 412 PRO A C 1
ATOM 2991 O O . PRO A 1 412 ? 35.552 6.579 16.853 1.00 45.91 412 PRO A O 1
ATOM 2994 N N . ASP A 1 413 ? 37.544 5.557 16.852 1.00 43.22 413 ASP A N 1
ATOM 2995 C CA . ASP A 1 413 ? 38.238 6.591 17.645 1.00 43.22 413 ASP A CA 1
ATOM 2996 C C . ASP A 1 413 ? 39.346 7.343 16.880 1.00 43.22 413 ASP A C 1
ATOM 2998 O O . ASP A 1 413 ? 40.474 7.505 17.342 1.00 43.22 413 ASP A O 1
ATOM 3002 N N . THR A 1 414 ? 39.016 7.902 15.712 1.00 46.06 414 THR A N 1
ATOM 3003 C CA . THR A 1 414 ? 39.785 9.034 15.160 1.00 46.06 414 THR A CA 1
ATOM 3004 C C . THR A 1 414 ? 38.867 10.203 14.828 1.00 46.06 414 THR A C 1
ATOM 3006 O O . THR A 1 414 ? 38.402 10.394 13.707 1.00 46.06 414 THR A O 1
ATOM 3009 N N . GLY A 1 415 ? 38.626 11.023 15.853 1.00 42.38 415 GLY A N 1
ATOM 3010 C CA . GLY A 1 415 ? 38.251 12.417 15.673 1.00 42.38 415 GLY A CA 1
ATOM 3011 C C . GLY A 1 415 ? 39.350 13.141 14.895 1.00 42.38 415 GLY A C 1
ATOM 3012 O O . GLY A 1 415 ? 40.509 13.156 15.305 1.00 42.38 415 GLY A O 1
ATOM 3013 N N . GLY A 1 416 ? 38.976 13.716 13.758 1.00 34.28 416 GLY A N 1
ATOM 3014 C CA . GLY A 1 416 ? 39.848 14.510 12.907 1.00 34.28 416 GLY A CA 1
ATOM 3015 C C . GLY A 1 416 ? 39.083 15.721 12.408 1.00 34.28 416 GLY A C 1
ATOM 3016 O O . GLY A 1 416 ? 38.275 15.628 11.489 1.00 34.28 416 GLY A O 1
ATOM 3017 N N . GLU A 1 417 ? 39.317 16.836 13.084 1.00 42.31 417 GLU A N 1
ATOM 3018 C CA . GLU A 1 417 ? 38.867 18.182 12.764 1.00 42.31 417 GLU A CA 1
ATOM 3019 C C . GLU A 1 417 ? 39.129 18.539 11.293 1.00 42.31 417 GLU A C 1
ATOM 3021 O O . GLU A 1 417 ? 40.231 18.333 10.796 1.00 42.31 417 GLU A O 1
ATOM 3026 N N . PHE A 1 418 ? 38.165 19.181 10.629 1.00 35.00 418 PHE A N 1
ATOM 3027 C CA . PHE A 1 418 ? 38.480 20.118 9.552 1.00 35.00 418 PHE A CA 1
ATOM 3028 C C . PHE A 1 418 ? 37.606 21.362 9.676 1.00 35.00 418 PHE A C 1
ATOM 3030 O O . PHE A 1 418 ? 36.430 21.395 9.315 1.00 35.00 418 PHE A O 1
ATOM 3037 N N . ALA A 1 419 ? 38.235 22.397 10.220 1.00 39.22 419 ALA A N 1
ATOM 3038 C CA . ALA A 1 419 ? 37.870 23.780 10.006 1.00 39.22 419 ALA A CA 1
ATOM 3039 C C . ALA A 1 419 ? 38.404 24.250 8.639 1.00 39.22 419 ALA A C 1
ATOM 3041 O O . ALA A 1 419 ? 39.523 23.914 8.266 1.00 39.22 419 ALA A O 1
ATOM 3042 N N . GLY A 1 420 ? 37.641 25.121 7.973 1.00 33.31 420 GLY A N 1
ATOM 3043 C CA . GLY A 1 420 ? 38.203 26.285 7.279 1.00 33.31 420 GLY A CA 1
ATOM 3044 C C . GLY A 1 420 ? 38.530 26.190 5.781 1.00 33.31 420 GLY A C 1
ATOM 3045 O O . GLY A 1 420 ? 39.559 25.659 5.396 1.00 33.31 420 GLY A O 1
ATOM 3046 N N . MET A 1 421 ? 37.702 26.899 5.002 1.00 36.34 421 MET A N 1
ATOM 3047 C CA . MET A 1 421 ? 38.042 27.797 3.878 1.00 36.34 421 MET A CA 1
ATOM 3048 C C . MET A 1 421 ? 38.869 27.283 2.683 1.00 36.34 421 MET A C 1
ATOM 3050 O O . MET A 1 421 ? 40.095 27.229 2.739 1.00 36.34 421 MET A O 1
ATOM 3054 N N . ALA A 1 422 ? 38.192 27.162 1.534 1.00 38.78 422 ALA A N 1
ATOM 3055 C CA . ALA A 1 422 ? 38.409 28.004 0.346 1.00 38.78 422 ALA A CA 1
ATOM 3056 C C . ALA A 1 422 ? 37.137 28.024 -0.514 1.00 38.78 422 ALA A C 1
ATOM 3058 O O . ALA A 1 422 ? 36.527 26.940 -0.659 1.00 38.78 422 ALA A O 1
#

InterPro domains:
  IPR000253 Forkhead-associated (FHA) domain [PF00498] (5-40)
  IPR000253 Forkhead-associated (FHA) domain [PS50006] (1-24)
  IPR008984 SMAD/FHA domain superfamily [SSF49879] (4-43)

Nearest PDB structures (foldseek):
  8otz-assembly1_EY  TM=7.065E-01  e=7.935E+00  Bos taurus